Protein AF-A0A4S2ACG5-F1 (afdb_monomer)

Secondary structure (DSSP, 8-state):
---------------------------------------------BPPTTT-SEEEEETTEEEEESSHHHHHHHH-SSSEEEEEESS-EEESS-EEE-TT-EEEEEEEEEEEEESS-SEEEEEEEEEEEEEEEEE-STT-EEEEEEEEEEEESS-EEEE-TT-EEEEESSSEEEESS-EEEE-TT--SEEESSSEEEESS-EEEESSS-SEEE-TT-EEEESS-EEEESSS-SEEE-STT--SGGGBPTTEEEEETTTEE----SSSEE-EEEEEEE-----B-TTSBBTTT-PBP-EEEEETTEEEEES-HHHHHHHHHHTSS-EEEEE-S-EEESS-EEE-TT-EEEEEEEEEEEEESSSS-SEEEEEEEEEEEEEEEEESSS-SEEEEEEEEEESS-EEEESSS-SEEE-SS------

Sequence (421 aa):
MKKCAMKLCVMKRWLGIILAVIMIFTGSACDFPGVINVSAAGNLFMGDETTAEANVKKDGQTTYYDTIESAWAAAKGGGTATVTLLRDSDITDALTIGEGDDITFDGGSYRLLSVVSAFLVNGGRLNIIGGTINISGRGNYGVQCDDGRVEIQNGTINATYYGEGLWCKGGTIEISGGNISAYNTGVGVRIDGGKAIISGGTISTTEAYALEIGENGLAELSGGRFQATSSGAINVGSADGTVGGLLSEGFQYIKNNDTVVTDTDVNRLFGDISVEKICQHSLGEDGRCNECQGQITARLTVGSDVRYYLRVGDAWEAAKAAGEHAFIELLADVSRSSRLEVGEGNDITFDGGEYTLTVEDDTEVFYSGGGSLTITGGRFDGRMRSSLSVEGGTVTLTGGTFTAADTTIISPNYSRQYKLT

Solvent-accessible surface area (backbone atoms only — not comparable to full-atom values): 20981 Å² total; per-residue (Å²): 142,81,90,82,87,82,83,87,80,87,80,90,79,87,82,93,70,90,77,79,86,75,87,79,84,88,77,82,92,79,83,87,86,75,83,84,76,82,75,90,69,84,80,77,71,69,32,53,85,91,70,21,28,13,30,28,40,43,93,90,43,77,48,36,13,61,37,57,66,60,24,50,64,66,41,47,82,45,60,66,17,36,42,34,46,68,41,72,43,76,44,81,67,52,51,72,32,41,72,60,22,33,39,33,39,32,23,57,94,26,39,42,37,16,56,32,32,43,30,37,26,58,40,12,37,42,35,31,62,27,16,37,42,36,24,66,19,74,65,25,21,40,32,34,24,58,21,32,38,39,38,30,57,26,32,36,29,40,9,29,57,47,1,22,14,28,41,25,53,45,16,38,42,36,29,57,24,30,40,28,26,8,31,53,74,3,30,9,34,36,22,47,38,12,37,39,39,28,52,23,30,40,25,35,15,52,50,14,27,6,34,34,31,31,71,56,27,43,53,40,33,62,20,27,35,24,28,11,76,62,66,17,10,38,38,37,62,30,95,88,39,29,53,47,76,28,46,36,91,62,41,45,45,26,38,68,86,58,42,73,58,83,81,35,82,42,34,62,44,74,41,41,38,34,36,42,72,68,72,89,48,44,86,35,98,87,48,20,18,73,83,80,62,46,58,35,22,21,37,34,35,44,87,89,49,76,50,46,24,68,34,54,57,57,41,47,55,51,37,57,70,62,76,46,65,20,40,36,36,46,65,41,70,43,80,38,62,60,53,49,75,36,43,67,81,27,38,39,35,39,30,24,54,92,26,40,46,33,12,66,72,24,56,23,36,32,39,28,62,34,15,39,42,34,32,54,27,17,34,31,38,2,57,60,29,14,20,34,34,45,66,31,58,48,73,46,64,79,41,55,47,77,39,37,71,38,97,44,50,66,48,71,65,74,100,66,91,77,77,88,109

Structure (mmCIF, N/CA/C/O backbone):
data_AF-A0A4S2ACG5-F1
#
_entry.id   AF-A0A4S2ACG5-F1
#
loop_
_atom_site.group_PDB
_atom_site.id
_atom_site.type_symbol
_atom_site.label_atom_id
_atom_site.label_alt_id
_atom_site.label_comp_id
_atom_site.label_asym_id
_atom_site.label_entity_id
_atom_site.label_seq_id
_atom_site.pdbx_PDB_ins_code
_atom_site.Cartn_x
_atom_site.Cartn_y
_atom_site.Cartn_z
_atom_site.occupancy
_atom_site.B_iso_or_equiv
_atom_site.auth_seq_id
_atom_site.auth_comp_id
_atom_site.auth_asym_id
_atom_site.auth_atom_id
_atom_site.pdbx_PDB_model_num
ATOM 1 N N . MET A 1 1 ? -64.961 -27.932 53.806 1.00 43.47 1 MET A N 1
ATOM 2 C CA . MET A 1 1 ? -65.516 -28.389 52.511 1.00 43.47 1 MET A CA 1
ATOM 3 C C . MET A 1 1 ? -66.168 -27.219 51.791 1.00 43.47 1 MET A C 1
ATOM 5 O O . MET A 1 1 ? -67.175 -26.733 52.280 1.00 43.47 1 MET A O 1
ATOM 9 N N . LYS A 1 2 ? -65.598 -26.775 50.666 1.00 29.50 2 LYS A N 1
ATOM 10 C CA . LYS A 1 2 ? -66.294 -26.209 49.493 1.00 29.50 2 LYS A CA 1
ATOM 11 C C . LYS A 1 2 ? -65.233 -25.978 48.411 1.00 29.50 2 LYS A C 1
ATOM 13 O O . LYS A 1 2 ? -64.339 -25.161 48.583 1.00 29.50 2 LYS A O 1
ATOM 18 N N . LYS A 1 3 ? -65.291 -26.788 47.351 1.00 36.06 3 LYS A N 1
ATOM 19 C CA . LYS A 1 3 ? -64.511 -26.608 46.121 1.00 36.06 3 LYS A CA 1
ATOM 20 C C . LYS A 1 3 ? -65.011 -25.341 45.424 1.00 36.06 3 LYS A C 1
ATOM 22 O O . LYS A 1 3 ? -66.221 -25.196 45.275 1.00 36.06 3 LYS A O 1
ATOM 27 N N . CYS A 1 4 ? -64.105 -24.497 44.942 1.00 25.33 4 CYS A N 1
ATOM 28 C CA . CYS A 1 4 ? -64.412 -23.548 43.877 1.00 25.33 4 CYS A CA 1
ATOM 29 C C . CYS A 1 4 ? -63.404 -23.786 42.750 1.00 25.33 4 CYS A C 1
ATOM 31 O O . CYS A 1 4 ? -62.200 -23.652 42.945 1.00 25.33 4 CYS A O 1
ATOM 33 N N . ALA A 1 5 ? -63.910 -24.261 41.615 1.00 34.44 5 ALA A N 1
ATOM 34 C CA . ALA A 1 5 ? -63.151 -24.493 40.398 1.00 34.44 5 ALA A CA 1
ATOM 35 C C . ALA A 1 5 ? -63.131 -23.205 39.571 1.00 34.44 5 ALA A C 1
ATOM 37 O O . ALA A 1 5 ? -64.169 -22.555 39.450 1.00 34.44 5 ALA A O 1
ATOM 38 N N . MET A 1 6 ? -61.997 -22.876 38.949 1.00 25.70 6 MET A N 1
ATOM 39 C CA . MET A 1 6 ? -61.934 -21.816 37.942 1.00 25.70 6 MET A CA 1
ATOM 40 C C . MET A 1 6 ? -61.528 -22.416 36.594 1.00 25.70 6 MET A C 1
ATOM 42 O O . MET A 1 6 ? -60.492 -23.064 36.463 1.00 25.70 6 MET A O 1
ATOM 46 N N . LYS A 1 7 ? -62.425 -22.255 35.615 1.00 27.86 7 LYS A N 1
ATOM 47 C CA . LYS A 1 7 ? -62.276 -22.656 34.213 1.00 27.86 7 LYS A CA 1
ATOM 48 C C . LYS A 1 7 ? -61.220 -21.780 33.538 1.00 27.86 7 LYS A C 1
ATOM 50 O O . LYS A 1 7 ? -61.333 -20.558 33.558 1.00 27.86 7 LYS A O 1
ATOM 55 N N . LEU A 1 8 ? -60.263 -22.422 32.878 1.00 25.67 8 LEU A N 1
ATOM 56 C CA . LEU A 1 8 ? -59.353 -21.800 31.922 1.00 25.67 8 LEU A CA 1
ATOM 57 C C . LEU A 1 8 ? -60.138 -21.491 30.634 1.00 25.67 8 LEU A C 1
ATOM 59 O O . LEU A 1 8 ? -60.675 -22.407 30.011 1.00 25.67 8 LEU A O 1
ATOM 63 N N . CYS A 1 9 ? -60.228 -20.220 30.242 1.00 25.53 9 CYS A N 1
ATOM 64 C CA . CYS A 1 9 ? -60.757 -19.817 28.939 1.00 25.53 9 CYS A CA 1
ATOM 65 C C . CYS A 1 9 ? -59.587 -19.301 28.096 1.00 25.53 9 CYS A C 1
ATOM 67 O O . CYS A 1 9 ? -59.048 -18.231 28.366 1.00 25.53 9 CYS A O 1
ATOM 69 N N . VAL A 1 10 ? -59.156 -20.089 27.111 1.00 30.75 10 VAL A N 1
ATOM 70 C CA . VAL A 1 10 ? -58.129 -19.690 26.143 1.00 30.75 10 VAL A CA 1
ATOM 71 C C . VAL A 1 10 ? -58.838 -19.022 24.968 1.00 30.75 10 VAL A C 1
ATOM 73 O O . VAL A 1 10 ? -59.459 -19.706 24.156 1.00 30.75 10 VAL A O 1
ATOM 76 N N . MET A 1 11 ? -58.742 -17.695 24.856 1.00 23.17 11 MET A N 1
ATOM 77 C CA . MET A 1 11 ? -59.050 -16.988 23.610 1.00 23.17 11 MET A CA 1
ATOM 78 C C . MET A 1 11 ? -57.757 -16.775 22.820 1.00 23.17 11 MET A C 1
ATOM 80 O O . MET A 1 11 ? -56.859 -16.045 23.228 1.00 23.17 11 MET A O 1
ATOM 84 N N . LYS A 1 12 ? -57.672 -17.438 21.663 1.00 31.86 12 LYS A N 1
ATOM 85 C CA . LYS A 1 12 ? -56.681 -17.169 20.616 1.00 31.86 12 LYS A CA 1
ATOM 86 C C . LYS A 1 12 ? -57.008 -15.831 19.940 1.00 31.86 12 LYS A C 1
ATOM 88 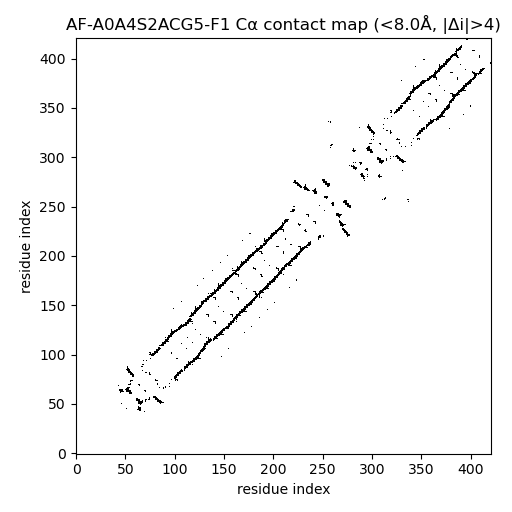O O . LYS A 1 12 ? -58.004 -15.779 19.224 1.00 31.86 12 LYS A O 1
ATOM 93 N N . ARG A 1 13 ? -56.135 -14.824 20.063 1.00 26.58 13 ARG A N 1
ATOM 94 C CA . ARG A 1 13 ? -55.395 -14.188 18.943 1.00 26.58 13 ARG A CA 1
ATOM 95 C C . ARG A 1 13 ? -54.792 -12.821 19.323 1.00 26.58 13 ARG A C 1
ATOM 97 O O . ARG A 1 13 ? -55.515 -11.922 19.719 1.00 26.58 13 ARG A O 1
ATOM 104 N N . TRP A 1 14 ? -53.510 -12.712 18.963 1.00 30.66 14 TRP A N 1
ATOM 105 C CA . TRP A 1 14 ? -52.770 -11.551 18.442 1.00 30.66 14 TRP A CA 1
ATOM 106 C C . TRP A 1 14 ? -52.246 -10.463 19.398 1.00 30.66 14 TRP A C 1
ATOM 108 O O . TRP A 1 14 ? -52.945 -9.960 20.264 1.00 30.66 14 TRP A O 1
ATOM 118 N N . LEU A 1 15 ? -50.994 -10.099 19.089 1.00 29.73 15 LEU A N 1
ATOM 119 C CA . LEU A 1 15 ? -50.049 -9.147 19.681 1.00 29.73 15 LEU A CA 1
ATOM 120 C C . LEU A 1 15 ? -49.318 -9.585 20.958 1.00 29.73 15 LEU A C 1
ATOM 122 O O . LEU A 1 15 ? -49.889 -9.762 22.029 1.00 29.73 15 LEU A O 1
ATOM 126 N N . GLY A 1 16 ? -48.004 -9.752 20.786 1.00 43.38 16 GLY A N 1
ATOM 127 C CA . GLY A 1 16 ? -47.046 -10.025 21.838 1.00 43.38 16 GLY A CA 1
ATOM 128 C C . GLY A 1 16 ? -46.860 -8.814 22.740 1.00 43.38 16 GLY A C 1
ATOM 129 O O . GLY A 1 16 ? -46.503 -7.734 22.286 1.00 43.38 16 GLY A O 1
ATOM 130 N N . ILE A 1 17 ? -47.073 -9.043 24.029 1.00 30.91 17 ILE A N 1
ATOM 131 C CA . ILE A 1 17 ? -46.499 -8.274 25.124 1.00 30.91 17 ILE A CA 1
ATOM 132 C C . ILE A 1 17 ? -46.057 -9.335 26.129 1.00 30.91 17 ILE A C 1
ATOM 134 O O . ILE A 1 17 ? -46.888 -10.076 26.660 1.00 30.91 17 ILE A O 1
ATOM 138 N N . ILE A 1 18 ? -44.747 -9.468 26.342 1.00 31.73 18 ILE A N 1
ATOM 139 C CA . ILE A 1 18 ? -44.217 -10.273 27.444 1.00 31.73 18 ILE A CA 1
ATOM 140 C C . ILE A 1 18 ? -44.557 -9.515 28.728 1.00 31.73 18 ILE A C 1
ATOM 142 O O . ILE A 1 18 ? -44.001 -8.463 29.027 1.00 31.73 18 ILE A O 1
ATOM 146 N N . LEU A 1 19 ? -45.543 -10.040 29.450 1.00 26.64 19 LEU A N 1
ATOM 147 C CA . LEU A 1 19 ? -45.970 -9.568 30.756 1.00 26.64 19 LEU A CA 1
ATOM 148 C C . LEU A 1 19 ? -44.929 -10.027 31.792 1.00 26.64 19 LEU A C 1
ATOM 150 O O . LEU A 1 19 ? -44.845 -11.216 32.101 1.00 26.64 19 LEU A O 1
ATOM 154 N N . ALA A 1 20 ? -44.131 -9.101 32.324 1.00 30.98 20 ALA A N 1
ATOM 155 C CA . ALA A 1 20 ? -43.317 -9.364 33.505 1.00 30.98 20 ALA A CA 1
ATOM 156 C C . ALA A 1 20 ? -44.245 -9.559 34.715 1.00 30.98 20 ALA A C 1
ATOM 158 O O . ALA A 1 20 ? -45.044 -8.689 35.065 1.00 30.98 20 ALA A O 1
ATOM 159 N N . VAL A 1 21 ? -44.165 -10.733 35.336 1.00 27.53 21 VAL A N 1
ATOM 160 C CA . VAL A 1 21 ? -44.908 -11.078 36.549 1.00 27.53 21 VAL A CA 1
ATOM 161 C C . VAL A 1 21 ? -44.315 -10.292 37.721 1.00 27.53 21 VAL A C 1
ATOM 163 O O . VAL A 1 21 ? -43.252 -10.637 38.226 1.00 27.53 21 VAL A O 1
ATOM 166 N N . ILE A 1 22 ? -45.011 -9.248 38.174 1.00 34.91 22 ILE A N 1
ATOM 167 C CA . ILE A 1 22 ? -44.748 -8.601 39.465 1.00 34.91 22 ILE A CA 1
ATOM 168 C C . ILE A 1 22 ? -45.639 -9.286 40.505 1.00 34.91 22 ILE A C 1
ATOM 170 O O . ILE A 1 22 ? -46.861 -9.128 40.493 1.00 34.91 22 ILE A O 1
ATOM 174 N N . MET A 1 23 ? -45.038 -10.063 41.410 1.00 25.94 23 MET A N 1
ATOM 175 C CA . MET A 1 23 ? -45.726 -10.514 42.620 1.00 25.94 23 MET A CA 1
ATOM 176 C C . MET A 1 23 ? -45.857 -9.334 43.586 1.00 25.94 23 MET A C 1
ATOM 178 O O . MET A 1 23 ? -44.874 -8.887 44.170 1.00 25.94 23 MET A O 1
ATOM 182 N N . ILE A 1 24 ? -47.083 -8.847 43.772 1.00 30.27 24 ILE A N 1
ATOM 183 C CA . ILE A 1 24 ? -47.430 -7.912 44.844 1.00 30.27 24 ILE A CA 1
ATOM 184 C C . ILE A 1 24 ? -47.809 -8.745 46.072 1.00 30.27 24 ILE A C 1
ATOM 186 O O . ILE A 1 24 ? -48.834 -9.426 46.074 1.00 30.27 24 ILE A O 1
ATOM 190 N N . PHE A 1 25 ? -46.992 -8.687 47.124 1.00 27.19 25 PHE A N 1
ATOM 191 C CA . PHE A 1 25 ? -47.399 -9.133 48.456 1.00 27.19 25 PHE A CA 1
ATOM 192 C C . PHE A 1 25 ? -48.331 -8.081 49.068 1.00 27.19 25 PHE A C 1
ATOM 194 O O . PHE A 1 25 ? -47.918 -6.957 49.339 1.00 27.19 25 PHE A O 1
ATOM 201 N N . THR A 1 26 ? -49.588 -8.446 49.321 1.00 31.81 26 THR A N 1
ATOM 202 C CA . THR A 1 26 ? -50.469 -7.699 50.230 1.00 31.81 26 THR A CA 1
ATOM 203 C C . THR A 1 26 ? -50.472 -8.394 51.587 1.00 31.81 26 THR A C 1
ATOM 205 O O . THR A 1 26 ? -51.077 -9.455 51.739 1.00 31.81 26 THR A O 1
ATOM 208 N N . GLY A 1 27 ? -49.801 -7.799 52.571 1.00 28.27 27 GLY A N 1
ATOM 209 C CA . GLY A 1 27 ? -49.792 -8.280 53.950 1.00 28.27 27 GLY A CA 1
ATOM 210 C C . GLY A 1 27 ? -49.267 -7.222 54.918 1.00 28.27 27 GLY A C 1
ATOM 211 O O . GLY A 1 27 ? -48.067 -7.019 54.997 1.00 28.27 27 GLY A O 1
ATOM 212 N N . SER A 1 28 ? -50.213 -6.566 55.593 1.00 31.02 28 SER A N 1
ATOM 213 C CA . SER A 1 28 ? -50.198 -5.879 56.898 1.00 31.02 28 SER A CA 1
ATOM 214 C C . SER A 1 28 ? -48.945 -5.136 57.399 1.00 31.02 28 SER A C 1
ATOM 216 O O . SER A 1 28 ? -47.874 -5.694 57.590 1.00 31.02 28 SER A O 1
ATOM 218 N N . ALA A 1 29 ? -49.183 -3.865 57.732 1.00 39.56 29 ALA A N 1
ATOM 219 C CA . ALA A 1 29 ? -48.271 -2.862 58.272 1.00 39.56 29 ALA A CA 1
ATOM 220 C C . ALA A 1 29 ? -47.455 -3.278 59.512 1.00 39.56 29 ALA A C 1
ATOM 222 O O . ALA A 1 29 ? -48.039 -3.694 60.512 1.00 39.56 29 ALA A O 1
ATOM 223 N N . CYS A 1 30 ? -46.144 -3.002 59.476 1.00 28.94 30 CYS A N 1
ATOM 224 C CA . CYS A 1 30 ? -45.278 -2.733 60.631 1.00 28.94 30 CYS A CA 1
ATOM 225 C C . CYS A 1 30 ? -44.177 -1.723 60.215 1.00 28.94 30 CYS A C 1
ATOM 227 O O . CYS A 1 30 ? -43.464 -1.981 59.253 1.00 28.94 30 CYS A O 1
ATOM 229 N N . ASP A 1 31 ? -44.110 -0.588 60.919 1.00 27.30 31 ASP A N 1
ATOM 230 C CA . ASP A 1 31 ? -43.032 0.411 61.090 1.00 27.30 31 ASP A CA 1
ATOM 231 C C . ASP A 1 31 ? -41.972 0.703 59.997 1.00 27.30 31 ASP A C 1
ATOM 233 O O . ASP A 1 31 ? -41.133 -0.117 59.635 1.00 27.30 31 ASP A O 1
ATOM 237 N N . PHE A 1 32 ? -41.910 1.988 59.614 1.00 31.38 32 PHE A N 1
ATOM 238 C CA . PHE A 1 32 ? -40.705 2.672 59.117 1.00 31.38 32 PHE A CA 1
ATOM 239 C C . PHE A 1 32 ? -39.678 2.796 60.263 1.00 31.38 32 PHE A C 1
ATOM 241 O O . PHE A 1 32 ? -40.081 3.139 61.375 1.00 31.38 32 PHE A O 1
ATOM 248 N N . PRO A 1 33 ? -38.364 2.599 60.028 1.00 34.19 33 PRO A N 1
ATOM 249 C CA . PRO A 1 33 ? -37.575 3.578 59.277 1.00 34.19 33 PRO A CA 1
ATOM 250 C C . PRO A 1 33 ? -36.502 2.939 58.380 1.00 34.19 33 PRO A C 1
ATOM 252 O O . PRO A 1 33 ? -35.685 2.135 58.819 1.00 34.19 33 PRO A O 1
ATOM 255 N N . GLY A 1 34 ? -36.442 3.340 57.114 1.00 26.25 34 GLY A N 1
ATOM 256 C CA . GLY A 1 34 ? -35.397 2.843 56.228 1.00 26.25 34 GLY A CA 1
ATOM 257 C C . GLY A 1 34 ? -35.465 3.481 54.859 1.00 26.25 34 GLY A C 1
ATOM 258 O O . GLY A 1 34 ? -36.349 3.184 54.065 1.00 26.25 34 GLY A O 1
ATOM 259 N N . VAL A 1 35 ? -34.511 4.367 54.603 1.00 31.80 35 VAL A N 1
ATOM 260 C CA . VAL A 1 35 ? -34.087 4.785 53.268 1.00 31.80 35 VAL A CA 1
ATOM 261 C C . VAL A 1 35 ? -33.967 3.536 52.387 1.00 31.80 35 VAL A C 1
ATOM 263 O O . VAL A 1 35 ? -33.192 2.635 52.710 1.00 31.80 35 VAL A O 1
ATOM 266 N N . ILE A 1 36 ? -34.722 3.466 51.286 1.00 32.25 36 ILE A N 1
ATOM 267 C CA . ILE A 1 36 ? -34.461 2.464 50.249 1.00 32.25 36 ILE A CA 1
ATOM 268 C C . ILE A 1 36 ? -33.161 2.886 49.578 1.00 32.25 36 ILE A C 1
ATOM 270 O O . ILE A 1 36 ? -33.109 3.829 48.792 1.00 32.25 36 ILE A O 1
ATOM 274 N N . ASN A 1 37 ? -32.098 2.197 49.968 1.00 30.83 37 ASN A N 1
ATOM 275 C CA . ASN A 1 37 ? -30.801 2.267 49.339 1.00 30.83 37 ASN A CA 1
ATOM 276 C C . ASN A 1 37 ? -30.940 1.608 47.961 1.00 30.83 37 ASN A C 1
ATOM 278 O O . ASN A 1 37 ? -31.027 0.384 47.861 1.00 30.83 37 ASN A O 1
ATOM 282 N N . VAL A 1 38 ? -31.023 2.413 46.901 1.00 35.66 38 VAL A N 1
ATOM 283 C CA . VAL A 1 38 ? -30.857 1.917 45.532 1.00 35.66 38 VAL A CA 1
ATOM 284 C C . VAL A 1 38 ? -29.363 1.641 45.375 1.00 35.66 38 VAL A C 1
ATOM 286 O O . VAL A 1 38 ? -28.598 2.516 44.978 1.00 35.66 38 VAL A O 1
ATOM 289 N N . SER A 1 39 ? -28.917 0.455 45.795 1.00 35.72 39 SER A N 1
ATOM 290 C CA . SER A 1 39 ? -27.532 0.044 45.587 1.00 35.72 39 SER A CA 1
ATOM 291 C C . SER A 1 39 ? -27.286 -0.076 44.088 1.00 35.72 39 SER A C 1
ATOM 293 O O . SER A 1 39 ? -27.968 -0.840 43.404 1.00 35.72 39 SER A O 1
ATOM 295 N N . ALA A 1 40 ? -26.315 0.696 43.615 1.00 38.94 40 ALA A N 1
ATOM 296 C CA . ALA A 1 40 ? -25.803 0.711 42.261 1.00 38.94 40 ALA A CA 1
ATOM 297 C C . ALA A 1 40 ? -25.541 -0.707 41.722 1.00 38.94 40 ALA A C 1
ATOM 299 O O . ALA A 1 40 ? -24.549 -1.347 42.055 1.00 38.94 40 ALA A O 1
ATOM 300 N N . ALA A 1 41 ? -26.424 -1.163 40.846 1.00 32.88 41 ALA A N 1
ATOM 301 C CA . ALA A 1 41 ? -26.095 -2.071 39.763 1.00 32.88 41 ALA A CA 1
ATOM 302 C C . ALA A 1 41 ? -26.711 -1.423 38.523 1.00 32.88 41 ALA A C 1
ATOM 304 O O . ALA A 1 41 ? -27.931 -1.300 38.423 1.00 32.88 41 ALA A O 1
ATOM 305 N N . GLY A 1 42 ? -25.858 -0.861 37.666 1.00 34.00 42 GLY A N 1
ATOM 306 C CA . GLY A 1 42 ? -26.280 -0.120 36.487 1.00 34.00 42 GLY A CA 1
ATOM 307 C C . GLY A 1 42 ? -27.113 -1.006 35.571 1.00 34.00 42 GLY A C 1
ATOM 308 O O . GLY A 1 42 ? -26.605 -1.970 35.005 1.00 34.00 42 GLY A O 1
ATOM 309 N N . ASN A 1 43 ? -28.388 -0.662 35.407 1.00 37.09 43 ASN A N 1
ATOM 310 C CA . ASN A 1 43 ? -29.158 -1.118 34.262 1.00 37.09 43 ASN A CA 1
ATOM 311 C C . ASN A 1 43 ? -28.555 -0.440 33.024 1.00 37.09 43 ASN A C 1
ATOM 313 O O . ASN A 1 43 ? -28.883 0.712 32.739 1.00 37.09 43 ASN A O 1
ATOM 317 N N . LEU A 1 44 ? -27.657 -1.132 32.315 1.00 44.75 44 LEU A N 1
ATOM 318 C CA . LEU A 1 44 ? -27.353 -0.791 30.927 1.00 44.75 44 LEU A CA 1
ATOM 319 C C . LEU A 1 44 ? -28.656 -0.961 30.142 1.00 44.75 44 LEU A C 1
ATOM 321 O O . LEU A 1 44 ? -29.184 -2.069 30.034 1.00 44.75 44 LEU A O 1
ATOM 325 N N . PHE A 1 45 ? -29.200 0.143 29.643 1.00 47.84 45 PHE A N 1
ATOM 326 C CA . PHE A 1 45 ? -30.297 0.113 28.688 1.00 47.84 45 PHE A CA 1
ATOM 327 C C . PHE A 1 45 ? -29.814 -0.636 27.435 1.00 47.84 45 PHE A C 1
ATOM 329 O O . PHE A 1 45 ? -28.859 -0.221 26.783 1.00 47.84 45 PHE A O 1
ATOM 336 N N . MET A 1 46 ? -30.430 -1.784 27.145 1.00 57.34 46 MET A N 1
ATOM 337 C CA . MET A 1 46 ? -30.273 -2.476 25.864 1.00 57.34 46 MET A CA 1
ATOM 338 C C . MET A 1 46 ? -31.064 -1.676 24.823 1.00 57.34 46 MET A C 1
ATOM 340 O O . MET A 1 46 ? -32.264 -1.461 25.017 1.00 57.34 46 MET A O 1
ATOM 344 N N . GLY A 1 47 ? -30.395 -1.212 23.768 1.00 58.91 47 GLY A N 1
ATOM 345 C CA . GLY A 1 47 ? -31.013 -0.407 22.712 1.00 58.91 47 GLY A CA 1
ATOM 346 C C . GLY A 1 47 ? -31.969 -1.227 21.841 1.00 58.91 47 GLY A C 1
ATOM 347 O O . GLY A 1 47 ? -31.851 -2.451 21.753 1.00 58.91 47 GLY A O 1
ATOM 348 N N . ASP A 1 48 ? -32.918 -0.560 21.183 1.00 71.81 48 ASP A N 1
ATOM 349 C CA . ASP A 1 48 ? -33.683 -1.159 20.081 1.00 71.81 48 ASP A CA 1
ATOM 350 C C . ASP A 1 48 ? -32.797 -1.252 18.827 1.00 71.81 48 ASP A C 1
ATOM 352 O O . ASP A 1 48 ? -32.000 -0.353 18.555 1.00 71.81 48 ASP A O 1
ATOM 356 N N . GLU A 1 49 ? -32.953 -2.314 18.033 1.00 78.50 49 GLU A N 1
ATOM 357 C CA . GLU A 1 49 ? -32.155 -2.571 16.822 1.00 78.50 49 GLU A CA 1
ATOM 358 C C . GLU A 1 49 ? -32.184 -1.385 15.844 1.00 78.50 49 GLU A C 1
ATOM 360 O O . GLU A 1 49 ? -31.197 -1.100 15.169 1.00 78.50 49 GLU A O 1
ATOM 365 N N . THR A 1 50 ? -33.295 -0.646 15.798 1.00 79.12 50 THR A N 1
ATOM 366 C CA . THR A 1 50 ? -33.464 0.486 14.877 1.00 79.12 50 THR A CA 1
ATOM 367 C C . THR A 1 50 ? -32.815 1.790 15.358 1.00 79.12 50 THR A C 1
ATOM 369 O O . THR A 1 50 ? -32.528 2.683 14.554 1.00 79.12 50 THR A O 1
ATOM 372 N N . THR A 1 51 ? -32.548 1.923 16.659 1.00 86.94 51 THR A N 1
ATOM 373 C CA . THR A 1 51 ? -31.991 3.146 17.263 1.00 86.94 51 THR A CA 1
ATOM 374 C C . THR A 1 51 ? -30.575 2.975 17.788 1.00 86.94 51 THR A C 1
ATOM 376 O O . THR A 1 51 ? -29.919 3.984 18.034 1.00 86.94 51 THR A O 1
ATOM 379 N N . ALA A 1 52 ? -30.104 1.736 17.910 1.00 94.50 52 ALA A N 1
ATOM 380 C CA . ALA A 1 52 ? -28.779 1.413 18.403 1.00 94.50 52 ALA A CA 1
ATOM 381 C C . ALA A 1 52 ? -27.667 2.038 17.555 1.00 94.50 52 ALA A C 1
ATOM 383 O O . ALA A 1 52 ? -27.754 2.147 16.324 1.00 94.50 52 ALA A O 1
ATOM 384 N N . GLU A 1 53 ? -26.607 2.434 18.245 1.00 96.12 53 GLU A N 1
ATOM 385 C CA . GLU A 1 53 ? -25.390 2.951 17.637 1.00 96.12 53 GLU A CA 1
ATOM 386 C C . GLU A 1 53 ? -24.431 1.818 17.271 1.00 96.12 53 GLU A C 1
ATOM 388 O O . GLU A 1 53 ? -23.803 1.845 16.214 1.00 96.12 53 GLU A O 1
ATOM 393 N N . ALA A 1 54 ? -24.383 0.783 18.108 1.00 97.88 54 ALA A N 1
ATOM 394 C CA . ALA A 1 54 ? -23.544 -0.384 17.905 1.00 97.88 54 ALA A CA 1
ATOM 395 C C . ALA A 1 54 ? -24.221 -1.654 18.430 1.00 97.88 54 ALA A C 1
ATOM 397 O O . ALA A 1 54 ? -25.125 -1.616 19.268 1.00 97.88 54 ALA A O 1
ATOM 398 N N . ASN A 1 55 ? -23.755 -2.805 17.957 1.00 97.50 55 ASN A N 1
ATOM 399 C CA . ASN A 1 55 ? -24.100 -4.096 18.542 1.00 97.50 55 ASN A CA 1
ATOM 400 C C . ASN A 1 55 ? -22.843 -4.903 18.869 1.00 97.50 55 ASN A C 1
ATOM 402 O O . ASN A 1 55 ? -21.783 -4.690 18.284 1.00 97.50 55 ASN A O 1
ATOM 406 N N . VAL A 1 56 ? -22.987 -5.835 19.808 1.00 98.31 56 VAL A N 1
ATOM 407 C CA . VAL A 1 56 ? -21.955 -6.802 20.177 1.00 98.31 56 VAL A CA 1
ATOM 408 C C . VAL A 1 56 ? -22.456 -8.195 19.859 1.00 98.31 56 VAL A C 1
ATOM 410 O O . VAL A 1 56 ? -23.504 -8.602 20.363 1.00 98.31 56 VAL A O 1
ATOM 413 N N . LYS A 1 57 ? -21.676 -8.947 19.085 1.00 97.44 57 LYS A N 1
ATOM 414 C CA . LYS A 1 57 ? -21.836 -10.388 18.918 1.00 97.44 57 LYS A CA 1
ATOM 415 C C . LYS A 1 57 ? -20.803 -11.121 19.769 1.00 97.44 57 LYS A C 1
ATOM 417 O O . LYS A 1 57 ? -19.608 -11.015 19.505 1.00 97.44 57 LYS A O 1
ATOM 422 N N . LYS A 1 58 ? -21.259 -11.884 20.761 1.00 94.69 58 LYS A N 1
ATOM 423 C CA . LYS A 1 58 ? -20.416 -12.679 21.669 1.00 94.69 58 LYS A CA 1
ATOM 424 C C . LYS A 1 58 ? -21.117 -14.000 21.975 1.00 94.69 58 LYS A C 1
ATOM 426 O O . LYS A 1 58 ? -22.333 -14.019 22.148 1.00 94.69 58 LYS A O 1
ATOM 431 N N . ASP A 1 59 ? -20.383 -15.111 21.934 1.00 89.38 59 ASP A N 1
ATOM 432 C CA . ASP A 1 59 ? -20.920 -16.469 22.155 1.00 89.38 59 ASP A CA 1
ATOM 433 C C . ASP A 1 59 ? -22.152 -16.820 21.290 1.00 89.38 59 ASP A C 1
ATOM 435 O O . ASP A 1 59 ? -23.057 -17.549 21.693 1.00 89.38 59 ASP A O 1
ATOM 439 N N . GLY A 1 60 ? -22.201 -16.278 20.066 1.00 89.38 60 GLY A N 1
ATOM 440 C CA . GLY A 1 60 ? -23.303 -16.483 19.119 1.00 89.38 60 GLY A CA 1
ATOM 441 C C . GLY A 1 60 ? -24.552 -15.631 19.373 1.00 89.38 60 GLY A C 1
ATOM 442 O O . GLY A 1 60 ? -25.483 -15.697 18.572 1.00 89.38 60 GLY A O 1
ATOM 443 N N . GLN A 1 61 ? -24.569 -14.809 20.423 1.00 92.75 61 GLN A N 1
ATOM 444 C CA . GLN A 1 61 ? -25.658 -13.888 20.739 1.00 92.75 61 GLN A CA 1
ATOM 445 C C . GLN A 1 61 ? -25.312 -12.458 20.315 1.00 92.75 61 GLN A C 1
ATOM 447 O O . GLN A 1 61 ? -24.189 -12.006 20.529 1.00 92.75 61 GLN A O 1
ATOM 452 N N . THR A 1 62 ? -26.290 -11.745 19.752 1.00 96.12 62 THR A N 1
ATOM 453 C CA . THR A 1 62 ? -26.183 -10.317 19.419 1.00 96.12 62 THR A CA 1
ATOM 454 C C . THR A 1 62 ? -26.968 -9.480 20.424 1.00 96.12 62 THR A C 1
ATOM 456 O O . THR A 1 62 ? -28.139 -9.762 20.681 1.00 96.12 62 THR A O 1
ATOM 459 N N . THR A 1 63 ? -26.329 -8.442 20.961 1.00 96.44 63 THR A N 1
ATOM 460 C CA . THR A 1 63 ? -26.941 -7.450 21.855 1.00 96.44 63 THR A CA 1
ATOM 461 C C . THR A 1 63 ? -26.708 -6.045 21.312 1.00 96.44 63 THR A C 1
ATOM 463 O O . THR A 1 63 ? -25.611 -5.742 20.850 1.00 96.44 63 THR A O 1
ATOM 466 N N . TYR A 1 64 ? -27.727 -5.190 21.370 1.00 96.62 64 TYR A N 1
ATOM 467 C CA . TYR A 1 64 ? -27.710 -3.834 20.821 1.00 96.62 64 TYR A CA 1
ATOM 468 C C . TYR A 1 64 ? -27.529 -2.791 21.925 1.00 96.62 64 TYR A C 1
ATOM 470 O O . TYR A 1 64 ? -28.070 -2.936 23.026 1.00 96.62 64 TYR A O 1
ATOM 478 N N . TYR A 1 65 ? -26.781 -1.734 21.617 1.00 96.38 65 TYR A N 1
ATOM 479 C CA . TYR A 1 65 ? -26.412 -0.686 22.560 1.00 96.38 65 TYR A CA 1
ATOM 480 C C . TYR A 1 65 ? -26.631 0.691 21.946 1.00 96.38 65 TYR A C 1
ATOM 482 O O . TYR A 1 65 ? -26.360 0.924 20.766 1.00 96.38 65 TYR A O 1
ATOM 490 N N . ASP A 1 66 ? -27.093 1.618 22.780 1.00 95.19 66 ASP A N 1
ATOM 491 C CA . ASP A 1 66 ? -27.350 2.996 22.366 1.00 95.19 66 ASP A CA 1
ATOM 492 C C . ASP A 1 66 ? -26.065 3.781 22.076 1.00 95.19 66 ASP A C 1
ATOM 494 O O . ASP A 1 66 ? -26.144 4.775 21.368 1.00 95.19 66 ASP A O 1
ATOM 498 N N . THR A 1 67 ? -24.906 3.340 22.589 1.00 96.25 67 THR A N 1
ATOM 499 C CA . THR A 1 67 ? -23.598 3.963 22.323 1.00 96.25 67 THR A CA 1
ATOM 500 C C . THR A 1 67 ? -22.511 2.927 22.050 1.00 96.25 67 THR A C 1
ATOM 502 O O . THR A 1 67 ? -22.574 1.792 22.552 1.00 96.25 67 THR A O 1
ATOM 505 N N . ILE A 1 68 ? -21.481 3.317 21.292 1.00 97.62 68 ILE A N 1
ATOM 506 C CA . ILE A 1 68 ? -20.312 2.467 21.039 1.00 97.62 68 ILE A CA 1
ATOM 507 C C . ILE A 1 68 ? -19.537 2.139 22.321 1.00 97.62 68 ILE A C 1
ATOM 509 O O . ILE A 1 68 ? -19.072 1.015 22.472 1.00 97.62 68 ILE A O 1
ATOM 513 N N . GLU A 1 69 ? -19.441 3.046 23.292 1.00 97.50 69 GLU A N 1
ATOM 514 C CA . GLU A 1 69 ? -18.723 2.795 24.549 1.00 97.50 69 GLU A CA 1
ATOM 515 C C . GLU A 1 69 ? -19.423 1.727 25.390 1.00 97.50 69 GLU A C 1
ATOM 517 O O . GLU A 1 69 ? -18.767 0.877 25.995 1.00 97.50 69 GLU A O 1
ATOM 522 N N . SER A 1 70 ? -20.759 1.729 25.391 1.00 96.12 70 SER A N 1
ATOM 523 C CA . SER A 1 70 ? -21.559 0.713 26.080 1.00 96.12 70 SER A CA 1
ATOM 524 C C . SER A 1 70 ? -21.389 -0.660 25.426 1.00 96.12 70 SER A C 1
ATOM 526 O O . SER A 1 70 ? -21.207 -1.659 26.127 1.00 96.12 70 SER A O 1
ATOM 528 N N . ALA A 1 71 ? -21.382 -0.707 24.089 1.00 97.62 71 ALA A N 1
ATOM 529 C CA . ALA A 1 71 ? -21.058 -1.919 23.341 1.00 97.62 71 ALA A CA 1
ATOM 530 C C . ALA A 1 71 ? -19.625 -2.392 23.637 1.00 97.62 71 ALA A C 1
ATOM 532 O O . ALA A 1 71 ? -19.396 -3.565 23.929 1.00 97.62 71 ALA A O 1
ATOM 533 N N . TRP A 1 72 ? -18.655 -1.478 23.635 1.00 98.12 72 TRP A N 1
ATOM 534 C CA . TRP A 1 72 ? -17.257 -1.800 23.891 1.00 98.12 72 TRP A CA 1
ATOM 535 C C . TRP A 1 72 ? -17.053 -2.380 25.290 1.00 98.12 72 TRP A C 1
ATOM 537 O O . TRP A 1 72 ? -16.414 -3.419 25.446 1.00 98.12 72 TRP A O 1
ATOM 547 N N . ALA A 1 73 ? -17.659 -1.769 26.311 1.00 96.88 73 ALA A N 1
ATOM 548 C CA . ALA A 1 73 ? -17.609 -2.263 27.684 1.00 96.88 73 ALA A CA 1
ATOM 549 C C . ALA A 1 73 ? -18.186 -3.683 27.817 1.00 96.88 73 ALA A C 1
ATOM 551 O O . ALA A 1 73 ? -17.653 -4.487 28.579 1.00 96.88 73 ALA A O 1
ATOM 552 N N . ALA A 1 74 ? -19.240 -4.007 27.061 1.00 95.88 74 ALA A N 1
ATOM 553 C CA . ALA A 1 74 ? -19.846 -5.336 27.060 1.00 95.88 74 ALA A CA 1
ATOM 554 C C . ALA A 1 74 ? -19.041 -6.388 26.275 1.00 95.88 74 ALA A C 1
ATOM 556 O O . ALA A 1 74 ? -19.137 -7.582 26.566 1.00 95.88 74 ALA A O 1
ATOM 557 N N . ALA A 1 75 ? -18.245 -5.967 25.290 1.00 97.12 75 ALA A N 1
ATOM 558 C CA . ALA A 1 75 ? -17.378 -6.860 24.526 1.00 97.12 75 ALA A CA 1
ATOM 559 C C . ALA A 1 75 ? -16.198 -7.390 25.361 1.00 97.12 75 ALA A C 1
ATOM 561 O O . ALA A 1 75 ? -15.800 -8.547 25.192 1.00 97.12 75 ALA A O 1
ATOM 562 N N . LYS A 1 76 ? -15.688 -6.576 26.295 1.00 95.00 76 LYS A N 1
ATOM 563 C CA . LYS A 1 76 ? -14.565 -6.905 27.190 1.00 95.00 76 LYS A CA 1
ATOM 564 C C . LYS A 1 76 ? -14.828 -8.119 28.095 1.00 95.00 76 LYS A C 1
ATOM 566 O O . LYS A 1 76 ? -15.959 -8.585 28.259 1.00 95.00 76 LYS A O 1
ATOM 571 N N . GLY A 1 77 ? -13.763 -8.613 28.730 1.00 82.81 77 GLY A N 1
ATOM 572 C CA . GLY A 1 77 ? -13.860 -9.592 29.820 1.00 82.81 77 GLY A CA 1
ATOM 573 C C . GLY A 1 77 ? -13.771 -11.058 29.390 1.00 82.81 77 GLY A C 1
ATOM 574 O O . GLY A 1 77 ? -14.438 -11.906 29.980 1.00 82.81 77 GLY A O 1
ATOM 575 N N . GLY A 1 78 ? -12.950 -11.359 28.379 1.00 77.88 78 GLY A N 1
ATOM 576 C CA . GLY A 1 78 ? -12.670 -12.726 27.930 1.00 77.88 78 GLY A CA 1
ATOM 577 C C . GLY A 1 78 ? -13.602 -13.233 26.830 1.00 77.88 78 GLY A C 1
ATOM 578 O O . GLY A 1 78 ? -14.751 -12.804 26.726 1.00 77.88 78 GLY A O 1
ATOM 579 N N . GLY A 1 79 ? -13.097 -14.169 26.020 1.00 84.25 79 GLY A N 1
ATOM 580 C CA . GLY A 1 79 ? -13.777 -14.680 24.824 1.00 84.25 79 GLY A CA 1
ATOM 581 C C . GLY A 1 79 ? -13.712 -13.707 23.642 1.00 84.25 79 GLY A C 1
ATOM 582 O O . GLY A 1 79 ? -13.434 -12.523 23.816 1.00 84.25 79 GLY A O 1
ATOM 583 N N . THR A 1 80 ? -13.970 -14.210 22.435 1.00 94.75 80 THR A N 1
ATOM 584 C CA . THR A 1 80 ? -13.951 -13.392 21.215 1.00 94.75 80 THR A CA 1
ATOM 585 C C . THR A 1 80 ? -15.287 -12.671 21.038 1.00 94.75 80 THR A C 1
ATOM 587 O O . THR A 1 80 ? -16.346 -13.306 21.018 1.00 94.75 80 THR A O 1
ATOM 590 N N . ALA A 1 81 ? -15.243 -11.350 20.878 1.00 97.94 81 ALA A N 1
ATOM 591 C CA . ALA A 1 81 ? -16.414 -10.516 20.621 1.00 97.94 81 ALA A CA 1
ATOM 592 C C . ALA A 1 81 ? -16.249 -9.711 19.325 1.00 97.94 81 ALA A C 1
ATOM 594 O O . ALA A 1 81 ? -15.149 -9.287 18.979 1.00 97.94 81 ALA A O 1
ATOM 595 N N . THR A 1 82 ? -17.349 -9.457 18.619 1.00 98.56 82 THR A N 1
ATOM 596 C CA . THR A 1 82 ? -17.385 -8.519 17.489 1.00 98.56 82 THR A CA 1
ATOM 597 C C . THR A 1 82 ? -18.251 -7.326 17.852 1.00 98.56 82 THR A C 1
ATOM 599 O O . THR A 1 82 ? -19.420 -7.508 18.183 1.00 98.56 82 THR A O 1
ATOM 602 N N . VAL A 1 83 ? -17.688 -6.124 17.781 1.00 98.69 83 VAL A N 1
ATOM 603 C CA . VAL A 1 83 ? -18.402 -4.856 17.929 1.00 98.69 83 VAL A CA 1
ATOM 604 C C . VAL A 1 83 ? -18.633 -4.273 16.538 1.00 98.69 83 VAL A C 1
ATOM 606 O O . VAL A 1 83 ? -17.671 -3.919 15.856 1.00 98.69 83 VAL A O 1
ATOM 609 N N . THR A 1 84 ? -19.895 -4.174 16.123 1.00 98.56 84 THR A N 1
ATOM 610 C CA . THR A 1 84 ? -20.280 -3.618 14.818 1.00 98.56 84 THR A CA 1
ATOM 611 C C . THR A 1 84 ? -20.947 -2.256 14.980 1.00 98.56 84 THR A C 1
ATOM 613 O O . THR A 1 84 ? -21.904 -2.137 15.751 1.00 98.56 84 THR A O 1
ATOM 616 N N . LEU A 1 85 ? -20.495 -1.249 14.225 1.00 98.44 85 LEU A N 1
ATOM 617 C CA . LEU A 1 85 ? -21.197 0.036 14.135 1.00 98.44 85 LEU A CA 1
ATOM 618 C C . LEU A 1 85 ? -22.455 -0.080 13.273 1.00 98.44 85 LEU A C 1
ATOM 620 O O . LEU A 1 85 ? -22.461 -0.728 12.229 1.00 98.44 85 LEU A O 1
ATOM 624 N N . LEU A 1 86 ? -23.515 0.595 13.705 1.00 97.75 86 LEU A N 1
ATOM 625 C CA . LEU A 1 86 ? -24.806 0.670 13.013 1.00 97.75 86 LEU A CA 1
ATOM 626 C C . LEU A 1 86 ? -25.132 2.090 12.525 1.00 97.75 86 LEU A C 1
ATOM 628 O O . LEU A 1 86 ? -26.132 2.300 11.837 1.00 97.75 86 LEU A O 1
ATOM 632 N N . ARG A 1 87 ? -24.306 3.070 12.895 1.00 97.19 87 ARG A N 1
ATOM 633 C CA . ARG A 1 87 ? -24.326 4.460 12.429 1.00 97.19 87 ARG A CA 1
ATOM 634 C C . ARG A 1 87 ? -22.964 5.097 12.689 1.00 97.19 87 ARG A C 1
ATOM 636 O O . ARG A 1 87 ? -22.099 4.486 13.309 1.00 97.19 87 ARG A O 1
ATOM 643 N N . ASP A 1 88 ? -22.796 6.321 12.209 1.00 98.44 88 ASP A N 1
ATOM 644 C CA . ASP A 1 88 ? -21.648 7.142 12.573 1.00 98.44 88 ASP A CA 1
ATOM 645 C C . ASP A 1 88 ? -21.623 7.414 14.082 1.00 98.44 88 ASP A C 1
ATOM 647 O O . ASP A 1 88 ? -22.643 7.787 14.665 1.00 98.44 88 ASP A O 1
ATOM 651 N N . SER A 1 89 ? -20.437 7.285 14.662 1.00 98.00 89 SER A N 1
ATOM 652 C CA . SER A 1 89 ? -20.172 7.368 16.095 1.00 98.00 89 SER A CA 1
ATOM 653 C C . SER A 1 89 ? -19.028 8.318 16.382 1.00 98.00 89 SER A C 1
ATOM 655 O O . SER A 1 89 ? -18.054 8.378 15.625 1.00 98.00 89 SER A O 1
ATOM 657 N N . ASP A 1 90 ? -19.104 8.992 17.522 1.00 97.88 90 ASP A N 1
ATOM 658 C CA . ASP A 1 90 ? -18.056 9.877 18.007 1.00 97.88 90 ASP A CA 1
ATOM 659 C C . ASP A 1 90 ? -17.666 9.444 19.426 1.00 97.88 90 ASP A C 1
ATOM 661 O O . ASP A 1 90 ? -18.540 9.230 20.259 1.00 97.88 90 ASP A O 1
ATOM 665 N N . ILE A 1 91 ? -16.367 9.339 19.708 1.00 97.44 91 ILE A N 1
ATOM 666 C CA . ILE A 1 91 ? -15.840 8.975 21.030 1.00 97.44 91 ILE A CA 1
ATOM 667 C C . ILE A 1 91 ? -14.949 10.080 21.593 1.00 97.44 91 ILE A C 1
ATOM 669 O O . ILE A 1 91 ? -14.197 10.750 20.873 1.00 97.44 91 ILE A O 1
ATOM 673 N N . THR A 1 92 ? -15.015 10.255 22.910 1.00 95.75 92 THR A N 1
ATOM 674 C CA . THR A 1 92 ? -14.160 11.190 23.661 1.00 95.75 92 THR A CA 1
ATOM 675 C C . THR A 1 92 ? -13.088 10.499 24.487 1.00 95.75 92 THR A C 1
ATOM 677 O O . THR A 1 92 ? -12.124 11.149 24.884 1.00 95.75 92 THR A O 1
ATOM 680 N N . ASP A 1 93 ? -13.235 9.196 24.709 1.00 97.06 93 ASP A N 1
ATOM 681 C CA . ASP A 1 93 ? -12.302 8.356 25.447 1.00 97.06 93 ASP A CA 1
ATOM 682 C C . ASP A 1 93 ? -11.851 7.187 24.571 1.00 97.06 93 ASP A C 1
ATOM 684 O O . ASP A 1 93 ? -12.613 6.670 23.753 1.00 97.06 93 ASP A O 1
ATOM 688 N N . ALA A 1 94 ? -10.597 6.769 24.745 1.00 97.94 94 ALA A N 1
ATOM 689 C CA . ALA A 1 94 ? -10.030 5.677 23.968 1.00 97.94 94 ALA A CA 1
ATOM 690 C C . ALA A 1 94 ? -10.744 4.353 24.273 1.00 97.94 94 ALA A C 1
ATOM 692 O O . ALA A 1 94 ? -10.949 3.982 25.435 1.00 97.94 94 ALA A O 1
ATOM 693 N N . LEU A 1 95 ? -11.040 3.586 23.228 1.00 98.62 95 LEU A N 1
ATOM 694 C CA . LEU A 1 95 ? -11.554 2.230 23.349 1.00 98.62 95 LEU A CA 1
ATOM 695 C C . LEU A 1 95 ? -10.393 1.300 23.720 1.00 98.62 95 LEU A C 1
ATOM 697 O O . LEU A 1 95 ? -9.537 0.966 22.900 1.00 98.62 95 LEU A O 1
ATOM 701 N N . THR A 1 96 ? -10.316 0.935 25.001 1.00 98.12 96 THR A N 1
ATOM 702 C CA . THR A 1 96 ? -9.181 0.172 25.544 1.00 98.12 96 THR A CA 1
ATOM 703 C C . THR A 1 96 ? -9.329 -1.331 25.328 1.00 98.12 96 THR A C 1
ATOM 705 O O . THR A 1 96 ? -10.420 -1.894 25.472 1.00 98.12 96 THR A O 1
ATOM 708 N N . ILE A 1 97 ? -8.205 -1.995 25.070 1.00 98.25 97 ILE A N 1
ATOM 709 C CA . ILE A 1 97 ? -8.079 -3.445 24.912 1.00 98.25 97 ILE A CA 1
ATOM 710 C C . ILE A 1 97 ? -6.972 -3.914 25.859 1.00 98.25 97 ILE A C 1
ATOM 712 O O . ILE A 1 97 ? -5.799 -3.607 25.657 1.00 98.25 97 ILE A O 1
ATOM 716 N N . GLY A 1 98 ? -7.359 -4.592 26.937 1.00 97.12 98 GLY A N 1
ATOM 717 C CA . GLY A 1 98 ? -6.447 -5.085 27.969 1.00 97.12 98 GLY A CA 1
ATOM 718 C C . GLY A 1 98 ? -6.194 -6.584 27.848 1.00 97.12 98 GLY A C 1
ATOM 719 O O . GLY A 1 98 ? -6.733 -7.250 26.968 1.00 97.12 98 GLY A O 1
ATOM 720 N N . GLU A 1 99 ? -5.379 -7.120 28.752 1.00 95.56 99 GLU A N 1
ATOM 721 C CA . GLU A 1 99 ? -5.121 -8.559 28.835 1.00 95.56 99 GLU A CA 1
ATOM 722 C C . GLU A 1 99 ? -6.432 -9.367 28.896 1.00 95.56 99 GLU A C 1
ATOM 724 O O . GLU A 1 99 ? -7.347 -9.055 29.660 1.00 95.56 99 GLU A O 1
ATOM 729 N N . GLY A 1 100 ? -6.523 -10.409 28.067 1.00 94.19 100 GLY A N 1
ATOM 730 C CA . GLY A 1 100 ? -7.699 -11.276 27.970 1.00 94.19 100 GLY A CA 1
ATOM 731 C C . GLY A 1 100 ? -8.845 -10.739 27.105 1.00 94.19 100 GLY A C 1
ATOM 732 O O . GLY A 1 100 ? -9.770 -11.500 26.823 1.00 94.19 100 GLY A O 1
ATOM 733 N N . ASP A 1 101 ? -8.798 -9.484 26.648 1.00 97.69 101 ASP A N 1
ATOM 734 C CA . ASP A 1 101 ? -9.747 -8.970 25.656 1.00 97.69 101 ASP A CA 1
ATOM 735 C C . ASP A 1 101 ? -9.366 -9.473 24.245 1.00 97.69 101 ASP A C 1
ATOM 737 O O . ASP A 1 101 ? -8.207 -9.380 23.838 1.00 97.69 101 ASP A O 1
ATOM 741 N N . ASP A 1 102 ? -10.341 -9.981 23.486 1.00 97.94 102 ASP A N 1
ATOM 742 C CA . ASP A 1 102 ? -10.208 -10.350 22.067 1.00 97.94 102 ASP A CA 1
ATOM 743 C C . ASP A 1 102 ? -11.401 -9.774 21.295 1.00 97.94 102 ASP A C 1
ATOM 745 O O . ASP A 1 102 ? -12.509 -10.320 21.313 1.00 97.94 102 ASP A O 1
ATOM 749 N N . ILE A 1 103 ? -11.198 -8.602 20.693 1.00 98.69 103 ILE A N 1
ATOM 750 C CA . ILE A 1 103 ? -12.273 -7.788 20.124 1.00 98.69 103 ILE A CA 1
ATOM 751 C C . ILE A 1 103 ? -12.017 -7.547 18.639 1.00 98.69 103 ILE A C 1
ATOM 753 O O . ILE A 1 103 ? -10.989 -7.005 18.235 1.00 98.69 103 ILE A O 1
ATOM 757 N N . THR A 1 104 ? -13.003 -7.895 17.818 1.00 98.69 104 THR A N 1
ATOM 758 C CA . THR A 1 104 ? -13.084 -7.470 16.420 1.00 98.69 104 THR A CA 1
ATOM 759 C C . THR A 1 104 ? -13.941 -6.214 16.314 1.00 98.69 104 THR A C 1
ATOM 761 O O . THR A 1 104 ? -15.091 -6.222 16.746 1.00 98.69 104 THR A O 1
ATOM 764 N N . PHE A 1 105 ? -13.408 -5.154 15.717 1.00 98.81 105 PHE A N 1
ATOM 765 C CA . PHE A 1 105 ? -14.148 -3.958 15.340 1.00 98.81 105 PHE A CA 1
ATOM 766 C C . PHE A 1 105 ? -14.547 -4.027 13.864 1.00 98.81 105 PHE A C 1
ATOM 768 O O . PHE A 1 105 ? -13.701 -4.172 12.975 1.00 98.81 105 PHE A O 1
ATOM 775 N N . ASP A 1 106 ? -15.844 -3.889 13.617 1.00 98.62 106 ASP A N 1
ATOM 776 C CA . ASP A 1 106 ? -16.436 -3.807 12.289 1.00 98.62 106 ASP A CA 1
ATOM 777 C C . ASP A 1 106 ? -17.225 -2.504 12.155 1.00 98.62 106 ASP A C 1
ATOM 779 O O . ASP A 1 106 ? -18.398 -2.412 12.516 1.00 98.62 106 ASP A O 1
ATOM 783 N N . GLY A 1 107 ? -16.585 -1.460 11.634 1.00 97.69 107 GLY A N 1
ATOM 784 C CA . GLY A 1 107 ? -17.307 -0.223 11.358 1.00 97.69 107 GLY A CA 1
ATOM 785 C C . GLY A 1 107 ? -18.195 -0.293 10.111 1.00 97.69 107 GLY A C 1
ATOM 786 O O . GLY A 1 107 ? -18.909 0.669 9.841 1.00 97.69 107 GLY A O 1
ATOM 787 N N . GLY A 1 108 ? -18.160 -1.378 9.324 1.00 96.12 108 GLY A N 1
ATOM 788 C CA . GLY A 1 108 ? -18.885 -1.481 8.059 1.00 96.12 108 GLY A CA 1
ATOM 789 C C . GLY A 1 108 ? -18.612 -0.286 7.137 1.00 96.12 108 GLY A C 1
ATOM 790 O O . GLY A 1 108 ? -17.465 0.010 6.798 1.00 96.12 108 GLY A O 1
ATOM 791 N N . SER A 1 109 ? -19.676 0.418 6.744 1.00 96.44 109 SER A N 1
ATOM 792 C CA . SER A 1 109 ? -19.611 1.668 5.971 1.00 96.44 109 SER A CA 1
ATOM 793 C C . SER A 1 109 ? -19.618 2.941 6.828 1.00 96.44 109 SER A C 1
ATOM 795 O O . SER A 1 109 ? -19.658 4.037 6.274 1.00 96.44 109 SER A O 1
ATOM 797 N N . TYR A 1 110 ? -19.653 2.813 8.153 1.00 98.44 110 TYR A N 1
ATOM 798 C CA . TYR A 1 110 ? -19.809 3.927 9.083 1.00 98.44 110 TYR A CA 1
ATOM 799 C C . TYR A 1 110 ? -18.472 4.478 9.565 1.00 98.44 110 TYR A C 1
ATOM 801 O O . TYR A 1 110 ? -17.412 3.845 9.461 1.00 98.44 110 TYR A O 1
ATOM 809 N N . ARG A 1 111 ? -18.540 5.695 10.100 1.00 98.38 111 ARG A N 1
ATOM 810 C CA . ARG A 1 111 ? -17.397 6.411 10.652 1.00 98.38 111 ARG A CA 1
ATOM 811 C C . ARG A 1 111 ? -17.371 6.344 12.177 1.00 98.38 111 ARG A C 1
ATOM 813 O O . ARG A 1 111 ? -18.370 6.637 12.820 1.00 98.38 111 ARG A O 1
ATOM 820 N N . LEU A 1 112 ? -16.189 6.100 12.735 1.00 98.62 112 LEU A N 1
ATOM 821 C CA . LEU A 1 112 ? -15.834 6.400 14.121 1.00 98.62 112 LEU A CA 1
ATOM 822 C C . LEU A 1 112 ? -14.949 7.653 14.138 1.00 98.62 112 LEU A C 1
ATOM 824 O O . LEU A 1 112 ? -13.846 7.627 13.595 1.00 98.62 112 LEU A O 1
ATOM 828 N N . LEU A 1 113 ? -15.405 8.756 14.725 1.00 98.00 113 LEU A N 1
ATOM 829 C CA . LEU A 1 113 ? -14.571 9.937 14.961 1.00 98.00 113 LEU A CA 1
ATOM 830 C C . LEU A 1 113 ? -14.081 9.949 16.399 1.00 98.00 113 LEU A C 1
ATOM 832 O O . LEU A 1 113 ? -14.856 9.807 17.334 1.00 98.00 113 LEU A O 1
ATOM 836 N N . SER A 1 114 ? -12.791 10.185 16.570 1.00 97.00 114 SER A N 1
ATOM 837 C CA . SER A 1 114 ? -12.175 10.312 17.879 1.00 97.00 114 SER A CA 1
ATOM 838 C C . SER A 1 114 ? -11.421 11.630 17.986 1.00 97.00 114 SER A C 1
ATOM 840 O O . SER A 1 114 ? -10.693 12.039 17.074 1.00 97.00 114 SER A O 1
ATOM 842 N N . VAL A 1 115 ? -11.587 12.308 19.119 1.00 95.38 115 VAL A N 1
ATOM 843 C CA . VAL A 1 115 ? -10.762 13.466 19.517 1.00 95.38 115 VAL A CA 1
ATOM 844 C C . VAL A 1 115 ? -9.553 13.056 20.369 1.00 95.38 115 VAL A C 1
ATOM 846 O O . VAL A 1 115 ? -8.738 13.897 20.742 1.00 95.38 115 VAL A O 1
ATOM 849 N N . VAL A 1 116 ? -9.430 11.762 20.656 1.00 95.75 116 VAL A N 1
ATOM 850 C CA . VAL A 1 116 ? -8.305 11.106 21.335 1.00 95.75 116 VAL A CA 1
ATOM 851 C C . VAL A 1 116 ? -7.782 9.963 20.461 1.00 95.75 116 VAL A C 1
ATOM 853 O O . VAL A 1 116 ? -8.228 9.797 19.322 1.00 95.75 116 VAL A O 1
ATOM 856 N N . SER A 1 117 ? -6.850 9.152 20.953 1.00 97.19 117 SER A N 1
ATOM 857 C CA . SER A 1 117 ? -6.506 7.903 20.268 1.00 97.19 117 SER A CA 1
ATOM 858 C C . SER A 1 117 ? -7.713 6.965 20.245 1.00 97.19 117 SER A C 1
ATOM 860 O O . SER A 1 117 ? -8.290 6.718 21.301 1.00 97.19 117 SER A O 1
ATOM 862 N N . ALA A 1 118 ? -8.124 6.462 19.075 1.00 98.25 118 ALA A N 1
ATOM 863 C CA . ALA A 1 118 ? -9.376 5.702 18.988 1.00 98.25 118 ALA A CA 1
ATOM 864 C C . ALA A 1 118 ? -9.280 4.357 19.716 1.00 98.25 118 ALA A C 1
ATOM 866 O O . ALA A 1 118 ? -10.154 4.030 20.517 1.00 98.25 118 ALA A O 1
ATOM 867 N N . PHE A 1 119 ? -8.192 3.618 19.491 1.00 98.69 119 PHE A N 1
ATOM 868 C CA . PHE A 1 119 ? -7.933 2.347 20.163 1.00 98.69 119 PHE A CA 1
ATOM 869 C C . PHE A 1 119 ? -6.613 2.376 20.929 1.00 98.69 119 PHE A C 1
ATOM 871 O O . PHE A 1 119 ? -5.588 2.813 20.398 1.00 98.69 119 PHE A O 1
ATOM 878 N N . LEU A 1 120 ? -6.636 1.864 22.161 1.00 98.44 120 LEU A N 1
ATOM 879 C CA . LEU A 1 120 ? -5.448 1.682 22.998 1.00 98.44 120 LEU A CA 1
ATOM 880 C C . LEU A 1 120 ? -5.309 0.209 23.390 1.00 98.44 120 LEU A C 1
ATOM 882 O O . LEU A 1 120 ? -6.115 -0.305 24.170 1.00 98.44 120 LEU A O 1
ATOM 886 N N . VAL A 1 121 ? -4.285 -0.455 22.860 1.00 98.62 121 VAL A N 1
ATOM 887 C CA . VAL A 1 121 ? -4.013 -1.881 23.080 1.00 98.62 121 VAL A CA 1
ATOM 888 C C . VAL A 1 121 ? -2.855 -2.040 24.055 1.00 98.62 121 VAL A C 1
ATOM 890 O O . VAL A 1 121 ? -1.734 -1.619 23.774 1.00 98.62 121 VAL A O 1
ATOM 893 N N . ASN A 1 122 ? -3.156 -2.651 25.200 1.00 97.31 122 ASN A N 1
ATOM 894 C CA . ASN A 1 122 ? -2.266 -2.825 26.349 1.00 97.31 122 ASN A CA 1
ATOM 895 C C . ASN A 1 122 ? -2.145 -4.311 26.754 1.00 97.31 122 ASN A C 1
ATOM 897 O O . ASN A 1 122 ? -2.025 -4.607 27.940 1.00 97.31 122 ASN A O 1
ATOM 901 N N . GLY A 1 123 ? -2.265 -5.246 25.802 1.00 96.19 123 GLY A N 1
ATOM 902 C CA . GLY A 1 123 ? -2.049 -6.684 26.048 1.00 96.19 123 GLY A CA 1
ATOM 903 C C . GLY A 1 123 ? -3.044 -7.640 25.379 1.00 96.19 123 GLY A C 1
ATOM 904 O O . GLY A 1 123 ? -2.717 -8.803 25.160 1.00 96.19 123 GLY A O 1
ATOM 905 N N . GLY A 1 124 ? -4.251 -7.184 25.033 1.00 97.44 124 GLY A N 1
ATOM 906 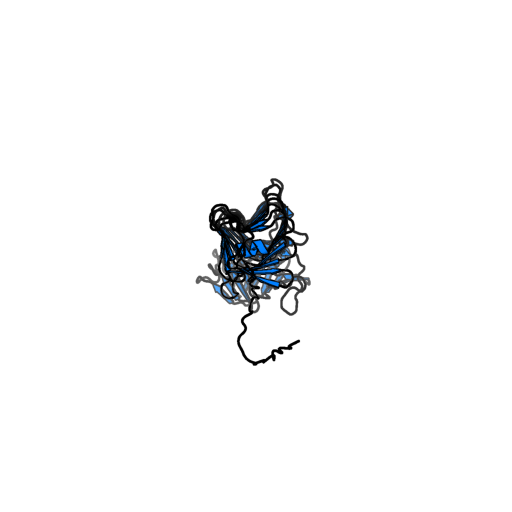C CA . GLY A 1 124 ? -5.251 -8.017 24.347 1.00 97.44 124 GLY A CA 1
ATOM 907 C C . GLY A 1 124 ? -5.079 -8.063 22.827 1.00 97.44 124 GLY A C 1
ATOM 908 O O . GLY A 1 124 ? -4.050 -7.651 22.285 1.00 97.44 124 GLY A O 1
ATOM 909 N N . ARG A 1 125 ? -6.113 -8.544 22.128 1.00 98.50 125 ARG A N 1
ATOM 910 C CA . ARG A 1 125 ? -6.178 -8.570 20.662 1.00 98.50 125 ARG A CA 1
ATOM 911 C C . ARG A 1 125 ? -7.259 -7.633 20.135 1.00 98.50 125 ARG A C 1
ATOM 913 O O . ARG A 1 125 ? -8.418 -7.719 20.535 1.00 98.50 125 ARG A O 1
ATOM 920 N N . LEU A 1 126 ? -6.870 -6.777 19.197 1.00 98.75 126 LEU A N 1
ATOM 921 C CA . LEU A 1 126 ? -7.768 -5.972 18.377 1.00 98.75 126 LEU A CA 1
ATOM 922 C C . LEU A 1 126 ? -7.690 -6.456 16.929 1.00 98.75 126 LEU A C 1
ATOM 924 O O . LEU A 1 126 ? -6.599 -6.551 16.376 1.00 98.75 126 LEU A O 1
ATOM 928 N N . ASN A 1 127 ? -8.832 -6.707 16.300 1.00 98.69 127 ASN A N 1
ATOM 929 C CA . ASN A 1 127 ? -8.920 -6.985 14.868 1.00 98.69 127 ASN A CA 1
ATOM 930 C C . ASN A 1 127 ? -9.836 -5.961 14.188 1.00 98.69 127 ASN A C 1
ATOM 932 O O . ASN A 1 127 ? -10.993 -5.830 14.570 1.00 98.69 127 ASN A O 1
ATOM 936 N N . ILE A 1 128 ? -9.344 -5.240 13.185 1.00 98.81 128 ILE A N 1
ATOM 937 C CA . ILE A 1 128 ? -10.102 -4.240 12.426 1.00 98.81 128 ILE A CA 1
ATOM 938 C C . ILE A 1 128 ? -10.412 -4.816 11.045 1.00 98.81 128 ILE A C 1
ATOM 940 O O . ILE A 1 128 ? -9.506 -5.094 10.254 1.00 98.81 128 ILE A O 1
ATOM 944 N N . ILE A 1 129 ? -11.704 -4.984 10.753 1.00 98.56 129 ILE A N 1
ATOM 945 C CA . ILE A 1 129 ? -12.174 -5.593 9.497 1.00 98.56 129 ILE A CA 1
ATOM 946 C C . ILE A 1 129 ? -12.960 -4.633 8.598 1.00 98.56 129 ILE A C 1
ATOM 948 O O . ILE A 1 129 ? -13.364 -5.018 7.503 1.00 98.56 129 ILE A O 1
ATOM 952 N N . GLY A 1 130 ? -13.182 -3.391 9.030 1.00 97.94 130 GLY A N 1
ATOM 953 C CA . GLY A 1 130 ? -13.964 -2.417 8.273 1.00 97.94 130 GLY A CA 1
ATOM 954 C C . GLY A 1 130 ? -14.191 -1.105 9.019 1.00 97.94 130 GLY A C 1
ATOM 955 O O . GLY A 1 130 ? -13.756 -0.935 10.159 1.00 97.94 130 GLY A O 1
ATOM 956 N N . GLY A 1 131 ? -14.907 -0.183 8.372 1.00 98.19 131 GLY A N 1
ATOM 957 C CA . GLY A 1 131 ? -15.192 1.154 8.892 1.00 98.19 131 GLY A CA 1
ATOM 958 C C . GLY A 1 131 ? -14.198 2.231 8.477 1.00 98.19 131 GLY A C 1
ATOM 959 O O . GLY A 1 131 ? -13.142 1.963 7.900 1.00 98.19 131 GLY A O 1
ATOM 960 N N . THR A 1 132 ? -14.554 3.474 8.802 1.00 98.69 132 THR A N 1
ATOM 961 C CA . THR A 1 132 ? -13.679 4.646 8.675 1.00 98.69 132 THR A CA 1
ATOM 962 C C . THR A 1 132 ? -13.383 5.227 10.055 1.00 98.69 132 THR A C 1
ATOM 964 O O . THR A 1 132 ? -14.279 5.733 10.719 1.00 98.69 132 THR A O 1
ATOM 967 N N . ILE A 1 133 ? -12.131 5.189 10.496 1.00 98.62 133 ILE A N 1
ATOM 968 C CA . ILE A 1 133 ? -11.681 5.721 11.784 1.00 98.62 133 ILE A CA 1
ATOM 969 C C . ILE A 1 133 ? -10.995 7.062 11.528 1.00 98.62 133 ILE A C 1
ATOM 971 O O . ILE A 1 133 ? -9.940 7.114 10.902 1.00 98.62 133 ILE A O 1
ATOM 975 N N . ASN A 1 134 ? -11.585 8.152 12.010 1.00 97.56 134 ASN A N 1
ATOM 976 C CA . ASN A 1 134 ? -11.062 9.504 11.846 1.00 97.56 134 ASN A CA 1
ATOM 977 C C . ASN A 1 134 ? -10.555 10.038 13.182 1.00 97.56 134 ASN A C 1
ATOM 979 O O . ASN A 1 134 ? -11.309 10.119 14.148 1.00 97.56 134 ASN A O 1
ATOM 983 N N . ILE A 1 135 ? -9.301 10.474 13.224 1.00 96.38 135 ILE A N 1
ATOM 984 C CA . ILE A 1 135 ? -8.699 11.090 14.406 1.00 96.38 135 ILE A CA 1
ATOM 985 C C . ILE A 1 135 ? -8.578 12.584 14.159 1.00 96.38 135 ILE A C 1
ATOM 987 O O . ILE A 1 135 ? -7.887 13.003 13.230 1.00 96.38 135 ILE A O 1
ATOM 991 N N . SER A 1 136 ? -9.261 13.384 14.977 1.00 92.62 136 SER A N 1
ATOM 992 C CA . SER A 1 136 ? -9.288 14.851 14.869 1.00 92.62 136 SER A CA 1
ATOM 993 C C . SER A 1 136 ? -8.527 15.568 15.985 1.00 92.62 136 SER A C 1
ATOM 995 O O . SER A 1 136 ? -8.246 16.761 15.877 1.00 92.62 136 SER A O 1
ATOM 997 N N . GLY A 1 137 ? -8.164 14.858 17.055 1.00 88.81 137 GLY A N 1
ATOM 998 C CA . GLY A 1 137 ? -7.379 15.425 18.145 1.00 88.81 137 GLY A CA 1
ATOM 999 C C . GLY A 1 137 ? -5.889 15.517 17.822 1.00 88.81 137 GLY A C 1
ATOM 1000 O O . GLY A 1 137 ? -5.317 14.606 17.226 1.00 88.81 137 GLY A O 1
ATOM 1001 N N . ARG A 1 138 ? -5.233 16.576 18.305 1.00 91.19 138 ARG A N 1
ATOM 1002 C CA . ARG A 1 138 ? -3.808 16.829 18.055 1.00 91.19 138 ARG A CA 1
ATOM 1003 C C . ARG A 1 138 ? -2.900 15.764 18.681 1.00 91.19 138 ARG A C 1
ATOM 1005 O O . ARG A 1 138 ? -2.899 15.623 19.899 1.00 91.19 138 ARG A O 1
ATOM 1012 N N . GLY A 1 139 ? -2.061 15.125 17.862 1.00 89.75 139 GLY A N 1
ATOM 1013 C CA . GLY A 1 139 ? -1.035 14.178 18.325 1.00 89.75 139 GLY A CA 1
ATOM 1014 C C . GLY A 1 139 ? -1.581 12.844 18.844 1.00 89.75 139 GLY A C 1
ATOM 1015 O O . GLY A 1 139 ? -0.951 12.233 19.700 1.00 89.75 139 GLY A O 1
ATOM 1016 N N . ASN A 1 140 ? -2.759 12.428 18.372 1.00 94.81 140 ASN A N 1
ATOM 1017 C CA . ASN A 1 140 ? -3.394 11.161 18.743 1.00 94.81 140 ASN A CA 1
ATOM 1018 C C . ASN A 1 140 ? -3.239 10.094 17.655 1.00 94.81 140 ASN A C 1
ATOM 1020 O O . ASN A 1 140 ? -2.814 10.388 16.538 1.00 94.81 140 ASN A O 1
ATOM 1024 N N . TYR A 1 141 ? -3.640 8.864 17.977 1.00 96.62 141 TYR A N 1
ATOM 1025 C CA . TYR A 1 141 ? -3.407 7.692 17.136 1.00 96.62 141 TYR A CA 1
ATOM 1026 C C . TYR A 1 141 ? -4.708 7.048 16.659 1.00 96.62 141 TYR A C 1
ATOM 1028 O O . TYR A 1 141 ? -5.679 6.960 17.411 1.00 96.62 141 TYR A O 1
ATOM 1036 N N . GLY A 1 142 ? -4.730 6.531 15.430 1.00 97.69 142 GLY A N 1
ATOM 1037 C CA . GLY A 1 142 ? -5.785 5.596 15.027 1.00 97.69 142 GLY A CA 1
ATOM 1038 C C . GLY A 1 142 ? -5.782 4.379 15.948 1.00 97.69 142 GLY A C 1
ATOM 1039 O O . GLY A 1 142 ? -6.784 4.060 16.589 1.00 97.69 142 GLY A O 1
ATOM 1040 N N . VAL A 1 143 ? -4.605 3.771 16.089 1.00 98.56 143 VAL A N 1
ATOM 1041 C CA . VAL A 1 143 ? -4.338 2.725 17.077 1.00 98.56 143 VAL A CA 1
ATOM 1042 C C . VAL A 1 143 ? -3.005 2.996 17.761 1.00 98.56 143 VAL A C 1
ATOM 1044 O O . VAL A 1 143 ? -1.981 3.155 17.097 1.00 98.56 143 VAL A O 1
ATOM 1047 N N . GLN A 1 144 ? -3.010 2.991 19.090 1.00 98.25 144 GLN A N 1
ATOM 1048 C CA . GLN A 1 144 ? -1.799 2.900 19.896 1.00 98.25 144 GLN A CA 1
ATOM 1049 C C . GLN A 1 144 ? -1.672 1.479 20.445 1.00 98.25 144 GLN A C 1
ATOM 1051 O O . GLN A 1 144 ? -2.566 0.994 21.135 1.00 98.25 144 GLN A O 1
ATOM 1056 N N . CYS A 1 145 ? -0.561 0.815 20.145 1.00 98.44 145 CYS A N 1
ATOM 1057 C CA . CYS A 1 145 ? -0.240 -0.525 20.618 1.00 98.44 145 CYS A CA 1
ATOM 1058 C C . CYS A 1 145 ? 0.962 -0.456 21.566 1.00 98.44 145 CYS A C 1
ATOM 1060 O O . CYS A 1 145 ? 2.119 -0.490 21.137 1.00 98.44 145 CYS A O 1
ATOM 1062 N N . ASP A 1 146 ? 0.676 -0.328 22.861 1.00 98.19 146 ASP A N 1
ATOM 1063 C CA . ASP A 1 146 ? 1.695 -0.395 23.908 1.00 98.19 146 ASP A CA 1
ATOM 1064 C C . ASP A 1 146 ? 2.103 -1.857 24.170 1.00 98.19 146 ASP A C 1
ATOM 1066 O O . ASP A 1 146 ? 3.283 -2.124 24.382 1.00 98.19 146 ASP A O 1
ATOM 1070 N N . ASP A 1 147 ? 1.154 -2.797 24.081 1.00 97.88 147 ASP A N 1
ATOM 1071 C CA . ASP A 1 147 ? 1.367 -4.249 24.177 1.00 97.88 147 ASP A CA 1
ATOM 1072 C C . ASP A 1 147 ? 0.206 -5.015 23.498 1.00 97.88 147 ASP A C 1
ATOM 1074 O O . ASP A 1 147 ? -0.816 -4.424 23.138 1.00 97.88 147 ASP A O 1
ATOM 1078 N N . GLY A 1 148 ? 0.323 -6.332 23.333 1.00 98.06 148 GLY A N 1
ATOM 1079 C CA . GLY A 1 148 ? -0.698 -7.189 22.727 1.00 98.06 148 GLY A CA 1
ATOM 1080 C C . GLY A 1 148 ? -0.588 -7.275 21.205 1.00 98.06 148 GLY A C 1
ATOM 1081 O O . GLY A 1 148 ? 0.506 -7.187 20.639 1.00 98.06 148 GLY A O 1
ATOM 1082 N N . ARG A 1 149 ? -1.721 -7.490 20.527 1.00 98.56 149 ARG A N 1
ATOM 1083 C CA . ARG A 1 149 ? -1.756 -7.720 19.075 1.00 98.56 149 ARG A CA 1
ATOM 1084 C C . ARG A 1 149 ? -2.856 -6.930 18.376 1.00 98.56 149 ARG A C 1
ATOM 1086 O O . ARG A 1 149 ? -4.015 -6.973 18.778 1.00 98.56 149 ARG A O 1
ATOM 1093 N N . VAL A 1 150 ? -2.496 -6.258 17.292 1.00 98.88 150 VAL A N 1
ATOM 1094 C CA . VAL A 1 150 ? -3.411 -5.545 16.397 1.00 98.88 150 VAL A CA 1
ATOM 1095 C C . VAL A 1 150 ? -3.375 -6.217 15.036 1.00 98.88 150 VAL A C 1
ATOM 1097 O O . VAL A 1 150 ? -2.300 -6.424 14.488 1.00 98.88 150 VAL A O 1
ATOM 1100 N N . GLU A 1 151 ? -4.533 -6.520 14.470 1.00 98.81 151 GLU A N 1
ATOM 1101 C CA . GLU A 1 151 ? -4.678 -6.957 13.084 1.00 98.81 151 GLU A CA 1
ATOM 1102 C C . GLU A 1 151 ? -5.530 -5.955 12.314 1.00 98.81 151 GLU A C 1
ATOM 1104 O O . GLU A 1 151 ? -6.596 -5.550 12.775 1.00 98.81 151 GLU A O 1
ATOM 1109 N N . ILE A 1 152 ? -5.082 -5.587 11.119 1.00 98.75 152 ILE A N 1
ATOM 1110 C CA . ILE A 1 152 ? -5.829 -4.751 10.186 1.00 98.75 152 ILE A CA 1
ATOM 1111 C C . ILE A 1 152 ? -5.995 -5.540 8.894 1.00 98.75 152 ILE A C 1
ATOM 1113 O O . ILE A 1 152 ? -5.037 -5.793 8.158 1.00 98.75 152 ILE A O 1
ATOM 1117 N N . GLN A 1 153 ? -7.230 -5.960 8.644 1.00 98.38 153 GLN A N 1
ATOM 1118 C CA . GLN A 1 153 ? -7.605 -6.715 7.449 1.00 98.38 153 GLN A CA 1
ATOM 1119 C C . GLN A 1 153 ? -8.218 -5.803 6.394 1.00 98.38 153 GLN A C 1
ATOM 1121 O O . GLN A 1 153 ? -8.029 -6.005 5.197 1.00 98.38 153 GLN A O 1
ATOM 1126 N N . ASN A 1 154 ? -8.963 -4.791 6.837 1.00 98.12 154 ASN A N 1
ATOM 1127 C CA . ASN A 1 154 ? -9.580 -3.795 5.976 1.00 98.12 154 ASN A CA 1
ATOM 1128 C C . ASN A 1 154 ? -9.983 -2.557 6.797 1.00 98.12 154 ASN A C 1
ATOM 1130 O O . ASN A 1 154 ? -9.741 -2.491 8.000 1.00 98.12 154 ASN A O 1
ATOM 1134 N N . GLY A 1 155 ? -10.624 -1.588 6.149 1.00 97.62 155 GLY A N 1
ATOM 1135 C CA . GLY A 1 155 ? -11.043 -0.325 6.748 1.00 97.62 155 GLY A CA 1
ATOM 1136 C C . GLY A 1 155 ? -10.121 0.826 6.365 1.00 97.62 155 GLY A C 1
ATOM 1137 O O . GLY A 1 155 ? -9.136 0.657 5.644 1.00 97.62 155 GLY A O 1
ATOM 1138 N N . THR A 1 156 ? -10.484 2.022 6.815 1.00 98.56 156 THR A N 1
ATOM 1139 C CA . THR A 1 156 ? -9.714 3.246 6.583 1.00 98.56 156 THR A CA 1
ATOM 1140 C C . THR A 1 156 ? -9.402 3.919 7.910 1.00 98.56 156 THR A C 1
ATOM 1142 O O . THR A 1 156 ? -10.309 4.121 8.711 1.00 98.56 156 THR A O 1
ATOM 1145 N N . ILE A 1 157 ? -8.146 4.292 8.140 1.00 98.50 157 ILE A N 1
ATOM 1146 C CA . ILE A 1 157 ? -7.702 5.052 9.314 1.00 98.50 157 ILE A CA 1
ATOM 1147 C C . ILE A 1 157 ? -7.126 6.377 8.823 1.00 98.50 157 ILE A C 1
ATOM 1149 O O . ILE A 1 157 ? -6.163 6.382 8.063 1.00 98.50 157 ILE A O 1
ATOM 1153 N N . ASN A 1 158 ? -7.703 7.495 9.259 1.00 97.00 158 ASN A N 1
ATOM 1154 C CA . ASN A 1 158 ? -7.276 8.839 8.885 1.00 97.00 158 ASN A CA 1
ATOM 1155 C C . ASN A 1 158 ? -6.854 9.614 10.132 1.00 97.00 158 ASN A C 1
ATOM 1157 O O . ASN A 1 158 ? -7.699 10.047 10.920 1.00 97.00 158 ASN A O 1
ATOM 1161 N N . ALA A 1 159 ? -5.553 9.825 10.296 1.00 93.88 159 ALA A N 1
ATOM 1162 C CA . ALA A 1 159 ? -5.012 10.639 11.370 1.00 93.88 159 ALA A CA 1
ATOM 1163 C C . ALA A 1 159 ? -4.768 12.075 10.900 1.00 93.88 159 ALA A C 1
ATOM 1165 O O . ALA A 1 159 ? -3.948 12.340 10.020 1.00 93.88 159 ALA A O 1
ATOM 1166 N N . THR A 1 160 ? -5.496 13.025 11.484 1.00 86.00 160 THR A N 1
ATOM 1167 C CA . THR A 1 160 ? -5.350 14.452 11.174 1.00 86.00 160 THR A CA 1
ATOM 1168 C C . THR A 1 160 ? -4.681 15.192 12.338 1.00 86.00 160 THR A C 1
ATOM 1170 O O . THR A 1 160 ? -4.570 14.670 13.444 1.00 86.00 160 THR A O 1
ATOM 1173 N N . TYR A 1 161 ? -4.182 16.408 12.095 1.00 85.12 161 TYR A N 1
ATOM 1174 C CA . TYR A 1 161 ? -3.572 17.272 13.121 1.00 85.12 161 TYR A CA 1
ATOM 1175 C C . TYR A 1 161 ? -2.360 16.673 13.859 1.00 85.12 161 TYR A C 1
ATOM 1177 O O . TYR A 1 161 ? -2.326 16.643 15.090 1.00 85.12 161 TYR A O 1
ATOM 1185 N N . TYR A 1 162 ? -1.316 16.281 13.120 1.00 85.06 162 TYR A N 1
ATOM 1186 C CA . TYR A 1 162 ? -0.071 15.734 13.692 1.00 85.06 162 TYR A CA 1
ATOM 1187 C C . TYR A 1 162 ? -0.252 14.386 14.411 1.00 85.06 162 TYR A C 1
ATOM 1189 O O . TYR A 1 162 ? 0.644 13.962 15.135 1.00 85.06 162 TYR A O 1
ATOM 1197 N N . GLY A 1 163 ? -1.417 13.752 14.262 1.00 86.00 163 GLY A N 1
ATOM 1198 C CA . GLY A 1 163 ? -1.648 12.385 14.704 1.00 86.00 163 GLY A CA 1
ATOM 1199 C C . GLY A 1 163 ? -1.021 11.370 13.755 1.00 86.00 163 GLY A C 1
ATOM 1200 O O . GLY A 1 163 ? -0.771 11.677 12.590 1.00 86.00 163 GLY A O 1
ATOM 1201 N N . GLU A 1 164 ? -0.801 10.158 14.248 1.00 93.88 164 GLU A N 1
ATOM 1202 C CA . GLU A 1 164 ? -0.268 9.049 13.451 1.00 93.88 164 GLU A CA 1
ATOM 1203 C C . GLU A 1 164 ? -1.370 8.026 13.194 1.00 93.88 164 GLU A C 1
ATOM 1205 O O . GLU A 1 164 ? -2.295 7.873 13.999 1.00 93.88 164 GLU A O 1
ATOM 1210 N N . GLY A 1 165 ? -1.296 7.323 12.065 1.00 96.81 165 GLY A N 1
ATOM 1211 C CA . GLY A 1 165 ? -2.255 6.260 11.780 1.00 96.81 165 GLY A CA 1
ATOM 1212 C C . GLY A 1 165 ? -2.157 5.171 12.846 1.00 96.81 165 GLY A C 1
ATOM 1213 O O . GLY A 1 165 ? -3.132 4.897 13.547 1.00 96.81 165 GLY A O 1
ATOM 1214 N N . LEU A 1 166 ? -0.957 4.617 13.019 1.00 98.19 166 LEU A N 1
ATOM 1215 C CA . LEU A 1 166 ? -0.646 3.597 14.017 1.00 98.19 166 LEU A CA 1
ATOM 1216 C C . LEU A 1 166 ? 0.674 3.907 14.725 1.00 98.19 166 LEU A C 1
ATOM 1218 O O . LEU A 1 166 ? 1.659 4.234 14.063 1.00 98.19 166 LEU A O 1
ATOM 1222 N N . TRP A 1 167 ? 0.718 3.692 16.040 1.00 97.56 167 TRP A N 1
ATOM 1223 C CA . TRP A 1 167 ? 1.955 3.742 16.819 1.00 97.56 167 TRP A CA 1
ATOM 1224 C C . TRP A 1 167 ? 2.134 2.474 17.653 1.00 97.56 167 TRP A C 1
ATOM 1226 O O . TRP A 1 167 ? 1.270 2.126 18.458 1.00 97.56 167 TRP A O 1
ATOM 1236 N N . CYS A 1 168 ? 3.256 1.776 17.471 1.00 98.06 168 CYS A N 1
ATOM 1237 C CA . CYS A 1 168 ? 3.585 0.545 18.184 1.00 98.06 168 CYS A CA 1
ATOM 1238 C C . CYS A 1 168 ? 4.825 0.715 19.066 1.00 98.06 168 CYS A C 1
ATOM 1240 O O . CYS A 1 168 ? 5.931 0.927 18.566 1.00 98.06 168 CYS A O 1
ATOM 1242 N N . LYS A 1 169 ? 4.654 0.566 20.380 1.00 96.44 169 LYS A N 1
ATOM 1243 C CA . LYS A 1 169 ? 5.729 0.720 21.371 1.00 96.44 169 LYS A CA 1
ATOM 1244 C C . LYS A 1 169 ? 6.254 -0.595 21.944 1.00 96.44 169 LYS A C 1
ATOM 1246 O O . LYS A 1 169 ? 7.371 -0.593 22.449 1.00 96.44 169 LYS A O 1
ATOM 1251 N N . GLY A 1 170 ? 5.498 -1.689 21.861 1.00 93.75 170 GLY A N 1
ATOM 1252 C CA . GLY A 1 170 ? 5.921 -2.977 22.433 1.00 93.75 170 GLY A CA 1
ATOM 1253 C C . GLY A 1 170 ? 5.165 -4.223 21.959 1.00 93.75 170 GLY A C 1
ATOM 1254 O O . GLY A 1 170 ? 5.701 -5.320 22.074 1.00 93.75 170 GLY A O 1
ATOM 1255 N N . GLY A 1 171 ? 3.961 -4.081 21.390 1.00 97.75 171 GLY A N 1
ATOM 1256 C CA . GLY A 1 171 ? 3.176 -5.208 20.869 1.00 97.75 171 GLY A CA 1
ATOM 1257 C C . GLY A 1 171 ? 3.488 -5.592 19.416 1.00 97.75 171 GLY A C 1
ATOM 1258 O O . GLY A 1 171 ? 4.545 -5.277 18.869 1.00 97.75 171 GLY A O 1
ATOM 1259 N N . THR A 1 172 ? 2.545 -6.288 18.777 1.00 98.69 172 THR A N 1
ATOM 1260 C CA . THR A 1 172 ? 2.619 -6.664 17.354 1.00 98.69 172 THR A CA 1
ATOM 1261 C C . THR A 1 172 ? 1.472 -6.051 16.557 1.00 98.69 172 THR A C 1
ATOM 1263 O O . THR A 1 172 ? 0.310 -6.203 16.929 1.00 98.69 172 THR A O 1
ATOM 1266 N N . ILE A 1 173 ? 1.786 -5.403 15.436 1.00 98.81 173 ILE A N 1
ATOM 1267 C CA . ILE A 1 173 ? 0.812 -4.927 14.449 1.00 98.81 173 ILE A CA 1
ATOM 1268 C C . ILE A 1 173 ? 0.936 -5.769 13.180 1.00 98.81 173 ILE A C 1
ATOM 1270 O O . ILE A 1 173 ? 2.014 -5.873 12.602 1.00 98.81 173 ILE A O 1
ATOM 1274 N N . GLU A 1 174 ? -0.173 -6.325 12.709 1.00 98.81 174 GLU A N 1
ATOM 1275 C CA . GLU A 1 174 ? -0.250 -7.067 11.455 1.00 98.81 174 GLU A CA 1
ATOM 1276 C C . GLU A 1 174 ? -1.192 -6.368 10.481 1.00 98.81 174 GLU A C 1
ATOM 1278 O O . GLU A 1 174 ? -2.355 -6.118 10.796 1.00 98.81 174 GLU A O 1
ATOM 1283 N N . ILE A 1 175 ? -0.697 -6.052 9.287 1.00 98.88 175 ILE A N 1
ATOM 1284 C CA . ILE A 1 175 ? -1.452 -5.343 8.254 1.00 98.88 175 ILE A CA 1
ATOM 1285 C C . ILE A 1 175 ? -1.512 -6.234 7.018 1.00 98.88 175 ILE A C 1
ATOM 1287 O O . ILE A 1 175 ? -0.498 -6.509 6.376 1.00 98.88 175 ILE A O 1
ATOM 1291 N N . SER A 1 176 ? -2.714 -6.698 6.695 1.00 98.56 176 SER A N 1
ATOM 1292 C CA . SER A 1 176 ? -2.997 -7.493 5.489 1.00 98.56 176 SER A CA 1
ATOM 1293 C C . SER A 1 176 ? -3.842 -6.728 4.470 1.00 98.56 176 SER A C 1
ATOM 1295 O O . SER A 1 176 ? -3.879 -7.091 3.296 1.00 98.56 176 SER A O 1
ATOM 1297 N N . GLY A 1 177 ? -4.468 -5.624 4.885 1.00 97.94 177 GLY A N 1
ATOM 1298 C CA . GLY A 1 177 ? -5.258 -4.761 4.018 1.00 97.94 177 GLY A CA 1
ATOM 1299 C C . GLY A 1 177 ? -5.627 -3.439 4.688 1.00 97.94 177 GLY A C 1
ATOM 1300 O O . GLY A 1 177 ? -5.107 -3.094 5.746 1.00 97.94 177 GLY A O 1
ATOM 1301 N N . GLY A 1 178 ? -6.537 -2.699 4.055 1.00 98.19 178 GLY A N 1
ATOM 1302 C CA . GLY A 1 178 ? -6.986 -1.383 4.511 1.00 98.19 178 GLY A CA 1
ATOM 1303 C C . GLY A 1 178 ? -6.134 -0.216 4.004 1.00 98.19 178 GLY A C 1
ATOM 1304 O O . GLY A 1 178 ? -5.123 -0.398 3.321 1.00 98.19 178 GLY A O 1
ATOM 1305 N N . ASN A 1 179 ? -6.587 0.996 4.321 1.00 98.38 179 ASN A N 1
ATOM 1306 C CA . ASN A 1 179 ? -5.940 2.252 3.950 1.00 98.38 179 ASN A CA 1
ATOM 1307 C C . ASN A 1 179 ? -5.627 3.060 5.208 1.00 98.38 179 ASN A C 1
ATOM 1309 O O . ASN A 1 179 ? -6.525 3.371 5.988 1.00 98.38 179 ASN A O 1
ATOM 1313 N N . ILE A 1 180 ? -4.367 3.421 5.404 1.00 98.50 180 ILE A N 1
ATOM 1314 C CA . ILE A 1 180 ? -3.920 4.211 6.549 1.00 98.50 180 ILE A CA 1
ATOM 1315 C C . ILE A 1 180 ? -3.349 5.510 6.008 1.00 98.50 180 ILE A C 1
ATOM 1317 O O . ILE A 1 180 ? -2.434 5.500 5.188 1.00 98.50 180 ILE A O 1
ATOM 1321 N N . SER A 1 181 ? -3.886 6.634 6.464 1.00 95.62 181 SER A N 1
ATOM 1322 C CA . SER A 1 181 ? -3.387 7.947 6.096 1.00 95.62 181 SER A CA 1
ATOM 1323 C C . SER A 1 181 ? -3.090 8.803 7.315 1.00 95.62 181 SER A C 1
ATOM 1325 O O . SER A 1 181 ? -3.804 8.760 8.320 1.00 95.62 181 SER A O 1
ATOM 1327 N N . ALA A 1 182 ? -2.023 9.590 7.216 1.00 92.56 182 ALA A N 1
ATOM 1328 C CA . ALA A 1 182 ? -1.684 10.606 8.198 1.00 92.56 182 ALA A CA 1
ATOM 1329 C C . ALA A 1 182 ? -1.299 11.915 7.500 1.00 92.56 182 ALA A C 1
ATOM 1331 O O . ALA A 1 182 ? -0.629 11.922 6.462 1.00 92.56 182 ALA A O 1
ATOM 1332 N N . TYR A 1 183 ? -1.763 13.028 8.066 1.00 85.44 183 TYR A N 1
ATOM 1333 C CA . TYR A 1 183 ? -1.594 14.368 7.504 1.00 85.44 183 TYR A CA 1
ATOM 1334 C C . TYR A 1 183 ? -0.649 15.227 8.347 1.00 85.44 183 TYR A C 1
ATOM 1336 O O . TYR A 1 183 ? -0.486 15.025 9.555 1.00 85.44 183 TYR A O 1
ATOM 1344 N N . ASN A 1 184 ? -0.087 16.259 7.715 1.00 85.56 184 ASN A N 1
ATOM 1345 C CA . ASN A 1 184 ? 0.980 17.094 8.273 1.00 85.56 184 ASN A CA 1
ATOM 1346 C C . ASN A 1 184 ? 2.192 16.217 8.642 1.00 85.56 184 ASN A C 1
ATOM 1348 O O . ASN A 1 184 ? 2.494 15.249 7.946 1.00 85.56 184 ASN A O 1
ATOM 1352 N N . THR A 1 185 ? 2.861 16.502 9.762 1.00 85.25 185 THR A N 1
ATOM 1353 C CA . THR A 1 185 ? 4.024 15.732 10.232 1.00 85.25 185 THR A CA 1
ATOM 1354 C C . THR A 1 185 ? 3.661 14.395 10.899 1.00 85.25 185 THR A C 1
ATOM 1356 O O . THR A 1 185 ? 4.484 13.840 11.623 1.00 85.25 185 THR A O 1
ATOM 1359 N N . GLY A 1 186 ? 2.426 13.914 10.732 1.00 88.69 186 GLY A N 1
ATOM 1360 C CA . GLY A 1 186 ? 1.977 12.623 11.243 1.00 88.69 186 GLY A CA 1
ATOM 1361 C C . GLY A 1 186 ? 2.492 11.470 10.387 1.00 88.69 186 GLY A C 1
ATOM 1362 O O . GLY A 1 186 ? 2.339 11.493 9.167 1.00 88.69 186 GLY A O 1
ATOM 1363 N N . VAL A 1 187 ? 3.095 10.465 11.017 1.00 94.31 187 VAL A N 1
ATOM 1364 C CA . VAL A 1 187 ? 3.549 9.231 10.359 1.00 94.31 187 VAL A CA 1
ATOM 1365 C C . VAL A 1 187 ? 2.366 8.292 10.124 1.00 94.31 187 VAL A C 1
ATOM 1367 O O . VAL A 1 187 ? 1.441 8.228 10.932 1.00 94.31 187 VAL A O 1
ATOM 1370 N N . GLY A 1 188 ? 2.375 7.559 9.011 1.00 97.06 188 GLY A N 1
ATOM 1371 C CA . GLY A 1 188 ? 1.329 6.576 8.720 1.00 97.06 188 GLY A CA 1
ATOM 1372 C C . GLY A 1 188 ? 1.349 5.438 9.742 1.00 97.06 188 GLY A C 1
ATOM 1373 O O . GLY A 1 188 ? 0.373 5.218 10.457 1.00 97.06 188 GLY A O 1
ATOM 1374 N N . VAL A 1 189 ? 2.487 4.754 9.845 1.00 98.25 189 VAL A N 1
ATOM 1375 C CA . VAL A 1 189 ? 2.750 3.682 10.811 1.00 98.25 189 VAL A CA 1
ATOM 1376 C C . VAL A 1 189 ? 4.139 3.868 11.419 1.00 98.25 189 VAL A C 1
ATOM 1378 O O . VAL A 1 189 ? 5.131 3.854 10.690 1.00 98.25 189 VAL A O 1
ATOM 1381 N N . ARG A 1 190 ? 4.219 4.015 12.745 1.00 97.50 190 ARG A N 1
ATOM 1382 C CA . ARG A 1 190 ? 5.481 4.091 13.495 1.00 97.50 190 ARG A CA 1
ATOM 1383 C C . ARG A 1 190 ? 5.653 2.893 14.420 1.00 97.50 190 ARG A C 1
ATOM 1385 O O . ARG A 1 190 ? 4.763 2.591 15.215 1.00 97.50 190 ARG A O 1
ATOM 1392 N N . ILE A 1 191 ? 6.824 2.263 14.376 1.00 98.06 191 ILE A N 1
ATOM 1393 C CA . ILE A 1 191 ? 7.195 1.134 15.237 1.00 98.06 191 ILE A CA 1
ATOM 1394 C C . ILE A 1 191 ? 8.437 1.511 16.051 1.00 98.06 191 ILE A C 1
ATOM 1396 O O . ILE A 1 191 ? 9.536 1.475 15.517 1.00 98.06 191 ILE A O 1
ATOM 1400 N N . ASP A 1 192 ? 8.289 1.861 17.329 1.00 94.69 192 ASP A N 1
ATOM 1401 C CA . ASP A 1 192 ? 9.409 2.324 18.174 1.00 94.69 192 ASP A CA 1
ATOM 1402 C C . ASP A 1 192 ? 10.018 1.232 19.060 1.00 94.69 192 ASP A C 1
ATOM 1404 O O . ASP A 1 192 ? 11.179 1.343 19.456 1.00 94.69 192 ASP A O 1
ATOM 1408 N N . GLY A 1 193 ? 9.252 0.186 19.374 1.00 94.12 193 GLY A N 1
ATOM 1409 C CA . GLY A 1 193 ? 9.721 -0.933 20.204 1.00 94.12 193 GLY A CA 1
ATOM 1410 C C . GLY A 1 193 ? 8.972 -2.253 20.021 1.00 94.12 193 GLY A C 1
ATOM 1411 O O . GLY A 1 193 ? 9.343 -3.251 20.630 1.00 94.12 193 GLY A O 1
ATOM 1412 N N . GLY A 1 194 ? 7.914 -2.268 19.204 1.00 96.88 194 GLY A N 1
ATOM 1413 C CA . GLY A 1 194 ? 7.180 -3.484 18.860 1.00 96.88 194 GLY A CA 1
ATOM 1414 C C . GLY A 1 194 ? 7.602 -4.084 17.518 1.00 96.88 194 GLY A C 1
ATOM 1415 O O . GLY A 1 194 ? 8.665 -3.773 16.975 1.00 96.88 194 GLY A O 1
ATOM 1416 N N . LYS A 1 195 ? 6.731 -4.929 16.961 1.00 98.12 195 LYS A N 1
ATOM 1417 C CA . LYS A 1 195 ? 6.917 -5.572 15.654 1.00 98.12 195 LYS A CA 1
ATOM 1418 C C . LYS A 1 195 ? 5.768 -5.241 14.700 1.00 98.12 195 LYS A C 1
ATOM 1420 O O . LYS A 1 195 ? 4.605 -5.351 15.075 1.00 98.12 195 LYS A O 1
ATOM 1425 N N . ALA A 1 196 ? 6.085 -4.913 13.452 1.00 98.56 196 ALA A N 1
ATOM 1426 C CA . ALA A 1 196 ? 5.128 -4.894 12.350 1.00 98.56 196 ALA A CA 1
ATOM 1427 C C . ALA A 1 196 ? 5.296 -6.115 11.435 1.00 98.56 196 ALA A C 1
ATOM 1429 O O . ALA A 1 196 ? 6.412 -6.500 11.098 1.00 98.56 196 ALA A O 1
ATOM 1430 N N . ILE A 1 197 ? 4.188 -6.697 10.986 1.00 98.75 197 ILE A N 1
ATOM 1431 C CA . ILE A 1 197 ? 4.151 -7.675 9.892 1.00 98.75 197 ILE A CA 1
ATOM 1432 C C . ILE A 1 197 ? 3.207 -7.117 8.835 1.00 98.75 197 ILE A C 1
ATOM 1434 O O . ILE A 1 197 ? 2.005 -6.998 9.072 1.00 98.75 197 ILE A O 1
ATOM 1438 N N . ILE A 1 198 ? 3.736 -6.740 7.675 1.00 98.88 198 ILE A N 1
ATOM 1439 C CA . ILE A 1 198 ? 2.954 -6.088 6.622 1.00 98.88 198 ILE A CA 1
ATOM 1440 C C . ILE A 1 198 ? 2.974 -6.974 5.383 1.00 98.88 198 ILE A C 1
ATOM 1442 O O . ILE A 1 198 ? 4.015 -7.200 4.771 1.00 98.88 198 ILE A O 1
ATOM 1446 N N . SER A 1 199 ? 1.802 -7.488 5.031 1.00 98.50 199 SER A N 1
ATOM 1447 C CA . SER A 1 199 ? 1.563 -8.337 3.857 1.00 98.50 199 SER A CA 1
ATOM 1448 C C . SER A 1 199 ? 0.641 -7.673 2.832 1.00 98.50 199 SER A C 1
ATOM 1450 O O . SER A 1 199 ? 0.467 -8.184 1.729 1.00 98.50 199 SER A O 1
ATOM 1452 N N . GLY A 1 200 ? 0.066 -6.514 3.163 1.00 98.00 200 GLY A N 1
ATOM 1453 C CA . GLY A 1 200 ? -0.827 -5.776 2.280 1.00 98.00 200 GLY A CA 1
ATOM 1454 C C . GLY A 1 200 ? -1.226 -4.416 2.844 1.00 98.00 200 GLY A C 1
ATOM 1455 O O . GLY A 1 200 ? -0.646 -3.930 3.812 1.00 98.00 200 GLY A O 1
ATOM 1456 N N . GLY A 1 201 ? -2.234 -3.808 2.219 1.00 98.38 201 GLY A N 1
ATOM 1457 C CA . GLY A 1 201 ? -2.730 -2.476 2.568 1.00 98.38 201 GLY A CA 1
ATOM 1458 C C . GLY A 1 201 ? -1.964 -1.333 1.898 1.00 98.38 201 GLY A C 1
ATOM 1459 O O . GLY A 1 201 ? -0.932 -1.530 1.256 1.00 98.38 201 GLY A O 1
ATOM 1460 N N . THR A 1 202 ? -2.512 -0.126 2.027 1.00 98.44 202 THR A N 1
ATOM 1461 C CA . THR A 1 202 ? -1.893 1.113 1.539 1.00 98.44 202 THR A CA 1
ATOM 1462 C C . THR A 1 202 ? -1.676 2.065 2.705 1.00 98.44 202 THR A C 1
ATOM 1464 O O . THR A 1 202 ? -2.600 2.317 3.477 1.00 98.44 202 THR A O 1
ATOM 1467 N N . ILE A 1 203 ? -0.465 2.601 2.828 1.00 98.50 203 ILE A N 1
ATOM 1468 C CA . ILE A 1 203 ? -0.102 3.595 3.834 1.00 98.50 203 ILE A CA 1
ATOM 1469 C C . ILE A 1 203 ? 0.385 4.848 3.107 1.00 98.50 203 ILE A C 1
ATOM 1471 O O . ILE A 1 203 ? 1.381 4.795 2.383 1.00 98.50 203 ILE A O 1
ATOM 1475 N N . SER A 1 204 ? -0.308 5.968 3.302 1.00 95.62 204 SER A N 1
ATOM 1476 C CA . SER A 1 204 ? -0.068 7.198 2.542 1.00 95.62 204 SER A CA 1
ATOM 1477 C C . SER A 1 204 ? 0.047 8.422 3.450 1.00 95.62 204 SER A C 1
ATOM 1479 O O . SER A 1 204 ? -0.821 8.681 4.282 1.00 95.62 204 SER A O 1
ATOM 1481 N N . THR A 1 205 ? 1.092 9.222 3.264 1.00 94.50 205 THR A N 1
ATOM 1482 C CA . THR A 1 205 ? 1.337 10.458 4.020 1.00 94.50 205 THR A CA 1
ATOM 1483 C C . THR A 1 205 ? 1.740 11.611 3.111 1.00 94.50 205 THR A C 1
ATOM 1485 O O . THR A 1 205 ? 2.227 11.422 1.995 1.00 94.50 205 THR A O 1
ATOM 1488 N N . THR A 1 206 ? 1.555 12.843 3.592 1.00 86.25 206 THR A N 1
ATOM 1489 C CA . THR A 1 206 ? 1.917 14.048 2.828 1.00 86.25 206 THR A CA 1
ATOM 1490 C C . THR A 1 206 ? 3.267 14.635 3.249 1.00 86.25 206 THR A C 1
ATOM 1492 O O . THR A 1 206 ? 4.110 14.901 2.390 1.00 86.25 206 THR A O 1
ATOM 1495 N N . GLU A 1 207 ? 3.514 14.825 4.551 1.00 89.06 207 GLU A N 1
ATOM 1496 C CA . GLU A 1 207 ? 4.711 15.544 5.037 1.00 89.06 207 GLU A CA 1
ATOM 1497 C C . GLU A 1 207 ? 5.655 14.713 5.919 1.00 89.06 207 GLU A C 1
ATOM 1499 O O . GLU A 1 207 ? 6.720 15.211 6.267 1.00 89.06 207 GLU A O 1
ATOM 1504 N N . ALA A 1 208 ? 5.304 13.469 6.258 1.00 93.25 208 ALA A N 1
ATOM 1505 C CA . ALA A 1 208 ? 6.129 12.556 7.058 1.00 93.25 208 ALA A CA 1
ATOM 1506 C C . ALA A 1 208 ? 6.294 11.189 6.373 1.00 93.25 208 ALA A C 1
ATOM 1508 O O . ALA A 1 208 ? 5.926 11.033 5.207 1.00 93.25 208 ALA A O 1
ATOM 1509 N N . TYR A 1 209 ? 6.851 10.202 7.080 1.00 95.75 209 TYR A N 1
ATOM 1510 C CA . TYR A 1 209 ? 7.031 8.849 6.550 1.00 95.75 209 TYR A CA 1
ATOM 1511 C C . TYR A 1 209 ? 5.720 8.064 6.485 1.00 95.75 209 TYR A C 1
ATOM 1513 O O . TYR A 1 209 ? 4.887 8.185 7.386 1.00 95.75 209 TYR A O 1
ATOM 1521 N N . ALA A 1 210 ? 5.551 7.224 5.461 1.00 97.62 210 ALA A N 1
ATOM 1522 C CA . ALA A 1 210 ? 4.448 6.265 5.450 1.00 97.62 210 ALA A CA 1
ATOM 1523 C C . ALA A 1 210 ? 4.710 5.158 6.481 1.00 97.62 210 ALA A C 1
ATOM 1525 O O . ALA A 1 210 ? 3.879 4.933 7.357 1.00 97.62 210 ALA A O 1
ATOM 1526 N N . LEU A 1 211 ? 5.897 4.550 6.446 1.00 98.25 211 LEU A N 1
ATOM 1527 C CA . LEU A 1 211 ? 6.378 3.614 7.461 1.00 98.25 211 LEU A CA 1
ATOM 1528 C C . LEU A 1 211 ? 7.677 4.126 8.095 1.00 98.25 211 LEU A C 1
ATOM 1530 O O . LEU A 1 211 ? 8.662 4.374 7.397 1.00 98.25 211 LEU A O 1
ATOM 1534 N N . GLU A 1 212 ? 7.693 4.234 9.421 1.00 97.62 212 GLU A N 1
ATOM 1535 C CA . GLU A 1 212 ? 8.887 4.535 10.211 1.00 97.62 212 GLU A CA 1
ATOM 1536 C C . GLU A 1 212 ? 9.176 3.404 11.200 1.00 97.62 212 GLU A C 1
ATOM 1538 O O . GLU A 1 212 ? 8.351 3.076 12.054 1.00 97.62 212 GLU A O 1
ATOM 1543 N N . ILE A 1 213 ? 10.374 2.833 11.103 1.00 98.00 213 ILE A N 1
ATOM 1544 C CA . ILE A 1 213 ? 10.909 1.885 12.079 1.00 98.00 213 ILE A CA 1
ATOM 1545 C C . ILE A 1 213 ? 11.874 2.652 12.976 1.00 9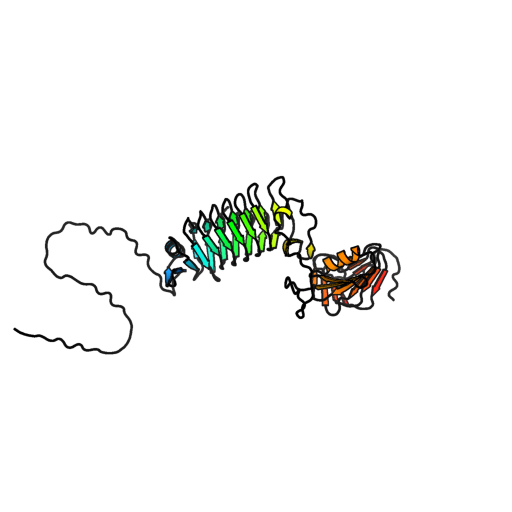8.00 213 ILE A C 1
ATOM 1547 O O . ILE A 1 213 ? 12.946 3.055 12.532 1.00 98.00 213 ILE A O 1
ATOM 1551 N N . GLY A 1 214 ? 11.474 2.905 14.217 1.00 95.25 214 GLY A N 1
ATOM 1552 C CA . GLY A 1 214 ? 12.308 3.515 15.245 1.00 95.25 214 GLY A CA 1
ATOM 1553 C C . GLY A 1 214 ? 13.454 2.600 15.683 1.00 95.25 214 GLY A C 1
ATOM 1554 O O . GLY A 1 214 ? 13.582 1.465 15.233 1.00 95.25 214 GLY A O 1
ATOM 1555 N N . GLU A 1 215 ? 14.302 3.096 16.586 1.00 89.31 215 GLU A N 1
ATOM 1556 C CA . GLU A 1 215 ? 15.570 2.448 16.962 1.00 89.31 215 GLU A CA 1
ATOM 1557 C C . GLU A 1 215 ? 15.412 1.004 17.468 1.00 89.31 215 GLU A C 1
ATOM 1559 O O . GLU A 1 215 ? 16.259 0.165 17.170 1.00 89.31 215 GLU A O 1
ATOM 1564 N N . ASN A 1 216 ? 14.321 0.702 18.184 1.00 91.94 216 ASN A N 1
ATOM 1565 C CA . ASN A 1 216 ? 14.038 -0.639 18.712 1.00 91.94 216 ASN A CA 1
ATOM 1566 C C . ASN A 1 216 ? 12.865 -1.329 17.997 1.00 91.94 216 ASN A C 1
ATOM 1568 O O . ASN A 1 216 ? 12.392 -2.368 18.455 1.00 91.94 216 ASN A O 1
ATOM 1572 N N . GLY A 1 217 ? 12.365 -0.744 16.907 1.00 96.69 217 GLY A N 1
ATOM 1573 C CA . GLY A 1 217 ? 11.277 -1.319 16.131 1.00 96.69 217 GLY A CA 1
ATOM 1574 C C . GLY A 1 217 ? 11.746 -2.453 15.228 1.00 96.69 217 GLY A C 1
ATOM 1575 O O . GLY A 1 217 ? 12.868 -2.449 14.723 1.00 96.69 217 GLY A O 1
ATOM 1576 N N . LEU A 1 218 ? 10.855 -3.409 14.979 1.00 96.94 218 LEU A N 1
ATOM 1577 C CA . LEU A 1 218 ? 11.065 -4.492 14.020 1.00 96.94 218 LEU A CA 1
ATOM 1578 C C . LEU A 1 218 ? 9.966 -4.468 12.960 1.00 96.94 218 LEU A C 1
ATOM 1580 O O . LEU A 1 218 ? 8.808 -4.187 13.271 1.00 96.94 218 LEU A O 1
ATOM 1584 N N . ALA A 1 219 ? 10.297 -4.816 11.720 1.00 98.00 219 ALA A N 1
ATOM 1585 C CA . ALA A 1 219 ? 9.291 -5.042 10.692 1.00 98.00 219 ALA A CA 1
ATOM 1586 C C . ALA A 1 219 ? 9.673 -6.175 9.741 1.00 98.00 219 ALA A C 1
ATOM 1588 O O . ALA A 1 219 ? 10.843 -6.359 9.423 1.00 98.00 219 ALA A O 1
ATOM 1589 N N . GLU A 1 220 ? 8.654 -6.899 9.283 1.00 98.56 220 GLU A N 1
ATOM 1590 C CA . GLU A 1 220 ? 8.733 -7.907 8.226 1.00 98.56 220 GLU A CA 1
ATOM 1591 C C . GLU A 1 220 ? 7.740 -7.536 7.121 1.00 98.56 220 GLU A C 1
ATOM 1593 O O . GLU A 1 220 ? 6.528 -7.469 7.349 1.00 98.56 220 GLU A O 1
ATOM 1598 N N . LEU A 1 221 ? 8.256 -7.279 5.921 1.00 98.81 221 LEU A N 1
ATOM 1599 C CA . LEU A 1 221 ? 7.478 -6.846 4.767 1.00 98.81 221 LEU A CA 1
ATOM 1600 C C . LEU A 1 221 ? 7.403 -7.965 3.728 1.00 98.81 221 LEU A C 1
ATOM 1602 O O . LEU A 1 221 ? 8.420 -8.453 3.239 1.00 98.81 221 LEU A O 1
ATOM 1606 N N . SER A 1 222 ? 6.182 -8.350 3.382 1.00 98.00 222 SER A N 1
ATOM 1607 C CA . SER A 1 222 ? 5.840 -9.311 2.323 1.00 98.00 222 SER A CA 1
ATOM 1608 C C . SER A 1 222 ? 4.739 -8.771 1.400 1.00 98.00 222 SER A C 1
ATOM 1610 O O . SER A 1 222 ? 4.141 -9.500 0.614 1.00 98.00 222 SER A O 1
ATOM 1612 N N . GLY A 1 223 ? 4.450 -7.476 1.502 1.00 97.38 223 GLY A N 1
ATOM 1613 C CA . GLY A 1 223 ? 3.467 -6.784 0.688 1.00 97.38 223 GLY A CA 1
ATOM 1614 C C . GLY A 1 223 ? 3.216 -5.371 1.197 1.00 97.38 223 GLY A C 1
ATOM 1615 O O . GLY A 1 223 ? 3.883 -4.893 2.117 1.00 97.38 223 GLY A O 1
ATOM 1616 N N . GLY A 1 224 ? 2.229 -4.715 0.597 1.00 98.25 224 GLY A N 1
ATOM 1617 C CA . GLY A 1 224 ? 1.818 -3.357 0.942 1.00 98.25 224 GLY A CA 1
ATOM 1618 C C . GLY A 1 224 ? 2.362 -2.294 -0.009 1.00 98.25 224 GLY A C 1
ATOM 1619 O O . GLY A 1 224 ? 3.298 -2.531 -0.778 1.00 98.25 224 GLY A O 1
ATOM 1620 N N . ARG A 1 225 ? 1.730 -1.119 0.036 1.00 98.19 225 ARG A N 1
ATOM 1621 C CA . ARG A 1 225 ? 2.095 0.078 -0.731 1.00 98.19 225 ARG A CA 1
ATOM 1622 C C . ARG A 1 225 ? 2.303 1.256 0.217 1.00 98.19 225 ARG A C 1
ATOM 1624 O O . ARG A 1 225 ? 1.447 1.534 1.051 1.00 98.19 225 ARG A O 1
ATOM 1631 N N . PHE A 1 226 ? 3.419 1.953 0.068 1.00 98.44 226 PHE A N 1
ATOM 1632 C CA . PHE A 1 226 ? 3.898 3.017 0.942 1.00 98.44 226 PHE A CA 1
ATOM 1633 C C . PHE A 1 226 ? 4.123 4.273 0.110 1.00 98.44 226 PHE A C 1
ATOM 1635 O O . PHE A 1 226 ? 4.967 4.294 -0.785 1.00 98.44 226 PHE A O 1
ATOM 1642 N N . GLN A 1 227 ? 3.370 5.327 0.398 1.00 95.50 227 GLN A N 1
ATOM 1643 C CA . GLN A 1 227 ? 3.389 6.558 -0.382 1.00 95.50 227 GLN A CA 1
ATOM 1644 C C . GLN A 1 227 ? 3.679 7.738 0.529 1.00 95.50 227 GLN A C 1
ATOM 1646 O O . GLN A 1 227 ? 2.919 8.014 1.452 1.00 95.50 227 GLN A O 1
ATOM 1651 N N . ALA A 1 228 ? 4.757 8.464 0.255 1.00 92.31 228 ALA A N 1
ATOM 1652 C CA . ALA A 1 228 ? 5.055 9.696 0.970 1.00 92.31 228 ALA A CA 1
ATOM 1653 C C . ALA A 1 228 ? 5.653 10.736 0.031 1.00 92.31 228 ALA A C 1
ATOM 1655 O O . ALA A 1 228 ? 6.609 10.453 -0.695 1.00 92.31 228 ALA A O 1
ATOM 1656 N N . THR A 1 229 ? 5.121 11.957 0.083 1.00 82.56 229 THR A N 1
ATOM 1657 C CA . THR A 1 229 ? 5.565 13.040 -0.806 1.00 82.56 229 THR A CA 1
ATOM 1658 C C . THR A 1 229 ? 6.878 13.677 -0.348 1.00 82.56 229 THR A C 1
ATOM 1660 O O . THR A 1 229 ? 7.705 14.022 -1.187 1.00 82.56 229 THR A O 1
ATOM 1663 N N . SER A 1 230 ? 7.082 13.843 0.968 1.00 85.25 230 SER A N 1
ATOM 1664 C CA . SER A 1 230 ? 8.132 14.740 1.490 1.00 85.25 230 SER A CA 1
ATOM 1665 C C . SER A 1 230 ? 9.306 14.030 2.177 1.00 85.25 230 SER A C 1
ATOM 1667 O O . SER A 1 230 ? 10.451 14.209 1.768 1.00 85.25 230 SER A O 1
ATOM 1669 N N . SER A 1 231 ? 9.067 13.247 3.238 1.00 87.38 231 SER A N 1
ATOM 1670 C CA . SER A 1 231 ? 10.165 12.725 4.077 1.00 87.38 231 SER A CA 1
ATOM 1671 C C . SER A 1 231 ? 10.762 11.404 3.591 1.00 87.38 231 SER A C 1
ATOM 1673 O O . SER A 1 231 ? 11.956 11.185 3.791 1.00 87.38 231 SER A O 1
ATOM 1675 N N . GLY A 1 232 ? 9.956 10.545 2.962 1.00 91.25 232 GLY A N 1
ATOM 1676 C CA . GLY A 1 232 ? 10.329 9.205 2.491 1.00 91.25 232 GLY A CA 1
ATOM 1677 C C . GLY A 1 232 ? 9.197 8.201 2.720 1.00 91.25 232 GLY A C 1
ATOM 1678 O O . GLY A 1 232 ? 8.444 8.336 3.674 1.00 91.25 232 GLY A O 1
ATOM 1679 N N . ALA A 1 233 ? 9.039 7.209 1.849 1.00 97.00 233 ALA A N 1
ATOM 1680 C CA . ALA A 1 233 ? 8.001 6.188 1.986 1.00 97.00 233 ALA A CA 1
ATOM 1681 C C . ALA A 1 233 ? 8.290 5.253 3.165 1.00 97.00 233 ALA A C 1
ATOM 1683 O O . ALA A 1 233 ? 7.425 5.002 3.998 1.00 97.00 233 ALA A O 1
ATOM 1684 N N . ILE A 1 234 ? 9.531 4.779 3.251 1.00 98.19 234 ILE A N 1
ATOM 1685 C CA . ILE A 1 234 ? 9.991 3.848 4.281 1.00 98.19 234 ILE A CA 1
ATOM 1686 C C . ILE A 1 234 ? 11.271 4.419 4.877 1.00 98.19 234 ILE A C 1
ATOM 1688 O O . ILE A 1 234 ? 12.182 4.785 4.130 1.00 98.19 234 ILE A O 1
ATOM 1692 N N . ASN A 1 235 ? 11.338 4.501 6.204 1.00 97.25 235 ASN A N 1
ATOM 1693 C CA . ASN A 1 235 ? 12.506 4.964 6.945 1.00 97.25 235 ASN A CA 1
ATOM 1694 C C . ASN A 1 235 ? 12.859 3.989 8.069 1.00 97.25 235 ASN A C 1
ATOM 1696 O O . ASN A 1 235 ? 12.002 3.638 8.879 1.00 97.25 235 ASN A O 1
ATOM 1700 N N . VAL A 1 236 ? 14.135 3.618 8.144 1.00 97.44 236 VAL A N 1
ATOM 1701 C CA . VAL A 1 236 ? 14.723 2.865 9.251 1.00 97.44 236 VAL A CA 1
ATOM 1702 C C . VAL A 1 236 ? 15.588 3.824 10.062 1.00 97.44 236 VAL A C 1
ATOM 1704 O O . VAL A 1 236 ? 16.558 4.394 9.567 1.00 97.44 236 VAL A O 1
ATOM 1707 N N . GLY A 1 237 ? 15.169 4.074 11.299 1.00 91.75 237 GLY A N 1
ATOM 1708 C CA . GLY A 1 237 ? 15.754 5.064 12.196 1.00 91.75 237 GLY A CA 1
ATOM 1709 C C . GLY A 1 237 ? 17.014 4.592 12.919 1.00 91.75 237 GLY A C 1
ATOM 1710 O O . GLY A 1 237 ? 17.744 5.430 13.445 1.00 91.75 237 GLY A O 1
ATOM 1711 N N . SER A 1 238 ? 17.296 3.287 12.946 1.00 87.31 238 SER A N 1
ATOM 1712 C CA . SER A 1 238 ? 18.544 2.765 13.509 1.00 87.31 238 SER A CA 1
ATOM 1713 C C . SER A 1 238 ? 19.732 3.086 12.594 1.00 87.31 238 SER A C 1
ATOM 1715 O O . SER A 1 238 ? 19.624 3.042 11.370 1.00 87.31 238 SER A O 1
ATOM 1717 N N . ALA A 1 239 ? 20.880 3.427 13.191 1.00 78.62 239 ALA A N 1
ATOM 1718 C CA . ALA A 1 239 ? 22.053 3.911 12.454 1.00 78.62 239 ALA A CA 1
ATOM 1719 C C . ALA A 1 239 ? 22.605 2.893 11.438 1.00 78.62 239 ALA A C 1
ATOM 1721 O O . ALA A 1 239 ? 23.086 3.293 10.382 1.00 78.62 239 ALA A O 1
ATOM 1722 N N . ASP A 1 240 ? 22.488 1.601 11.755 1.00 83.19 240 ASP A N 1
ATOM 1723 C CA . ASP A 1 240 ? 22.956 0.487 10.922 1.00 83.19 240 ASP A CA 1
ATOM 1724 C C . ASP A 1 240 ? 21.802 -0.262 10.227 1.00 83.19 240 ASP A C 1
ATOM 1726 O O . ASP A 1 240 ? 22.013 -1.295 9.591 1.00 83.19 240 ASP A O 1
ATOM 1730 N N . GLY A 1 241 ? 20.562 0.210 10.382 1.00 92.38 241 GLY A N 1
ATOM 1731 C CA . GLY A 1 241 ? 19.391 -0.440 9.811 1.00 92.38 241 GLY A CA 1
ATOM 1732 C C . GLY A 1 241 ? 19.219 -0.116 8.333 1.00 92.38 241 GLY A C 1
ATOM 1733 O O . GLY A 1 241 ? 19.316 1.038 7.918 1.00 92.38 241 GLY A O 1
ATOM 1734 N N . THR A 1 242 ? 18.904 -1.137 7.541 1.00 97.31 242 THR A N 1
ATOM 1735 C CA . THR A 1 242 ? 18.661 -0.994 6.104 1.00 97.31 242 THR A CA 1
ATOM 1736 C C . THR A 1 242 ? 17.225 -1.354 5.763 1.00 97.31 242 THR A C 1
ATOM 1738 O O . THR A 1 242 ? 16.586 -2.168 6.434 1.00 97.31 242 THR A O 1
ATOM 1741 N N . VAL A 1 243 ? 16.702 -0.768 4.688 1.00 98.06 243 VAL A N 1
ATOM 1742 C CA . VAL A 1 243 ? 15.372 -1.127 4.181 1.00 98.06 243 VAL A CA 1
ATOM 1743 C C . VAL A 1 243 ? 15.350 -2.565 3.664 1.00 98.06 243 VAL A C 1
ATOM 1745 O O . VAL A 1 243 ? 14.321 -3.228 3.768 1.00 98.06 243 VAL A O 1
ATOM 1748 N N . GLY A 1 244 ? 16.475 -3.085 3.162 1.00 97.50 244 GLY A N 1
ATOM 1749 C CA . GLY A 1 244 ? 16.619 -4.488 2.771 1.00 97.50 244 GLY A CA 1
ATOM 1750 C C . GLY A 1 244 ? 16.408 -5.450 3.938 1.00 97.50 244 GLY A C 1
ATOM 1751 O O . GLY A 1 244 ? 15.767 -6.481 3.763 1.00 97.50 244 GLY A O 1
ATOM 1752 N N . GLY A 1 245 ? 16.845 -5.074 5.144 1.00 97.31 245 GLY A N 1
ATOM 1753 C CA . GLY A 1 245 ? 16.634 -5.859 6.363 1.00 97.31 245 GLY A CA 1
ATOM 1754 C C . GLY A 1 245 ? 15.170 -6.000 6.798 1.00 97.31 245 GLY A C 1
ATOM 1755 O O . GLY A 1 245 ? 14.883 -6.833 7.652 1.00 97.31 245 GLY A O 1
ATOM 1756 N N . LEU A 1 246 ? 14.248 -5.219 6.221 1.00 98.31 246 LEU A N 1
ATOM 1757 C CA . LEU A 1 246 ? 12.811 -5.335 6.495 1.00 98.31 246 LEU A CA 1
ATOM 1758 C C . LEU A 1 246 ? 12.111 -6.358 5.589 1.00 98.31 246 LEU A C 1
ATOM 1760 O O . LEU A 1 246 ? 10.992 -6.771 5.889 1.00 98.31 246 LEU A O 1
ATOM 1764 N N . LEU A 1 247 ? 12.706 -6.726 4.449 1.00 98.31 247 LEU A N 1
ATOM 1765 C CA . LEU A 1 247 ? 12.064 -7.616 3.482 1.00 98.31 247 LEU A CA 1
ATOM 1766 C C . LEU A 1 247 ? 12.042 -9.054 4.000 1.00 98.31 247 LEU A C 1
ATOM 1768 O O . LEU A 1 247 ? 13.048 -9.594 4.457 1.00 98.31 247 LEU A O 1
ATOM 1772 N N . SER A 1 248 ? 10.889 -9.700 3.856 1.00 97.75 248 SER A N 1
ATOM 1773 C CA . SER A 1 248 ? 10.804 -11.153 3.977 1.00 97.75 248 SER A CA 1
ATOM 1774 C C . SER A 1 248 ? 11.576 -11.821 2.836 1.00 97.75 248 SER A C 1
ATOM 1776 O O . SER A 1 248 ? 11.712 -11.264 1.744 1.00 97.75 248 SER A O 1
ATOM 1778 N N . GLU A 1 249 ? 12.059 -13.042 3.068 1.00 94.25 249 GLU A N 1
ATOM 1779 C CA . GLU A 1 249 ? 12.778 -13.807 2.047 1.00 94.25 249 GLU A CA 1
ATOM 1780 C C . GLU A 1 249 ? 11.938 -13.963 0.768 1.00 94.25 249 GLU A C 1
ATOM 1782 O O . GLU A 1 249 ? 10.761 -14.326 0.814 1.00 94.25 249 GLU A O 1
ATOM 1787 N N . GLY A 1 250 ? 12.555 -13.693 -0.386 1.00 91.19 250 GLY A N 1
ATOM 1788 C CA . GLY A 1 250 ? 11.894 -13.798 -1.686 1.00 91.19 250 GLY A CA 1
ATOM 1789 C C . GLY A 1 250 ? 10.989 -12.616 -2.035 1.00 91.19 250 GLY A C 1
ATOM 1790 O O 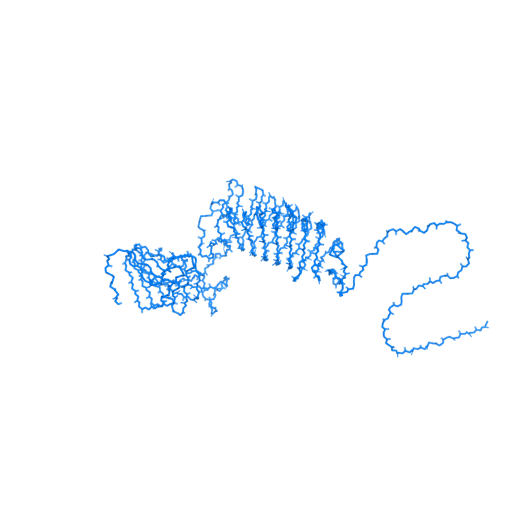. GLY A 1 250 ? 10.147 -12.765 -2.917 1.00 91.19 250 GLY A O 1
ATOM 1791 N N . PHE A 1 251 ? 11.145 -11.459 -1.386 1.00 94.75 251 PHE A N 1
ATOM 1792 C CA . PHE A 1 251 ? 10.442 -10.219 -1.729 1.00 94.75 251 PHE A CA 1
ATOM 1793 C C . PHE A 1 251 ? 11.408 -9.114 -2.165 1.00 94.75 251 PHE A C 1
ATOM 1795 O O . PHE A 1 251 ? 12.594 -9.143 -1.848 1.00 94.75 251 PHE A O 1
ATOM 1802 N N . GLN A 1 252 ? 10.886 -8.143 -2.912 1.00 95.81 252 GLN A N 1
ATOM 1803 C CA . GLN A 1 252 ? 11.617 -6.985 -3.423 1.00 95.81 252 GLN A CA 1
ATOM 1804 C C . GLN A 1 252 ? 10.760 -5.718 -3.353 1.00 95.81 252 GLN A C 1
ATOM 1806 O O . GLN A 1 252 ? 9.529 -5.787 -3.360 1.00 95.81 252 GLN A O 1
ATOM 1811 N N . TYR A 1 253 ? 11.415 -4.558 -3.328 1.00 97.56 253 TYR A N 1
ATO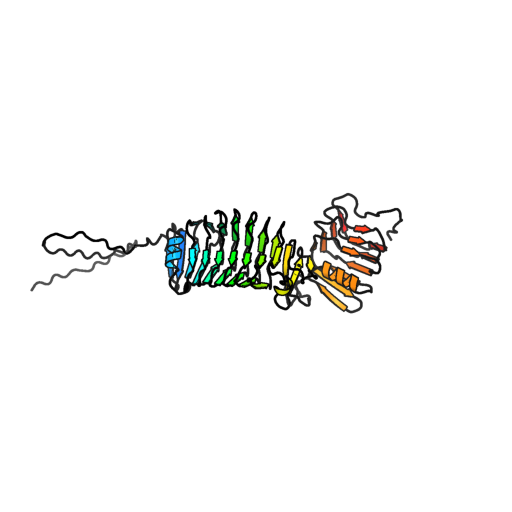M 1812 C CA . TYR A 1 253 ? 10.745 -3.266 -3.453 1.00 97.56 253 TYR A CA 1
ATOM 1813 C C . TYR A 1 253 ? 10.597 -2.867 -4.918 1.00 97.56 253 TYR A C 1
ATOM 1815 O O . TYR A 1 253 ? 11.545 -2.972 -5.699 1.00 97.56 253 TYR A O 1
ATOM 1823 N N . ILE A 1 254 ? 9.439 -2.315 -5.256 1.00 93.00 254 ILE A N 1
ATOM 1824 C CA . ILE A 1 254 ? 9.155 -1.704 -6.549 1.00 93.00 254 ILE A CA 1
ATOM 1825 C C . ILE A 1 254 ? 8.822 -0.235 -6.326 1.00 93.00 254 ILE A C 1
ATOM 1827 O O . ILE A 1 254 ? 7.965 0.106 -5.517 1.00 93.00 254 ILE A O 1
ATOM 1831 N N . LYS A 1 255 ? 9.474 0.646 -7.073 1.00 92.81 255 LYS A N 1
ATOM 1832 C CA . LYS A 1 255 ? 9.214 2.079 -7.075 1.00 92.81 255 LYS A CA 1
ATOM 1833 C C . LYS A 1 255 ? 8.289 2.464 -8.224 1.00 92.81 255 LYS A C 1
ATOM 1835 O O . LYS A 1 255 ? 8.482 2.021 -9.354 1.00 92.81 255 LYS A O 1
ATOM 1840 N N . ASN A 1 256 ? 7.305 3.314 -7.936 1.00 87.38 256 ASN A N 1
ATOM 1841 C CA . ASN A 1 256 ? 6.311 3.844 -8.871 1.00 87.38 256 ASN A CA 1
ATOM 1842 C C . ASN A 1 256 ? 5.600 2.744 -9.681 1.00 87.38 256 ASN A C 1
ATOM 1844 O O . ASN A 1 256 ? 5.266 2.940 -10.845 1.00 87.38 256 ASN A O 1
ATOM 1848 N N . ASN A 1 257 ? 5.396 1.575 -9.060 1.00 81.94 257 ASN A N 1
ATOM 1849 C CA . ASN A 1 257 ? 4.851 0.356 -9.673 1.00 81.94 257 ASN A CA 1
ATOM 1850 C C . ASN A 1 257 ? 5.658 -0.201 -10.858 1.00 81.94 257 ASN A C 1
ATOM 1852 O O . ASN A 1 257 ? 5.169 -1.082 -11.567 1.00 81.94 257 ASN A O 1
ATOM 1856 N N . ASP A 1 258 ? 6.891 0.260 -11.061 1.00 76.88 258 ASP A N 1
ATOM 1857 C CA . ASP A 1 258 ? 7.599 0.058 -12.319 1.00 76.88 258 ASP A CA 1
ATOM 1858 C C . ASP A 1 258 ? 9.065 -0.372 -12.172 1.00 76.88 258 ASP A C 1
ATOM 1860 O O . ASP A 1 258 ? 9.537 -1.253 -12.881 1.00 76.88 258 ASP A O 1
ATOM 1864 N N . THR A 1 259 ? 9.813 0.229 -11.253 1.00 83.00 259 THR A N 1
ATOM 1865 C CA . THR A 1 259 ? 11.262 0.011 -11.176 1.00 83.00 259 THR A CA 1
ATOM 1866 C C . THR A 1 259 ? 11.618 -0.795 -9.943 1.00 83.00 259 THR A C 1
ATOM 1868 O O . THR A 1 259 ? 11.341 -0.357 -8.828 1.00 83.00 259 THR A O 1
ATOM 1871 N N . VAL A 1 260 ? 12.282 -1.940 -10.112 1.00 89.31 260 VAL A N 1
ATOM 1872 C CA . VAL A 1 260 ? 12.865 -2.672 -8.979 1.00 89.31 260 VAL A CA 1
ATOM 1873 C C . VAL A 1 260 ? 13.911 -1.795 -8.286 1.00 89.31 260 VAL A C 1
ATOM 1875 O O . VAL A 1 260 ? 14.814 -1.254 -8.925 1.00 89.31 260 VAL A O 1
ATOM 1878 N N . VAL A 1 261 ? 13.803 -1.651 -6.967 1.00 93.62 261 VAL A N 1
ATOM 1879 C CA . VAL A 1 261 ? 14.820 -0.961 -6.167 1.00 93.62 261 VAL A CA 1
ATOM 1880 C C . VAL A 1 261 ? 15.974 -1.925 -5.917 1.00 93.62 261 VAL A C 1
ATOM 1882 O O . VAL A 1 261 ? 15.814 -2.925 -5.221 1.00 93.62 261 VAL A O 1
ATOM 1885 N N . THR A 1 262 ? 17.142 -1.620 -6.479 1.00 92.12 262 THR A N 1
ATOM 1886 C CA . THR A 1 262 ? 18.334 -2.476 -6.370 1.00 92.12 262 THR A CA 1
ATOM 1887 C C . THR A 1 262 ? 19.232 -2.122 -5.191 1.00 92.12 262 THR A C 1
ATOM 1889 O O . THR A 1 262 ? 19.917 -2.994 -4.668 1.00 92.12 262 THR A O 1
ATOM 1892 N N . ASP A 1 263 ? 19.259 -0.852 -4.784 1.00 95.19 263 ASP A N 1
ATOM 1893 C CA . ASP A 1 263 ? 20.011 -0.405 -3.612 1.00 95.19 263 ASP A CA 1
ATOM 1894 C C . ASP A 1 263 ? 19.109 -0.462 -2.375 1.00 95.19 263 ASP A C 1
ATOM 1896 O O . ASP A 1 263 ? 18.299 0.434 -2.127 1.00 95.19 263 ASP A O 1
ATOM 1900 N N . THR A 1 264 ? 19.214 -1.564 -1.636 1.00 97.06 264 THR A N 1
ATOM 1901 C CA . THR A 1 264 ? 18.450 -1.807 -0.405 1.00 97.06 264 THR A CA 1
ATOM 1902 C C . THR A 1 264 ? 19.290 -1.672 0.861 1.00 97.06 264 THR A C 1
ATOM 1904 O O . THR A 1 264 ? 18.757 -1.851 1.955 1.00 97.06 264 THR A O 1
ATOM 1907 N N . ASP A 1 265 ? 20.577 -1.341 0.730 1.00 96.44 265 ASP A N 1
ATOM 1908 C CA . ASP A 1 265 ? 21.494 -1.137 1.859 1.00 96.44 265 ASP A CA 1
ATOM 1909 C C . ASP A 1 265 ? 21.384 0.283 2.445 1.00 96.44 265 ASP A C 1
ATOM 1911 O O . ASP A 1 265 ? 22.010 0.617 3.449 1.00 96.44 265 ASP A O 1
ATOM 1915 N N . VAL A 1 266 ? 20.536 1.121 1.848 1.00 96.38 266 VAL A N 1
ATOM 1916 C CA . VAL A 1 266 ? 20.127 2.418 2.390 1.00 96.38 266 VAL A CA 1
ATOM 1917 C C . VAL A 1 266 ? 19.138 2.265 3.545 1.00 96.38 266 VAL A C 1
ATOM 1919 O O . VAL A 1 266 ? 18.404 1.284 3.651 1.00 96.38 266 VAL A O 1
ATOM 1922 N N . ASN A 1 267 ? 19.035 3.291 4.384 1.00 96.31 267 ASN A N 1
ATOM 1923 C CA . ASN A 1 267 ? 18.066 3.338 5.481 1.00 96.31 267 ASN A CA 1
ATOM 1924 C C . ASN A 1 267 ? 16.730 4.003 5.097 1.00 96.31 267 ASN A C 1
ATOM 1926 O O . ASN A 1 267 ? 15.838 4.134 5.937 1.00 96.31 267 ASN A O 1
ATOM 1930 N N . ARG A 1 268 ? 16.576 4.462 3.846 1.00 96.38 268 ARG A N 1
ATOM 1931 C CA . ARG A 1 268 ? 15.389 5.210 3.420 1.00 96.38 268 ARG A CA 1
ATOM 1932 C C . ARG A 1 268 ? 15.056 5.046 1.944 1.00 96.38 268 ARG A C 1
ATOM 1934 O O . ARG A 1 268 ? 15.928 5.185 1.091 1.00 96.38 268 ARG A O 1
ATOM 1941 N N . LEU A 1 269 ? 13.766 4.876 1.650 1.00 97.06 269 LEU A N 1
ATOM 1942 C CA . LEU A 1 269 ? 13.209 4.915 0.295 1.00 97.06 269 LEU A CA 1
ATOM 1943 C C . LEU A 1 269 ? 12.277 6.114 0.106 1.00 97.06 269 LEU A C 1
ATOM 1945 O O . LEU A 1 269 ? 11.588 6.535 1.033 1.00 97.06 269 LEU A O 1
ATOM 1949 N N . PHE A 1 270 ? 12.228 6.641 -1.117 1.00 94.50 270 PHE A N 1
ATOM 1950 C CA . PHE A 1 270 ? 11.403 7.790 -1.507 1.00 94.50 270 PHE A CA 1
ATOM 1951 C C . PHE A 1 270 ? 10.490 7.450 -2.685 1.00 94.50 270 PHE A C 1
ATOM 1953 O O . PHE A 1 270 ? 10.885 6.690 -3.574 1.00 94.50 270 PHE A O 1
ATOM 1960 N N . GLY A 1 271 ? 9.338 8.118 -2.747 1.00 91.81 271 GLY A N 1
ATOM 1961 C CA . GLY A 1 271 ? 8.346 7.965 -3.811 1.00 91.81 271 GLY A CA 1
ATOM 1962 C C . GLY A 1 271 ? 7.215 7.020 -3.418 1.00 91.81 271 GLY A C 1
ATOM 1963 O O . GLY A 1 271 ? 6.887 6.894 -2.242 1.00 91.81 271 GLY A O 1
ATOM 1964 N N . ASP A 1 272 ? 6.612 6.383 -4.414 1.00 94.00 272 ASP A N 1
ATOM 1965 C CA . ASP A 1 272 ? 5.609 5.338 -4.228 1.00 94.00 272 ASP A CA 1
ATOM 1966 C C . ASP A 1 272 ? 6.311 3.981 -4.231 1.00 94.00 272 ASP A C 1
ATOM 1968 O O . ASP A 1 272 ? 6.922 3.620 -5.234 1.00 94.00 272 ASP A O 1
ATOM 1972 N N . ILE A 1 273 ? 6.296 3.267 -3.110 1.00 97.75 273 ILE A N 1
ATOM 1973 C CA . ILE A 1 273 ? 7.000 1.994 -2.949 1.00 97.75 273 ILE A CA 1
ATOM 1974 C C . ILE A 1 273 ? 5.984 0.886 -2.700 1.00 97.75 273 ILE A C 1
ATOM 1976 O O . ILE A 1 273 ? 5.223 0.964 -1.741 1.00 97.75 273 ILE A O 1
ATOM 1980 N N . SER A 1 274 ? 6.003 -0.177 -3.497 1.00 97.19 274 SER A N 1
ATOM 1981 C CA . SER A 1 274 ? 5.315 -1.431 -3.187 1.00 97.19 274 SER A CA 1
ATOM 1982 C C . SER A 1 274 ? 6.312 -2.537 -2.848 1.00 97.19 274 SER A C 1
ATOM 1984 O O . SER A 1 274 ? 7.480 -2.484 -3.234 1.00 97.19 274 SER A O 1
ATOM 1986 N N . VAL A 1 275 ? 5.857 -3.53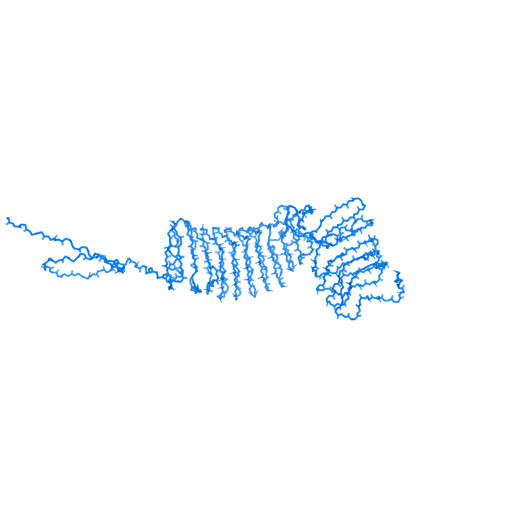5 -2.092 1.00 97.62 275 VAL A N 1
ATOM 1987 C CA . VAL A 1 275 ? 6.613 -4.764 -1.818 1.00 97.62 275 VAL A CA 1
ATOM 1988 C C . VAL A 1 275 ? 5.952 -5.913 -2.559 1.00 97.62 275 VAL A C 1
ATOM 1990 O O . VAL A 1 275 ? 4.741 -6.108 -2.459 1.00 97.62 275 VAL A O 1
ATOM 1993 N N . GLU A 1 276 ? 6.742 -6.680 -3.302 1.00 92.81 276 GLU A N 1
ATOM 1994 C CA . GLU A 1 276 ? 6.241 -7.757 -4.152 1.00 92.81 276 GLU A CA 1
ATOM 1995 C C . GLU A 1 276 ? 7.107 -9.004 -4.067 1.00 92.81 276 GLU A C 1
ATOM 1997 O O . GLU A 1 276 ? 8.312 -8.935 -3.830 1.00 92.81 276 GLU A O 1
ATOM 2002 N N . LYS A 1 277 ? 6.481 -10.163 -4.282 1.00 89.56 277 LYS A N 1
ATOM 2003 C CA . LYS A 1 277 ? 7.174 -11.448 -4.304 1.00 89.56 277 LYS A CA 1
ATOM 2004 C C . LYS A 1 277 ? 8.033 -11.561 -5.567 1.00 89.56 277 LYS A C 1
ATOM 2006 O O . LYS A 1 277 ? 7.533 -11.389 -6.679 1.00 89.56 277 LYS A O 1
ATOM 2011 N N . ILE A 1 278 ? 9.299 -11.927 -5.399 1.00 87.44 278 ILE A N 1
ATOM 2012 C CA . ILE A 1 278 ? 10.192 -12.340 -6.481 1.00 87.44 278 ILE A CA 1
ATOM 2013 C C . ILE A 1 278 ? 9.662 -13.662 -7.039 1.00 87.44 278 ILE A C 1
ATOM 2015 O O . ILE A 1 278 ? 9.483 -14.639 -6.311 1.00 87.44 278 ILE A O 1
ATOM 2019 N N . CYS A 1 279 ? 9.388 -13.693 -8.337 1.00 81.88 279 CYS A N 1
ATOM 2020 C CA . CYS A 1 279 ? 8.761 -14.832 -8.990 1.00 81.88 279 CYS A CA 1
ATOM 2021 C C . CYS A 1 279 ? 9.377 -15.050 -10.373 1.00 81.88 279 CYS A C 1
ATOM 2023 O O . CYS A 1 279 ? 9.648 -14.098 -11.104 1.00 81.88 279 CYS A O 1
ATOM 2025 N N . GLN A 1 280 ? 9.589 -16.315 -10.742 1.00 83.00 280 GLN A N 1
ATOM 2026 C CA . GLN A 1 280 ? 9.891 -16.663 -12.126 1.00 83.00 280 GLN A CA 1
ATOM 2027 C C . GLN A 1 280 ? 8.579 -16.741 -12.897 1.00 83.00 280 GLN A C 1
ATOM 2029 O O . GLN A 1 280 ? 7.813 -17.698 -12.767 1.00 83.00 280 GLN A O 1
ATOM 2034 N N . HIS A 1 281 ? 8.296 -15.715 -13.693 1.00 87.94 281 HIS A N 1
ATOM 2035 C CA . HIS A 1 281 ? 6.996 -15.630 -14.335 1.00 87.94 281 HIS A CA 1
ATOM 2036 C C . HIS A 1 281 ? 6.844 -16.655 -15.462 1.00 87.94 281 HIS A C 1
ATOM 2038 O O . HIS A 1 281 ? 7.639 -16.719 -16.400 1.00 87.94 281 HIS A O 1
ATOM 2044 N N . SER A 1 282 ? 5.765 -17.429 -15.380 1.00 91.69 282 SER A N 1
ATOM 2045 C CA . SER A 1 282 ? 5.258 -18.278 -16.456 1.00 91.69 282 SER A CA 1
ATOM 2046 C C . SER A 1 282 ? 3.852 -17.833 -16.839 1.00 91.69 282 SER A C 1
ATOM 2048 O O . SER A 1 282 ? 3.025 -17.600 -15.959 1.00 91.69 282 SER A O 1
ATOM 2050 N N . LEU A 1 283 ? 3.594 -17.709 -18.141 1.00 93.25 283 LEU A N 1
ATOM 2051 C CA . LEU A 1 283 ? 2.308 -17.270 -18.676 1.00 93.25 283 LEU A CA 1
ATOM 2052 C C . LEU A 1 283 ? 1.230 -18.343 -18.491 1.00 93.25 283 LEU A C 1
ATOM 2054 O O . LEU A 1 283 ? 1.381 -19.473 -18.958 1.00 93.25 283 LEU A O 1
ATOM 2058 N N . GLY A 1 284 ? 0.167 -17.983 -17.780 1.00 92.19 284 GLY A N 1
ATOM 2059 C CA . GLY A 1 284 ? -1.085 -18.722 -17.691 1.00 92.19 284 GLY A CA 1
ATOM 2060 C C . GLY A 1 284 ? -2.034 -18.371 -18.835 1.00 92.19 284 GLY A C 1
ATOM 2061 O O . GLY A 1 284 ? -1.855 -17.376 -19.539 1.00 92.19 284 GLY A O 1
ATOM 2062 N N . GLU A 1 285 ? -3.065 -19.195 -19.020 1.00 92.56 285 GLU A N 1
ATOM 2063 C CA . GLU A 1 285 ? -4.063 -19.021 -20.090 1.00 92.56 285 GLU A CA 1
ATOM 2064 C C . GLU A 1 285 ? -4.880 -17.724 -19.953 1.00 92.56 285 GLU A C 1
ATOM 2066 O O . GLU A 1 285 ? -5.424 -17.227 -20.935 1.00 92.56 285 GLU A O 1
ATOM 2071 N N . ASP A 1 286 ? -4.948 -17.158 -18.748 1.00 92.56 286 ASP A N 1
ATOM 2072 C CA . ASP A 1 286 ? -5.650 -15.915 -18.422 1.00 92.56 286 ASP A CA 1
ATOM 2073 C C . ASP A 1 286 ? -4.772 -14.656 -18.559 1.00 92.56 286 ASP A C 1
ATOM 2075 O O . ASP A 1 286 ? -5.189 -13.563 -18.175 1.00 92.56 286 ASP A O 1
ATOM 2079 N N . GLY A 1 287 ? -3.547 -14.798 -19.080 1.00 92.06 287 GLY A N 1
ATOM 2080 C CA . GLY A 1 287 ? -2.582 -13.705 -19.200 1.00 92.06 287 GLY A CA 1
ATOM 2081 C C . GLY A 1 287 ? -1.849 -13.369 -17.897 1.00 92.06 287 GLY A C 1
ATOM 2082 O O . GLY A 1 287 ? -1.047 -12.433 -17.868 1.00 92.06 287 GLY A O 1
ATOM 2083 N N . ARG A 1 288 ? -2.085 -14.113 -16.813 1.00 93.50 288 ARG A N 1
ATOM 2084 C CA . ARG A 1 288 ? -1.423 -13.904 -15.522 1.00 93.50 288 ARG A CA 1
ATOM 2085 C C . ARG A 1 288 ? -0.307 -14.906 -15.292 1.00 93.50 288 ARG A C 1
ATOM 2087 O O . ARG A 1 288 ? -0.202 -15.936 -15.949 1.00 93.50 288 ARG A O 1
ATOM 2094 N N . CYS A 1 289 ? 0.558 -14.602 -14.336 1.00 92.69 289 CYS A N 1
ATOM 2095 C CA . CYS A 1 289 ? 1.582 -15.527 -13.900 1.00 92.69 289 CYS A CA 1
ATOM 2096 C C . CYS A 1 289 ? 0.969 -16.693 -13.112 1.00 92.69 289 CYS A C 1
ATOM 2098 O O . CYS A 1 289 ? 0.295 -16.462 -12.111 1.00 92.69 289 CYS A O 1
ATOM 2100 N N . ASN A 1 290 ? 1.275 -17.940 -13.486 1.00 91.00 290 ASN A N 1
ATOM 2101 C CA . ASN A 1 290 ? 0.740 -19.122 -12.793 1.00 91.00 290 ASN A CA 1
ATOM 2102 C C . ASN A 1 290 ? 1.099 -19.179 -11.294 1.00 91.00 290 ASN A C 1
ATOM 2104 O O . ASN A 1 290 ? 0.341 -19.741 -10.508 1.00 91.00 290 ASN A O 1
ATOM 2108 N N . GLU A 1 291 ? 2.235 -18.604 -10.886 1.00 88.44 291 GLU A N 1
ATOM 2109 C CA . GLU A 1 291 ? 2.694 -18.640 -9.493 1.00 88.44 291 GLU A CA 1
ATOM 2110 C C . GLU A 1 291 ? 2.188 -17.440 -8.678 1.00 88.44 291 GLU A C 1
ATOM 2112 O O . GLU A 1 291 ? 1.563 -17.630 -7.637 1.00 88.44 291 GLU A O 1
ATOM 2117 N N . CYS A 1 292 ? 2.452 -16.206 -9.124 1.00 86.69 292 CYS A N 1
ATOM 2118 C CA . CYS A 1 292 ? 2.120 -15.008 -8.344 1.00 86.69 292 CYS A CA 1
ATOM 2119 C C . CYS A 1 292 ? 0.780 -14.360 -8.714 1.00 86.69 292 CYS A C 1
ATOM 2121 O O . CYS A 1 292 ? 0.380 -13.403 -8.059 1.00 86.69 292 CYS A O 1
ATOM 2123 N N . GLN A 1 293 ? 0.098 -14.842 -9.760 1.00 88.88 293 GLN A N 1
ATOM 2124 C CA . GLN A 1 293 ? -1.168 -14.294 -10.273 1.00 88.88 293 GLN A CA 1
ATOM 2125 C C . GLN A 1 293 ? -1.090 -12.827 -10.749 1.00 88.88 293 GLN A C 1
ATOM 2127 O O . GLN A 1 293 ? -2.107 -12.217 -11.087 1.00 88.88 293 GLN A O 1
ATOM 2132 N N . GLY A 1 294 ? 0.116 -12.254 -10.827 1.00 88.06 294 GLY A N 1
ATOM 2133 C CA . GLY A 1 294 ? 0.348 -10.937 -11.411 1.00 88.06 294 GLY A CA 1
ATOM 2134 C C . GLY A 1 294 ? 0.064 -10.938 -12.913 1.00 88.06 294 GLY A C 1
ATOM 2135 O O . GLY A 1 294 ? 0.352 -11.919 -13.598 1.00 88.06 294 GLY A O 1
ATOM 2136 N N . GLN A 1 295 ? -0.481 -9.837 -13.432 1.00 92.81 295 GLN A N 1
ATOM 2137 C CA . GLN A 1 295 ? -0.694 -9.653 -14.869 1.00 92.81 295 GLN A CA 1
ATOM 2138 C C . GLN A 1 295 ? 0.653 -9.605 -15.593 1.00 92.81 295 GLN A C 1
ATOM 2140 O O . GLN A 1 295 ? 1.468 -8.729 -15.313 1.00 92.81 295 GLN A O 1
ATOM 2145 N N . ILE A 1 296 ? 0.886 -10.519 -16.534 1.00 94.62 296 ILE A N 1
ATOM 2146 C CA . ILE A 1 296 ? 2.080 -10.462 -17.376 1.00 94.62 296 ILE A CA 1
ATOM 2147 C C . ILE A 1 296 ? 1.857 -9.383 -18.425 1.00 94.62 296 ILE A C 1
ATOM 2149 O O . ILE A 1 296 ? 0.822 -9.358 -19.092 1.00 94.62 296 ILE A O 1
ATOM 2153 N N . THR A 1 297 ? 2.833 -8.492 -18.560 1.00 95.75 297 THR A N 1
ATOM 2154 C CA . THR A 1 297 ? 2.765 -7.383 -19.513 1.00 95.75 297 THR A CA 1
ATOM 2155 C C . THR A 1 297 ? 3.760 -7.540 -20.643 1.00 95.75 297 THR A C 1
ATOM 2157 O O . THR A 1 297 ? 3.555 -6.941 -21.686 1.00 95.75 297 THR A O 1
ATOM 2160 N N . ALA A 1 298 ? 4.847 -8.292 -20.461 1.00 96.81 298 ALA A N 1
ATOM 2161 C CA . ALA A 1 298 ? 5.874 -8.408 -21.486 1.00 96.81 298 ALA A CA 1
ATOM 2162 C C . ALA A 1 298 ? 6.462 -9.813 -21.594 1.00 96.81 298 ALA A C 1
ATOM 2164 O O . ALA A 1 298 ? 6.632 -10.528 -20.602 1.00 96.81 298 ALA A O 1
ATOM 2165 N N . ARG A 1 299 ? 6.823 -10.178 -22.822 1.00 97.56 299 ARG A N 1
ATOM 2166 C CA . ARG A 1 299 ? 7.611 -11.361 -23.160 1.00 97.56 299 ARG A CA 1
ATOM 2167 C C . ARG A 1 299 ? 8.913 -10.911 -23.804 1.00 97.56 299 ARG A C 1
ATOM 2169 O O . ARG A 1 299 ? 8.886 -10.203 -24.801 1.00 97.56 299 ARG A O 1
ATOM 2176 N N . LEU A 1 300 ? 10.038 -11.359 -23.264 1.00 97.75 300 LEU A N 1
ATOM 2177 C CA . LEU A 1 300 ? 11.367 -11.156 -23.833 1.00 97.75 300 LEU A CA 1
ATOM 2178 C C . LEU A 1 300 ? 11.841 -12.452 -24.487 1.00 97.75 300 LEU A C 1
ATOM 2180 O O . LEU A 1 300 ? 11.788 -13.514 -23.864 1.00 97.75 300 LEU A O 1
ATOM 2184 N N . THR A 1 301 ? 12.344 -12.352 -25.710 1.00 98.25 301 THR A N 1
ATOM 2185 C CA . THR A 1 301 ? 13.039 -13.428 -26.416 1.00 98.25 301 THR A CA 1
ATOM 2186 C C . THR A 1 301 ? 14.454 -12.976 -26.769 1.00 98.25 301 THR A C 1
ATOM 2188 O O . THR A 1 301 ? 14.624 -11.940 -27.407 1.00 98.25 301 THR A O 1
ATOM 2191 N N . VAL A 1 302 ? 15.458 -13.751 -26.359 1.00 97.44 302 VAL A N 1
ATOM 2192 C CA . VAL A 1 302 ? 16.881 -13.531 -26.670 1.00 97.44 302 VAL A CA 1
ATOM 2193 C C . VAL A 1 302 ? 17.448 -14.859 -27.170 1.00 97.44 302 VAL A C 1
ATOM 2195 O O . VAL A 1 302 ? 17.485 -15.840 -26.428 1.00 97.44 302 VAL A O 1
ATOM 2198 N N . GLY A 1 303 ? 17.811 -14.934 -28.452 1.00 95.31 303 GLY A N 1
ATOM 2199 C CA . GLY A 1 303 ? 18.159 -16.208 -29.088 1.00 95.31 303 GLY A CA 1
ATOM 2200 C C . GLY A 1 303 ? 17.012 -17.227 -28.991 1.00 95.31 303 GLY A C 1
ATOM 2201 O O . GLY A 1 303 ? 15.933 -17.012 -29.542 1.00 95.31 303 GLY A O 1
ATOM 2202 N N . SER A 1 304 ? 17.241 -18.346 -28.296 1.00 93.31 304 SER A N 1
ATOM 2203 C CA . SER A 1 304 ? 16.208 -19.355 -27.997 1.00 93.31 304 SER A CA 1
ATOM 2204 C C . SER A 1 304 ? 15.510 -19.164 -26.648 1.00 93.31 304 SER A C 1
ATOM 2206 O O . SER A 1 304 ? 14.538 -19.866 -26.364 1.00 93.31 304 SER A O 1
ATOM 2208 N N . ASP A 1 305 ? 16.009 -18.263 -25.804 1.00 94.88 305 ASP A N 1
ATOM 2209 C CA . ASP A 1 305 ? 15.527 -18.090 -24.440 1.00 94.88 305 ASP A CA 1
ATOM 2210 C C . ASP A 1 305 ? 14.294 -17.188 -24.421 1.00 94.88 305 ASP A C 1
ATOM 2212 O O . ASP A 1 305 ? 14.310 -16.086 -24.965 1.00 94.88 305 ASP A O 1
ATOM 2216 N N . VAL A 1 306 ? 13.234 -17.643 -23.749 1.00 95.75 306 VAL A N 1
ATOM 2217 C CA . VAL A 1 306 ? 11.983 -16.894 -23.567 1.00 95.75 306 VAL A CA 1
ATOM 2218 C C . VAL A 1 306 ? 11.745 -16.654 -22.080 1.00 95.75 306 VAL A C 1
ATOM 2220 O O . VAL A 1 306 ? 11.784 -17.591 -21.283 1.00 95.75 306 VAL A O 1
ATOM 2223 N N . ARG A 1 307 ? 11.469 -15.402 -21.707 1.00 95.69 307 ARG A N 1
ATOM 2224 C CA . ARG A 1 307 ? 11.167 -14.978 -20.331 1.00 95.69 307 ARG A CA 1
ATOM 2225 C C . ARG A 1 307 ? 9.932 -14.082 -20.313 1.00 95.69 307 ARG A C 1
ATOM 2227 O O . ARG A 1 307 ? 9.699 -13.331 -21.258 1.00 95.69 307 ARG A O 1
ATOM 2234 N N . TYR A 1 308 ? 9.162 -14.146 -19.233 1.00 95.88 308 TYR A N 1
ATOM 2235 C CA . TYR A 1 308 ? 7.977 -13.312 -19.037 1.00 95.88 308 TYR A CA 1
ATOM 2236 C C . TYR A 1 308 ? 8.183 -12.336 -17.885 1.00 95.88 308 TYR A C 1
ATOM 2238 O O . TYR A 1 308 ? 8.892 -12.639 -16.926 1.00 95.88 308 TYR A O 1
ATOM 2246 N N . TYR A 1 309 ? 7.543 -11.175 -17.978 1.00 93.38 309 TYR A N 1
ATOM 2247 C CA . TYR A 1 309 ? 7.678 -10.091 -17.017 1.00 93.38 309 TYR A CA 1
ATOM 2248 C C . TYR A 1 309 ? 6.315 -9.474 -16.713 1.00 93.38 309 TYR A C 1
ATOM 2250 O O . TYR A 1 309 ? 5.507 -9.242 -17.616 1.00 93.38 309 TYR A O 1
ATOM 2258 N N . LEU A 1 310 ? 6.079 -9.157 -15.439 1.00 91.31 310 LEU A N 1
ATOM 2259 C CA . LEU A 1 310 ? 4.932 -8.339 -15.019 1.00 91.31 310 LEU A CA 1
ATOM 2260 C C . LEU A 1 310 ? 5.091 -6.865 -15.409 1.00 91.31 310 LEU A C 1
ATOM 2262 O O . LEU A 1 310 ? 4.142 -6.097 -15.294 1.00 91.31 310 LEU A O 1
ATOM 2266 N N . ARG A 1 311 ? 6.301 -6.465 -15.821 1.00 90.88 311 ARG A N 1
ATOM 2267 C CA . ARG A 1 311 ? 6.646 -5.094 -16.190 1.00 90.88 311 ARG A CA 1
ATOM 2268 C C . ARG A 1 311 ? 7.461 -5.078 -17.464 1.00 90.88 311 ARG A C 1
ATOM 2270 O O . ARG A 1 311 ? 8.481 -5.754 -17.581 1.00 90.88 311 ARG A O 1
ATOM 2277 N N . VAL A 1 312 ? 7.045 -4.243 -18.408 1.00 94.12 312 VAL A N 1
ATOM 2278 C CA . VAL A 1 312 ? 7.794 -4.034 -19.652 1.00 94.12 312 VAL A CA 1
ATOM 2279 C C . VAL A 1 312 ? 9.171 -3.401 -19.406 1.00 94.12 312 VAL A C 1
ATOM 2281 O O . VAL A 1 312 ? 10.104 -3.695 -20.139 1.00 94.12 312 VAL A O 1
ATOM 2284 N N . GLY A 1 313 ? 9.331 -2.609 -18.343 1.00 91.62 313 GLY A N 1
ATOM 2285 C CA . GLY A 1 313 ? 10.609 -2.018 -17.933 1.00 91.62 313 GLY A CA 1
ATOM 2286 C C . GLY A 1 313 ? 11.649 -3.051 -17.529 1.00 91.62 313 GLY A C 1
ATOM 2287 O O . GLY A 1 313 ? 12.783 -2.990 -17.990 1.00 91.62 313 GLY A O 1
ATOM 2288 N N . ASP A 1 314 ? 11.246 -4.051 -16.745 1.00 90.31 314 ASP A N 1
ATOM 2289 C CA . ASP A 1 314 ? 12.135 -5.150 -16.357 1.00 90.31 314 ASP A CA 1
ATOM 2290 C C . ASP A 1 314 ? 12.566 -5.968 -17.586 1.00 90.31 314 ASP A C 1
ATOM 2292 O O . ASP A 1 314 ? 13.737 -6.326 -17.727 1.00 90.31 314 ASP A O 1
ATOM 2296 N N . ALA A 1 315 ? 11.636 -6.216 -18.519 1.00 94.50 315 ALA A N 1
ATOM 2297 C CA . ALA A 1 315 ? 11.950 -6.851 -19.800 1.00 94.50 315 ALA A CA 1
ATOM 2298 C C . ALA A 1 315 ? 12.922 -6.000 -20.635 1.00 94.50 315 ALA A C 1
ATOM 2300 O O . ALA A 1 315 ? 13.817 -6.539 -21.285 1.00 94.50 315 ALA A O 1
ATOM 2301 N N . TRP A 1 316 ? 12.765 -4.676 -20.595 1.00 95.56 316 TRP A N 1
ATOM 2302 C CA . TRP A 1 316 ? 13.602 -3.722 -21.313 1.00 95.56 316 TRP A CA 1
ATOM 2303 C C . TRP A 1 316 ? 15.035 -3.674 -20.780 1.00 95.56 316 TRP A C 1
ATOM 2305 O O . TRP A 1 316 ? 15.985 -3.783 -21.552 1.00 95.56 316 TRP A O 1
ATOM 2315 N N . GLU A 1 317 ? 15.219 -3.583 -19.463 1.00 93.31 317 GLU A N 1
ATOM 2316 C CA . GLU A 1 317 ? 16.558 -3.614 -18.864 1.00 93.31 317 GLU A CA 1
ATOM 2317 C C . GLU A 1 317 ? 17.233 -4.979 -19.060 1.00 93.31 317 GLU A C 1
ATOM 2319 O O . GLU A 1 317 ? 18.426 -5.043 -19.368 1.00 93.31 317 GLU A O 1
ATOM 2324 N N . ALA A 1 318 ? 16.472 -6.078 -18.998 1.00 93.38 318 ALA A N 1
ATOM 2325 C CA . ALA A 1 318 ? 16.985 -7.404 -19.331 1.00 93.38 318 ALA A CA 1
ATOM 2326 C C . ALA A 1 318 ? 17.403 -7.526 -20.810 1.00 93.38 318 ALA A C 1
ATOM 2328 O O . ALA A 1 318 ? 18.419 -8.159 -21.099 1.00 93.38 318 ALA A O 1
ATOM 2329 N N . ALA A 1 319 ? 16.671 -6.898 -21.736 1.00 96.62 319 ALA A N 1
ATOM 2330 C CA . ALA A 1 319 ? 17.045 -6.827 -23.148 1.00 96.62 319 ALA A CA 1
ATOM 2331 C C . ALA A 1 319 ? 18.344 -6.038 -23.357 1.00 96.62 319 ALA A C 1
ATOM 2333 O O . ALA A 1 319 ? 19.237 -6.497 -24.066 1.00 96.62 319 ALA A O 1
ATOM 2334 N N . LYS A 1 320 ? 18.502 -4.889 -22.689 1.00 95.25 320 LYS A N 1
ATOM 2335 C CA . LYS A 1 320 ? 19.740 -4.094 -22.750 1.00 95.25 320 LYS A CA 1
ATOM 2336 C C . LYS A 1 320 ? 20.951 -4.862 -22.224 1.00 95.25 320 LYS A C 1
ATOM 2338 O O . LYS A 1 320 ? 22.043 -4.736 -22.775 1.00 95.25 320 LYS A O 1
ATOM 2343 N N . ALA A 1 321 ? 20.759 -5.659 -21.175 1.00 93.81 321 ALA A N 1
ATOM 2344 C CA . ALA A 1 321 ? 21.810 -6.467 -20.564 1.00 93.81 321 ALA A CA 1
ATOM 2345 C C . ALA A 1 321 ? 22.167 -7.738 -21.359 1.00 93.81 321 ALA A C 1
ATOM 2347 O O . ALA A 1 321 ? 23.180 -8.367 -21.056 1.00 93.81 321 ALA A O 1
ATOM 2348 N N . ALA A 1 322 ? 21.367 -8.128 -22.359 1.00 93.06 322 ALA A N 1
ATOM 2349 C CA . ALA A 1 322 ? 21.571 -9.363 -23.116 1.00 93.06 322 ALA A CA 1
ATOM 2350 C C . ALA A 1 322 ? 22.861 -9.358 -23.956 1.00 93.06 322 ALA A C 1
ATOM 2352 O O . ALA A 1 322 ? 23.473 -10.405 -24.149 1.00 93.06 322 ALA A O 1
ATOM 2353 N N . GLY A 1 323 ? 23.283 -8.188 -24.450 1.00 90.56 323 GLY A N 1
ATOM 2354 C CA . GLY A 1 323 ? 24.467 -8.050 -25.309 1.00 90.56 323 GLY A CA 1
ATOM 2355 C C . GLY A 1 323 ? 24.305 -8.616 -26.728 1.00 90.56 323 GLY A C 1
ATOM 2356 O O . GLY A 1 323 ? 25.272 -8.635 -27.488 1.00 90.56 323 GLY A O 1
ATOM 2357 N N . GLU A 1 324 ? 23.102 -9.054 -27.094 1.00 94.88 324 GLU A N 1
ATOM 2358 C CA . GLU A 1 324 ? 22.714 -9.510 -28.430 1.00 94.88 324 GLU A CA 1
ATOM 2359 C C . GLU A 1 324 ? 21.289 -9.039 -28.764 1.00 94.88 324 GLU A C 1
ATOM 2361 O O . GLU A 1 324 ? 20.652 -8.369 -27.948 1.00 94.88 324 GLU A O 1
ATOM 2366 N N . HIS A 1 325 ? 20.800 -9.357 -29.969 1.00 97.38 325 HIS A N 1
ATOM 2367 C CA . HIS A 1 325 ? 19.464 -8.949 -30.410 1.00 97.38 325 HIS A CA 1
ATOM 2368 C C . HIS A 1 325 ? 18.382 -9.487 -29.468 1.00 97.38 325 HIS A C 1
ATOM 2370 O O . HIS A 1 325 ? 18.302 -10.688 -29.197 1.00 97.38 325 HIS A O 1
ATOM 2376 N N . ALA A 1 326 ? 17.540 -8.576 -28.990 1.00 98.31 326 ALA A N 1
ATOM 2377 C CA . ALA A 1 326 ? 16.449 -8.866 -28.079 1.00 98.31 326 ALA A CA 1
ATOM 2378 C C . ALA A 1 326 ? 15.105 -8.492 -28.708 1.00 98.31 326 ALA A C 1
ATOM 2380 O O . ALA A 1 326 ? 14.937 -7.405 -29.262 1.00 98.31 326 ALA A O 1
ATOM 2381 N N . PHE A 1 327 ? 14.121 -9.377 -28.584 1.00 98.50 327 PHE A N 1
ATOM 2382 C CA . PHE A 1 327 ? 12.758 -9.160 -29.058 1.00 98.50 327 PHE A CA 1
ATOM 2383 C C . PHE A 1 327 ? 11.789 -9.097 -27.874 1.00 98.50 327 PHE A C 1
ATOM 2385 O O . PHE A 1 327 ? 11.672 -10.062 -27.119 1.00 98.50 327 PHE A O 1
ATOM 2392 N N . ILE A 1 328 ? 11.102 -7.968 -27.710 1.00 98.50 328 ILE A N 1
ATOM 2393 C CA . ILE A 1 328 ? 10.106 -7.738 -26.662 1.00 98.50 328 ILE A CA 1
ATOM 2394 C C . ILE A 1 328 ? 8.717 -7.665 -27.292 1.00 98.50 328 ILE A C 1
ATOM 2396 O O . ILE A 1 328 ? 8.482 -6.848 -28.176 1.00 98.50 328 ILE A O 1
ATOM 2400 N N . GLU A 1 329 ? 7.791 -8.469 -26.780 1.00 98.19 329 GLU A N 1
ATOM 2401 C CA . GLU A 1 329 ? 6.356 -8.408 -27.070 1.00 98.19 329 GLU A CA 1
ATOM 2402 C C . GLU A 1 329 ? 5.602 -7.832 -25.869 1.00 98.19 329 GLU A C 1
ATOM 2404 O O . GLU A 1 329 ? 5.788 -8.294 -24.739 1.00 98.19 329 GLU A O 1
ATOM 2409 N N . LEU A 1 330 ? 4.723 -6.863 -26.115 1.00 97.50 330 LEU A N 1
ATOM 2410 C CA . LEU A 1 330 ? 3.744 -6.373 -25.148 1.00 97.50 330 LEU A CA 1
ATOM 2411 C C . LEU A 1 330 ? 2.532 -7.317 -25.133 1.00 97.50 330 LEU A C 1
ATOM 2413 O O . LEU A 1 330 ? 2.028 -7.714 -26.180 1.00 97.50 330 LEU A O 1
ATOM 2417 N N . LEU A 1 331 ? 2.065 -7.679 -23.940 1.00 96.88 331 LEU A N 1
ATOM 2418 C CA . LEU A 1 331 ? 0.997 -8.664 -23.723 1.00 96.88 331 LEU A CA 1
ATOM 2419 C C . LEU A 1 331 ? -0.232 -8.092 -22.998 1.00 96.88 331 LEU A C 1
ATOM 2421 O O . LEU A 1 331 ? -1.193 -8.821 -22.766 1.00 96.88 331 LEU A O 1
ATOM 2425 N N . ALA A 1 332 ? -0.194 -6.815 -22.618 1.00 95.81 332 ALA A N 1
ATOM 2426 C CA . ALA A 1 332 ? -1.293 -6.091 -21.987 1.00 95.81 332 ALA A CA 1
ATOM 2427 C C . ALA A 1 332 ? -1.087 -4.576 -22.150 1.00 95.81 332 ALA A C 1
ATOM 2429 O O . ALA A 1 332 ? 0.032 -4.130 -22.402 1.00 95.81 332 ALA A O 1
ATOM 2430 N N . ASP A 1 333 ? -2.143 -3.784 -21.954 1.00 95.44 333 ASP A N 1
ATOM 2431 C CA . ASP A 1 333 ? -2.015 -2.327 -21.847 1.00 95.44 333 ASP A CA 1
ATOM 2432 C C . ASP A 1 333 ? -1.189 -1.948 -20.608 1.00 95.44 333 ASP A C 1
ATOM 2434 O O . ASP A 1 333 ? -1.381 -2.504 -19.523 1.00 95.44 333 ASP A O 1
ATOM 2438 N N . VAL A 1 334 ? -0.276 -0.987 -20.758 1.00 93.38 334 VAL A N 1
ATOM 2439 C CA . VAL A 1 334 ? 0.644 -0.557 -19.698 1.00 93.38 334 VAL A CA 1
ATOM 2440 C C . VAL A 1 334 ? 0.707 0.969 -19.623 1.00 93.38 334 VAL A C 1
ATOM 2442 O O . VAL A 1 334 ? 0.936 1.634 -20.631 1.00 93.38 334 VAL A O 1
ATOM 2445 N N . SER A 1 335 ? 0.596 1.514 -18.408 1.00 89.94 335 SER A N 1
ATOM 2446 C CA . SER A 1 335 ? 0.995 2.890 -18.070 1.00 89.94 335 SER A CA 1
ATOM 2447 C C . SER A 1 335 ? 2.304 2.877 -17.280 1.00 89.94 335 SER A C 1
ATOM 2449 O O . SER A 1 335 ? 2.489 2.031 -16.404 1.00 89.94 335 SER A O 1
ATOM 2451 N N . ARG A 1 336 ? 3.208 3.818 -17.566 1.00 88.94 336 ARG A N 1
ATOM 2452 C CA . ARG A 1 336 ? 4.492 3.998 -16.864 1.00 88.94 336 ARG A CA 1
ATOM 2453 C C . ARG A 1 336 ? 4.744 5.472 -16.570 1.00 88.94 336 ARG A C 1
ATOM 2455 O O . ARG A 1 336 ? 4.259 6.345 -17.286 1.00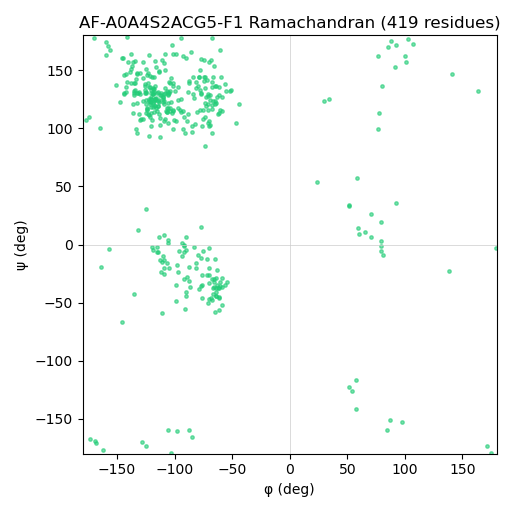 88.94 336 ARG A O 1
ATOM 2462 N N . SER A 1 337 ? 5.582 5.747 -15.574 1.00 83.12 337 SER A N 1
ATOM 2463 C CA . SER A 1 337 ? 6.033 7.110 -15.258 1.00 83.12 337 SER A CA 1
ATOM 2464 C C . SER A 1 337 ? 7.339 7.502 -15.963 1.00 83.12 337 SER A C 1
ATOM 2466 O O . SER A 1 337 ? 7.794 8.626 -15.807 1.00 83.12 337 SER A O 1
ATOM 2468 N N . SER A 1 338 ? 7.997 6.577 -16.667 1.00 85.56 338 SER A N 1
ATOM 2469 C CA . SER A 1 338 ? 9.309 6.812 -17.283 1.00 85.56 338 SER A CA 1
ATOM 2470 C C . SER A 1 338 ? 9.412 6.209 -18.681 1.00 85.56 338 SER A C 1
ATOM 2472 O O . SER A 1 338 ? 8.789 5.179 -18.975 1.00 85.56 338 SER A O 1
ATOM 2474 N N . ARG A 1 339 ? 10.202 6.869 -19.534 1.00 89.50 339 ARG A N 1
ATOM 2475 C CA . ARG A 1 339 ? 10.490 6.446 -20.910 1.00 89.50 339 ARG A CA 1
ATOM 2476 C C . ARG A 1 339 ? 11.330 5.168 -20.976 1.00 89.50 339 ARG A C 1
ATOM 2478 O O . ARG A 1 339 ? 12.067 4.835 -20.049 1.00 89.50 339 ARG A O 1
ATOM 2485 N N . LEU A 1 340 ? 11.279 4.487 -22.117 1.00 93.25 340 LEU A N 1
ATOM 2486 C CA . LEU A 1 340 ? 12.157 3.366 -22.452 1.00 93.25 340 LEU A CA 1
ATOM 2487 C C . LEU A 1 340 ? 13.332 3.855 -23.311 1.00 93.25 340 LEU A C 1
ATOM 2489 O O . LEU A 1 340 ? 13.144 4.357 -24.421 1.00 93.25 340 LEU A O 1
ATOM 2493 N N . GLU A 1 341 ? 14.554 3.723 -22.794 1.00 93.50 341 GLU A N 1
ATOM 2494 C CA . GLU A 1 341 ? 15.767 4.263 -23.420 1.00 93.50 341 GLU A CA 1
ATOM 2495 C C . GLU A 1 341 ? 16.629 3.172 -24.075 1.00 93.50 341 GLU A C 1
ATOM 2497 O O . GLU A 1 341 ? 16.934 2.153 -23.451 1.00 93.50 341 GLU A O 1
ATOM 2502 N N . VAL A 1 342 ? 17.043 3.403 -25.326 1.00 93.31 342 VAL A N 1
ATOM 2503 C CA . VAL A 1 342 ? 17.997 2.570 -26.079 1.00 93.31 342 VAL A CA 1
ATOM 2504 C C . VAL A 1 342 ? 19.341 3.290 -26.183 1.00 93.31 342 VAL A C 1
ATOM 2506 O O . VAL A 1 342 ? 19.462 4.317 -26.860 1.00 93.31 342 VAL A O 1
ATOM 2509 N N . GLY A 1 343 ? 20.363 2.729 -25.541 1.00 92.69 343 GLY A N 1
ATOM 2510 C CA . GLY A 1 343 ? 21.735 3.233 -25.559 1.00 92.69 343 GLY A CA 1
ATOM 2511 C C . GLY A 1 343 ? 22.615 2.574 -26.625 1.00 92.69 343 GLY A C 1
ATOM 2512 O O . GLY A 1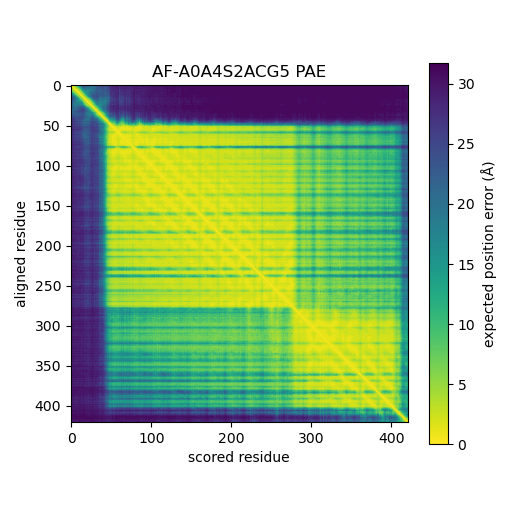 343 ? 22.191 1.678 -27.355 1.00 92.69 343 GLY A O 1
ATOM 2513 N N . GLU A 1 344 ? 23.867 3.025 -26.717 1.00 92.19 344 GLU A N 1
ATOM 2514 C CA . GLU A 1 344 ? 24.878 2.427 -27.598 1.00 92.19 344 GLU A CA 1
ATOM 2515 C C . GLU A 1 344 ? 25.066 0.928 -27.309 1.00 92.19 344 GLU A C 1
ATOM 2517 O O . GLU A 1 344 ? 25.093 0.496 -26.158 1.00 92.19 344 GLU A O 1
ATOM 2522 N N . GLY A 1 345 ? 25.182 0.124 -28.370 1.00 91.00 345 GLY A N 1
ATOM 2523 C CA . GLY A 1 345 ? 25.363 -1.328 -28.271 1.00 91.00 345 GLY A CA 1
ATOM 2524 C C . GLY A 1 345 ? 24.087 -2.127 -27.986 1.00 91.00 345 GLY A C 1
ATOM 2525 O O . GLY A 1 345 ? 24.135 -3.353 -28.027 1.00 91.00 345 GLY A O 1
ATOM 2526 N N . ASN A 1 346 ? 22.948 -1.475 -27.736 1.00 95.62 346 ASN A N 1
ATOM 2527 C CA . ASN A 1 346 ? 21.662 -2.162 -27.627 1.00 95.62 346 ASN A CA 1
ATOM 2528 C C . ASN A 1 346 ? 21.073 -2.440 -29.021 1.00 95.62 346 ASN A C 1
ATOM 2530 O O . ASN A 1 346 ? 21.132 -1.577 -29.897 1.00 95.62 346 ASN A O 1
ATOM 2534 N N . ASP A 1 347 ? 20.479 -3.620 -29.210 1.00 97.06 347 ASP A N 1
ATOM 2535 C CA . ASP A 1 347 ? 19.737 -4.001 -30.417 1.00 97.06 347 ASP A CA 1
ATOM 2536 C C . ASP A 1 347 ? 18.407 -4.644 -30.014 1.00 97.06 347 ASP A C 1
ATOM 2538 O O . ASP A 1 347 ? 18.359 -5.796 -29.582 1.00 97.06 347 ASP A O 1
ATOM 2542 N N . ILE A 1 348 ? 17.334 -3.855 -30.070 1.00 98.19 348 ILE A N 1
ATOM 2543 C CA . ILE A 1 348 ? 16.032 -4.209 -29.506 1.00 98.19 348 ILE A CA 1
ATOM 2544 C C . ILE A 1 348 ? 14.960 -4.091 -30.582 1.00 98.19 348 ILE A C 1
ATOM 2546 O O . ILE A 1 348 ? 14.822 -3.072 -31.257 1.00 98.19 348 ILE A O 1
ATOM 2550 N N . THR A 1 349 ? 14.149 -5.132 -30.718 1.00 98.19 349 THR A N 1
ATOM 2551 C CA . THR A 1 349 ? 12.877 -5.082 -31.436 1.00 98.19 349 THR A CA 1
ATOM 2552 C C . THR A 1 349 ? 11.732 -5.096 -30.436 1.00 98.19 349 THR A C 1
ATOM 2554 O O . THR A 1 349 ? 11.701 -5.942 -29.549 1.00 98.19 349 THR A O 1
ATOM 2557 N N . PHE A 1 350 ? 10.800 -4.161 -30.581 1.00 98.06 350 PHE A N 1
ATOM 2558 C CA . PHE A 1 350 ? 9.628 -4.020 -29.735 1.00 98.06 350 PHE A CA 1
ATOM 2559 C C . PHE A 1 350 ? 8.353 -4.175 -30.565 1.00 98.06 350 PHE A C 1
ATOM 2561 O O . PHE A 1 350 ? 8.106 -3.409 -31.500 1.00 98.06 350 PHE A O 1
ATOM 2568 N N . ASP A 1 351 ? 7.524 -5.138 -30.188 1.00 97.88 351 ASP A N 1
ATOM 2569 C CA . ASP A 1 351 ? 6.196 -5.339 -30.744 1.00 97.88 351 ASP A CA 1
ATOM 2570 C C . ASP A 1 351 ? 5.135 -5.048 -29.687 1.00 97.88 351 ASP A C 1
ATOM 2572 O O . ASP A 1 351 ? 4.960 -5.801 -28.730 1.00 97.88 351 ASP A O 1
ATOM 2576 N N . GLY A 1 352 ? 4.416 -3.939 -29.845 1.00 95.19 352 GLY A N 1
ATOM 2577 C CA . GLY A 1 352 ? 3.291 -3.628 -28.974 1.00 95.19 352 GLY A CA 1
ATOM 2578 C C . GLY A 1 352 ? 1.999 -4.375 -29.329 1.00 95.19 352 GLY A C 1
ATOM 2579 O O . GLY A 1 352 ? 1.034 -4.285 -28.573 1.00 95.19 352 GLY A O 1
ATOM 2580 N N . GLY A 1 353 ? 1.942 -5.075 -30.469 1.00 93.62 353 GLY A N 1
ATOM 2581 C CA . GLY A 1 353 ? 0.747 -5.777 -30.934 1.00 93.62 353 GLY A CA 1
ATOM 2582 C C . GLY A 1 353 ? -0.484 -4.868 -31.020 1.00 93.62 353 GLY A C 1
ATOM 2583 O O . GLY A 1 353 ? -0.452 -3.810 -31.656 1.00 93.62 353 GLY A O 1
ATOM 2584 N N . GLU A 1 354 ? -1.572 -5.287 -30.371 1.00 94.19 354 GLU A N 1
ATOM 2585 C CA . GLU A 1 354 ? -2.821 -4.516 -30.245 1.00 94.19 354 GLU A CA 1
ATOM 2586 C C . GLU A 1 354 ? -2.857 -3.614 -28.996 1.00 94.19 354 GLU A C 1
ATOM 2588 O O . GLU A 1 354 ? -3.806 -2.851 -28.816 1.00 94.19 354 GLU A O 1
ATOM 2593 N N . TYR A 1 355 ? -1.836 -3.686 -28.138 1.00 96.69 355 TYR A N 1
ATOM 2594 C CA . TYR A 1 355 ? -1.824 -3.046 -26.826 1.00 96.69 355 TYR A CA 1
ATOM 2595 C C . TYR A 1 355 ? -1.263 -1.623 -26.854 1.00 96.69 355 TYR A C 1
ATOM 2597 O O . TYR A 1 355 ? -0.535 -1.208 -27.764 1.00 96.69 355 TYR A O 1
ATOM 2605 N N . THR A 1 356 ? -1.603 -0.872 -25.809 1.00 94.50 356 THR A N 1
ATOM 2606 C CA . THR A 1 356 ? -1.184 0.510 -25.598 1.00 94.50 356 THR A CA 1
ATOM 2607 C C . THR A 1 356 ? -0.112 0.606 -24.520 1.00 94.50 356 THR A C 1
ATOM 2609 O O . THR A 1 356 ? -0.305 0.152 -23.396 1.00 94.50 356 THR A O 1
ATOM 2612 N N . LEU A 1 357 ? 0.993 1.276 -24.840 1.00 93.50 357 LEU A N 1
ATOM 2613 C CA . LEU A 1 357 ? 1.998 1.718 -23.883 1.00 93.50 357 LEU A CA 1
ATOM 2614 C C . LEU A 1 357 ? 1.895 3.238 -23.708 1.00 93.50 357 LEU A C 1
ATOM 2616 O O . LEU A 1 357 ? 2.138 4.005 -24.643 1.00 93.50 357 LEU A O 1
ATOM 2620 N N . THR A 1 358 ? 1.530 3.661 -22.502 1.00 90.19 358 THR A N 1
ATOM 2621 C CA . THR A 1 358 ? 1.375 5.068 -22.118 1.00 90.19 358 THR A CA 1
ATOM 2622 C C . THR A 1 358 ? 2.505 5.476 -21.185 1.00 90.19 358 THR A C 1
ATOM 2624 O O . THR A 1 358 ? 2.806 4.760 -20.229 1.00 90.19 358 THR A O 1
ATOM 2627 N N . VAL A 1 359 ? 3.104 6.640 -21.429 1.00 87.50 359 VAL A N 1
ATOM 2628 C CA . VAL A 1 359 ? 4.025 7.277 -20.481 1.00 87.50 359 VAL A CA 1
ATOM 2629 C C . VAL A 1 359 ? 3.411 8.583 -19.993 1.00 87.50 359 VAL A C 1
ATOM 2631 O O . VAL A 1 359 ? 3.095 9.466 -20.794 1.00 87.50 359 VAL A O 1
ATOM 2634 N N . GLU A 1 360 ? 3.183 8.663 -18.681 1.00 82.25 360 GLU A N 1
ATOM 2635 C CA . GLU A 1 360 ? 2.391 9.723 -18.042 1.00 82.25 360 GLU A CA 1
ATOM 2636 C C . GLU A 1 360 ? 3.245 10.929 -17.627 1.00 82.25 360 GLU A C 1
ATOM 2638 O O . GLU A 1 360 ? 2.845 12.068 -17.872 1.00 82.25 360 GLU A O 1
ATOM 2643 N N . ASP A 1 361 ? 4.440 10.677 -17.083 1.00 74.31 361 ASP A N 1
ATOM 2644 C CA . ASP A 1 361 ? 5.261 11.694 -16.407 1.00 74.31 361 ASP A CA 1
ATOM 2645 C C . ASP A 1 361 ? 6.579 12.039 -17.130 1.00 74.31 361 ASP A C 1
ATOM 2647 O O . ASP A 1 361 ? 7.389 12.808 -16.611 1.00 74.31 361 ASP A O 1
ATOM 2651 N N . ASP A 1 362 ? 6.803 11.507 -18.332 1.00 74.38 362 ASP A N 1
ATOM 2652 C CA . ASP A 1 362 ? 8.031 11.719 -19.111 1.00 74.38 362 ASP A CA 1
ATOM 2653 C C . ASP A 1 362 ? 7.734 12.324 -20.491 1.00 74.38 362 ASP A C 1
ATOM 2655 O O . ASP A 1 362 ? 6.599 12.291 -20.977 1.00 74.38 362 ASP A O 1
ATOM 2659 N N . THR A 1 363 ? 8.756 12.884 -21.142 1.00 74.94 363 THR A N 1
ATOM 2660 C CA . THR A 1 363 ? 8.612 13.586 -22.423 1.00 74.94 363 THR A CA 1
ATOM 2661 C C . THR A 1 363 ? 8.343 12.652 -23.598 1.00 74.94 363 THR A C 1
ATOM 2663 O O . THR A 1 363 ? 7.692 13.079 -24.557 1.00 74.94 363 THR A O 1
ATOM 2666 N N . GLU A 1 364 ? 8.772 11.390 -23.528 1.00 85.69 364 GLU A N 1
ATOM 2667 C CA . GLU A 1 364 ? 8.530 10.407 -24.582 1.00 85.69 364 GLU A CA 1
ATOM 2668 C C . GLU A 1 364 ? 8.291 8.978 -24.102 1.00 85.69 364 GLU A C 1
ATOM 2670 O O . GLU A 1 364 ? 8.655 8.618 -22.991 1.00 85.69 364 GLU A O 1
ATOM 2675 N N . VAL A 1 365 ? 7.677 8.147 -24.956 1.00 88.31 365 VAL A N 1
ATOM 2676 C CA . VAL A 1 365 ? 7.555 6.704 -24.686 1.00 88.31 365 VAL A CA 1
ATOM 2677 C C . VAL A 1 365 ? 8.887 6.003 -24.937 1.00 88.31 365 VAL A C 1
ATOM 2679 O O . VAL A 1 365 ? 9.340 5.228 -24.098 1.00 88.31 365 VAL A O 1
ATOM 2682 N N . PHE A 1 366 ? 9.539 6.314 -26.060 1.00 91.44 366 PHE A N 1
ATOM 2683 C CA . PHE A 1 366 ? 10.853 5.781 -26.416 1.00 91.44 366 PHE A CA 1
ATOM 2684 C C . PHE A 1 366 ? 11.871 6.889 -26.662 1.00 91.44 366 PHE A C 1
ATOM 2686 O O . PHE A 1 366 ? 11.581 7.850 -27.375 1.00 91.44 366 PHE A O 1
ATOM 2693 N N . TYR A 1 367 ? 13.094 6.695 -26.175 1.00 91.06 367 TYR A N 1
ATOM 2694 C CA . TYR A 1 367 ? 14.242 7.551 -26.468 1.00 91.06 367 TYR A CA 1
ATOM 2695 C C . TYR A 1 367 ? 15.404 6.714 -27.023 1.00 91.06 367 TYR A C 1
ATOM 2697 O O . TYR A 1 367 ? 15.844 5.755 -26.393 1.00 91.06 367 TYR A O 1
ATOM 2705 N N . SER A 1 368 ? 15.914 7.066 -28.206 1.00 90.19 368 SER A N 1
ATOM 2706 C CA . SER A 1 368 ? 17.069 6.406 -28.832 1.00 90.19 368 SER A CA 1
ATOM 2707 C C . SER A 1 368 ? 18.298 7.311 -28.790 1.00 90.19 368 SER A C 1
ATOM 2709 O O . SER A 1 368 ? 18.374 8.295 -29.530 1.00 90.19 368 SER A O 1
ATOM 2711 N N . GLY A 1 369 ? 19.271 6.958 -27.947 1.00 87.25 369 GLY A N 1
ATOM 2712 C CA . GLY A 1 369 ? 20.518 7.702 -27.750 1.00 87.25 369 GLY A CA 1
ATOM 2713 C C . GLY A 1 369 ? 21.723 7.163 -28.533 1.00 87.25 369 GLY A C 1
ATOM 2714 O O . GLY A 1 369 ? 22.695 7.891 -28.720 1.00 87.25 369 GLY A O 1
ATOM 2715 N N . GLY A 1 370 ? 21.692 5.917 -29.027 1.00 82.38 370 GLY A N 1
ATOM 2716 C CA . GLY A 1 370 ? 22.871 5.347 -29.704 1.00 82.38 370 GLY A CA 1
ATOM 2717 C C . GLY A 1 370 ? 22.799 3.910 -30.237 1.00 82.38 370 GLY A C 1
ATOM 2718 O O . GLY A 1 370 ? 23.773 3.472 -30.846 1.00 82.38 370 GLY A O 1
ATOM 2719 N N . GLY A 1 371 ? 21.699 3.174 -30.035 1.00 90.25 371 GLY A N 1
ATOM 2720 C CA . GLY A 1 371 ? 21.564 1.756 -30.417 1.00 90.25 371 GLY A CA 1
ATOM 2721 C C . GLY A 1 371 ? 20.688 1.495 -31.646 1.00 90.25 371 GLY A C 1
ATOM 2722 O O . GLY A 1 371 ? 20.469 2.378 -32.470 1.00 90.25 371 GLY A O 1
ATOM 2723 N N . SER A 1 372 ? 20.195 0.268 -31.782 1.00 94.25 372 SER A N 1
ATOM 2724 C CA . SER A 1 372 ? 19.232 -0.159 -32.801 1.00 94.25 372 SER A CA 1
ATOM 2725 C C . SER A 1 372 ? 17.881 -0.431 -32.139 1.00 94.25 372 SER A C 1
ATOM 2727 O O . SER A 1 372 ? 17.783 -1.261 -31.238 1.00 94.25 372 SER A O 1
ATOM 2729 N N . LEU A 1 373 ? 16.844 0.289 -32.569 1.00 96.06 373 LEU A N 1
ATOM 2730 C CA . LEU A 1 373 ? 15.464 0.092 -32.133 1.00 96.06 373 LEU A CA 1
ATOM 2731 C C . LEU A 1 373 ? 14.585 -0.214 -33.342 1.00 96.06 373 LEU A C 1
ATOM 2733 O O . LEU A 1 373 ? 14.461 0.606 -34.248 1.00 96.06 373 LEU A O 1
ATOM 2737 N N . THR A 1 374 ? 13.924 -1.364 -33.346 1.00 96.56 374 THR A N 1
ATOM 2738 C CA . THR A 1 374 ? 12.893 -1.687 -34.338 1.00 96.56 374 THR A CA 1
ATOM 2739 C C . THR A 1 374 ? 11.530 -1.747 -33.666 1.00 96.56 374 THR A C 1
ATOM 2741 O O . THR A 1 374 ? 11.384 -2.449 -32.676 1.00 96.56 374 THR A O 1
ATOM 2744 N N . ILE A 1 375 ? 10.527 -1.047 -34.195 1.00 95.94 375 ILE A N 1
ATOM 2745 C CA . ILE A 1 375 ? 9.141 -1.116 -33.710 1.00 95.94 375 ILE A CA 1
ATOM 2746 C C . ILE A 1 375 ? 8.260 -1.738 -34.795 1.00 95.94 375 ILE A C 1
ATOM 2748 O O . ILE A 1 375 ? 8.242 -1.262 -35.937 1.00 95.94 375 ILE A O 1
ATOM 2752 N N . THR A 1 376 ? 7.546 -2.811 -34.452 1.00 95.94 376 THR A N 1
ATOM 2753 C CA . THR A 1 376 ? 6.736 -3.600 -35.403 1.00 95.94 376 THR A CA 1
ATOM 2754 C C . THR A 1 376 ? 5.226 -3.442 -35.216 1.00 95.94 376 THR A C 1
ATOM 2756 O O . THR A 1 376 ? 4.479 -3.654 -36.169 1.00 95.94 376 THR A O 1
ATOM 2759 N N . GLY A 1 377 ? 4.762 -2.999 -34.045 1.00 92.62 377 GLY A N 1
ATOM 2760 C CA . GLY A 1 377 ? 3.337 -2.900 -33.706 1.00 92.62 377 GLY A CA 1
ATOM 2761 C C . GLY A 1 377 ? 3.085 -2.140 -32.402 1.00 92.62 377 GLY A C 1
ATOM 2762 O O . GLY A 1 377 ? 4.037 -1.730 -31.739 1.00 92.62 377 GLY A O 1
ATOM 2763 N N . GLY A 1 378 ? 1.814 -1.945 -32.030 1.00 94.50 378 GLY A N 1
ATOM 2764 C CA . GLY A 1 378 ? 1.397 -1.278 -30.786 1.00 94.50 378 GLY A CA 1
ATOM 2765 C C . GLY A 1 378 ? 0.808 0.122 -30.932 1.00 94.50 378 GLY A C 1
ATOM 2766 O O . GLY A 1 378 ? 0.836 0.739 -31.999 1.00 94.50 378 GLY A O 1
ATOM 2767 N N . ARG A 1 379 ? 0.294 0.655 -29.822 1.00 94.06 379 ARG A N 1
ATOM 2768 C CA . ARG A 1 379 ? -0.114 2.057 -29.675 1.00 94.06 379 ARG A CA 1
ATOM 2769 C C . ARG A 1 379 ? 0.730 2.734 -28.594 1.00 94.06 379 ARG A C 1
ATOM 2771 O O . ARG A 1 379 ? 0.862 2.210 -27.498 1.00 94.06 379 ARG A O 1
ATOM 2778 N N . PHE A 1 380 ? 1.272 3.910 -28.884 1.00 91.62 380 PHE A N 1
ATOM 2779 C CA . PHE A 1 380 ? 2.200 4.615 -27.997 1.00 91.62 380 PHE A CA 1
ATOM 2780 C C . PHE A 1 380 ? 1.672 6.010 -27.683 1.00 91.62 380 PHE A C 1
ATOM 2782 O O . PHE A 1 380 ? 1.532 6.822 -28.600 1.00 91.62 380 PHE A O 1
ATOM 2789 N N . ASP A 1 381 ? 1.359 6.277 -26.415 1.00 85.81 381 ASP A N 1
ATOM 2790 C CA . ASP A 1 381 ? 0.816 7.557 -25.941 1.00 85.81 381 ASP A CA 1
ATOM 2791 C C . ASP A 1 381 ? 1.834 8.273 -25.042 1.00 85.81 381 ASP A C 1
ATOM 2793 O O . ASP A 1 381 ? 2.045 7.900 -23.887 1.00 85.81 381 ASP A O 1
ATOM 2797 N N . GLY A 1 382 ? 2.496 9.290 -25.598 1.00 76.06 382 GLY A N 1
ATOM 2798 C CA . GLY A 1 382 ? 3.398 10.169 -24.857 1.00 76.06 382 GLY A CA 1
ATOM 2799 C C . GLY A 1 382 ? 2.638 11.395 -24.364 1.00 76.06 382 GLY A C 1
ATOM 2800 O O . GLY A 1 382 ? 2.416 12.336 -25.135 1.00 76.06 382 GLY A O 1
ATOM 2801 N N . ARG A 1 383 ? 2.233 11.392 -23.088 1.00 70.06 383 ARG A N 1
ATOM 2802 C CA . ARG A 1 383 ? 1.313 12.401 -22.532 1.00 70.06 383 ARG A CA 1
ATOM 2803 C C . ARG A 1 383 ? 1.915 13.801 -22.447 1.00 70.06 383 ARG A C 1
ATOM 2805 O O . ARG A 1 383 ? 1.166 14.770 -22.546 1.00 70.06 383 ARG A O 1
ATOM 2812 N N . MET A 1 384 ? 3.232 13.930 -22.272 1.00 66.75 384 MET A N 1
ATOM 2813 C CA . MET A 1 384 ? 3.862 15.246 -22.112 1.00 66.75 384 MET A CA 1
ATOM 2814 C C . MET A 1 384 ? 4.297 15.883 -23.434 1.00 66.75 384 MET A C 1
ATOM 2816 O O . MET A 1 384 ? 4.096 17.085 -23.604 1.00 66.75 384 MET A O 1
ATOM 2820 N N . ARG A 1 385 ? 4.934 15.139 -24.357 1.00 70.19 385 ARG A N 1
ATOM 2821 C CA . ARG A 1 385 ? 5.575 15.777 -25.523 1.00 70.19 385 ARG A CA 1
ATOM 2822 C C . ARG A 1 385 ? 5.538 14.979 -26.821 1.00 70.19 385 ARG A C 1
ATOM 2824 O O . ARG A 1 385 ? 4.908 15.432 -27.767 1.00 70.19 385 ARG A O 1
ATOM 2831 N N . SER A 1 386 ? 6.216 13.839 -26.896 1.00 76.69 386 SER A N 1
ATOM 2832 C CA . SER A 1 386 ? 6.343 13.033 -28.120 1.00 76.69 386 SER A CA 1
ATOM 2833 C C . SER A 1 386 ? 6.184 11.550 -27.808 1.00 76.69 386 SER A C 1
ATOM 2835 O O . SER A 1 386 ? 6.252 11.162 -26.654 1.00 76.69 386 SER A O 1
ATOM 2837 N N . SER A 1 387 ? 5.951 10.686 -28.792 1.00 83.38 387 SER A N 1
ATOM 2838 C CA . SER A 1 387 ? 5.952 9.236 -28.530 1.00 83.38 387 SER A CA 1
ATOM 2839 C C . SER A 1 387 ? 7.351 8.637 -28.695 1.00 83.38 387 SER A C 1
ATOM 2841 O O . SER A 1 387 ? 7.671 7.638 -28.060 1.00 83.38 387 SER A O 1
ATOM 2843 N N . LEU A 1 388 ? 8.187 9.237 -29.545 1.00 87.75 388 LEU A N 1
ATOM 2844 C CA . LEU A 1 388 ? 9.517 8.742 -29.883 1.00 87.75 388 LEU A CA 1
ATOM 2845 C C . LEU A 1 388 ? 10.491 9.914 -30.072 1.00 87.75 388 LEU A 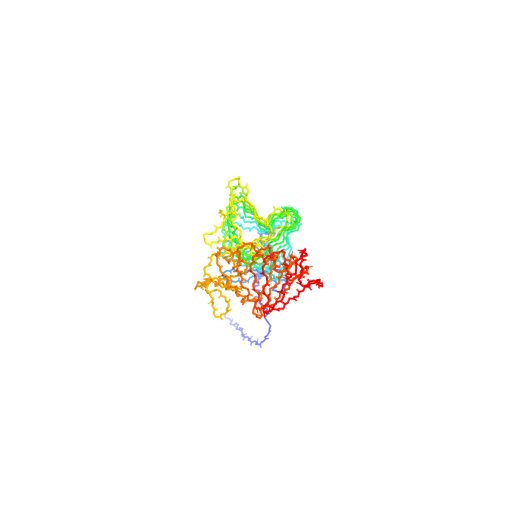C 1
ATOM 2847 O O . LEU A 1 388 ? 10.241 10.821 -30.864 1.00 87.75 388 LEU A O 1
ATOM 2851 N N . SER A 1 389 ? 11.641 9.858 -29.409 1.00 88.06 389 SER A N 1
ATOM 2852 C CA . SER A 1 389 ? 12.758 10.784 -29.607 1.00 88.06 389 SER A CA 1
ATOM 2853 C C . SER A 1 389 ? 13.984 10.031 -30.121 1.00 88.06 389 SER A C 1
ATOM 2855 O O . SER A 1 389 ? 14.293 8.937 -29.644 1.00 88.06 389 SER A O 1
ATOM 2857 N N . VAL A 1 390 ? 14.674 10.593 -31.116 1.00 86.69 390 VAL A N 1
ATOM 2858 C CA . VAL A 1 390 ? 15.855 9.970 -31.732 1.00 86.69 390 VAL A CA 1
ATOM 2859 C C . VAL A 1 390 ? 16.990 10.982 -31.767 1.00 86.69 390 VAL A C 1
ATOM 2861 O O . VAL A 1 390 ? 16.969 11.925 -32.556 1.00 86.69 390 VAL A O 1
ATOM 2864 N N . GLU A 1 391 ? 17.994 10.763 -30.923 1.00 84.94 391 GLU A N 1
ATOM 2865 C CA . GLU A 1 391 ? 19.213 11.578 -30.859 1.00 84.94 391 GLU A CA 1
ATOM 2866 C C . GLU A 1 391 ? 20.437 10.821 -31.390 1.00 84.94 391 GLU A C 1
ATOM 2868 O O . GLU A 1 391 ? 21.367 11.424 -31.926 1.00 84.94 391 GLU A O 1
ATOM 2873 N N . GLY A 1 392 ? 20.411 9.489 -31.338 1.00 82.38 392 GLY A N 1
ATOM 2874 C CA . GLY A 1 392 ? 21.464 8.635 -31.870 1.00 82.38 392 GLY A CA 1
ATOM 2875 C C . GLY A 1 392 ? 20.969 7.234 -32.214 1.00 82.38 392 GLY A C 1
ATOM 2876 O O . GLY A 1 392 ? 19.867 6.829 -31.839 1.00 82.38 392 GLY A O 1
ATOM 2877 N N . GLY A 1 393 ? 21.800 6.492 -32.947 1.00 88.75 393 GLY A N 1
ATOM 2878 C CA . GLY A 1 393 ? 21.494 5.122 -33.352 1.00 88.75 393 GLY A CA 1
ATOM 2879 C C . GLY A 1 393 ? 20.645 5.001 -34.623 1.00 88.75 393 GLY A C 1
ATOM 2880 O O . GLY A 1 393 ? 20.597 5.911 -35.454 1.00 88.75 393 GLY A O 1
ATOM 2881 N N . THR A 1 394 ? 20.008 3.842 -34.785 1.00 90.81 394 THR A N 1
ATOM 2882 C CA . THR A 1 394 ? 19.107 3.501 -35.891 1.00 90.81 394 THR A CA 1
ATOM 2883 C C . THR A 1 394 ? 17.737 3.153 -35.334 1.00 90.81 394 THR A C 1
ATOM 2885 O O . THR A 1 394 ? 17.625 2.272 -34.488 1.00 90.81 394 THR A O 1
ATOM 2888 N N . VAL A 1 395 ? 16.694 3.806 -35.848 1.00 92.75 395 VAL A N 1
ATOM 2889 C CA . VAL A 1 395 ? 15.308 3.448 -35.540 1.00 92.75 395 VAL A CA 1
ATOM 2890 C C . VAL A 1 395 ? 14.600 2.997 -36.810 1.00 92.75 395 VAL A C 1
ATOM 2892 O O . VAL A 1 395 ? 14.577 3.732 -37.797 1.00 92.75 395 VAL A O 1
ATOM 2895 N N . THR A 1 396 ? 14.017 1.801 -36.775 1.00 93.38 396 THR A N 1
ATOM 2896 C CA . THR A 1 396 ? 13.235 1.219 -37.870 1.00 93.38 396 THR A CA 1
ATOM 2897 C C . THR A 1 396 ? 11.786 1.067 -37.427 1.00 93.38 396 THR A C 1
ATOM 2899 O O . THR A 1 396 ? 11.505 0.412 -36.428 1.00 93.38 396 THR A O 1
ATOM 2902 N N . LEU A 1 397 ? 10.849 1.653 -38.170 1.00 92.81 397 LEU A N 1
ATOM 2903 C CA . LEU A 1 397 ? 9.419 1.566 -37.878 1.00 92.81 397 LEU A CA 1
ATOM 2904 C C . LEU A 1 397 ? 8.742 0.776 -38.995 1.00 92.81 397 LEU A C 1
ATOM 2906 O O . LEU A 1 397 ? 8.676 1.243 -40.127 1.00 92.81 397 LEU A O 1
ATOM 2910 N N . THR A 1 398 ? 8.245 -0.414 -38.679 1.00 91.44 398 THR A N 1
ATOM 2911 C CA . THR A 1 398 ? 7.499 -1.260 -39.633 1.00 91.44 398 THR A CA 1
ATOM 2912 C C . THR A 1 398 ? 6.011 -1.352 -39.297 1.00 91.44 398 THR A C 1
ATOM 2914 O O . THR A 1 398 ? 5.218 -1.799 -40.123 1.00 91.44 398 THR A O 1
ATOM 2917 N N . GLY A 1 399 ? 5.623 -0.852 -38.122 1.00 87.88 399 GLY A N 1
ATOM 2918 C CA . GLY A 1 399 ? 4.243 -0.701 -37.686 1.00 87.88 399 GLY A CA 1
ATOM 2919 C C . GLY A 1 399 ? 4.139 0.151 -36.421 1.00 87.88 399 GLY A C 1
ATOM 2920 O O . GLY A 1 399 ? 5.112 0.770 -35.986 1.00 87.88 399 GLY A O 1
ATOM 2921 N N . GLY A 1 400 ? 2.938 0.189 -35.846 1.00 89.50 400 GLY A N 1
ATOM 2922 C CA . GLY A 1 400 ? 2.621 0.952 -34.639 1.00 89.50 400 GLY A CA 1
ATOM 2923 C C . GLY A 1 400 ? 1.889 2.275 -34.898 1.00 89.50 400 GLY A C 1
ATOM 2924 O O . GLY A 1 400 ? 1.936 2.849 -35.985 1.00 89.50 400 GLY A O 1
ATOM 2925 N N . THR A 1 401 ? 1.177 2.755 -33.879 1.00 88.81 401 THR A N 1
ATOM 2926 C CA . THR A 1 401 ? 0.460 4.036 -33.872 1.00 88.81 401 THR A CA 1
ATOM 2927 C C . THR A 1 401 ? 1.021 4.932 -32.778 1.00 88.81 401 THR A C 1
ATOM 2929 O O . THR A 1 401 ? 0.912 4.613 -31.598 1.00 88.81 401 THR A O 1
ATOM 2932 N N . PHE A 1 402 ? 1.564 6.084 -33.154 1.00 87.75 402 PHE A N 1
ATOM 2933 C CA . PHE A 1 402 ? 2.201 7.022 -32.233 1.00 87.75 402 PHE A CA 1
ATOM 2934 C C . PHE A 1 402 ? 1.291 8.233 -32.018 1.00 87.75 402 PHE A C 1
ATOM 2936 O O . PHE A 1 402 ? 0.889 8.894 -32.977 1.00 87.75 402 PHE A O 1
ATOM 2943 N N . THR A 1 403 ? 0.927 8.490 -30.765 1.00 81.31 403 THR A N 1
ATOM 2944 C CA . THR A 1 403 ? 0.109 9.630 -30.340 1.00 81.31 403 THR A CA 1
ATOM 2945 C C . THR A 1 403 ? 0.897 10.471 -29.342 1.00 81.31 403 THR A C 1
ATOM 2947 O O . THR A 1 403 ? 1.505 9.948 -28.407 1.00 81.31 403 THR A O 1
ATOM 2950 N N . ALA A 1 404 ? 0.889 11.782 -29.548 1.00 68.75 404 ALA A N 1
ATOM 2951 C CA . ALA A 1 404 ? 1.572 12.747 -28.706 1.00 68.75 404 ALA A CA 1
ATOM 2952 C C . ALA A 1 404 ? 0.624 13.907 -28.387 1.00 68.75 404 ALA A C 1
ATOM 2954 O O . ALA A 1 404 ? -0.219 14.265 -29.215 1.00 68.75 404 ALA A O 1
ATOM 2955 N N . ALA A 1 405 ? 0.757 14.485 -27.191 1.00 64.38 405 ALA A N 1
ATOM 2956 C CA . ALA A 1 405 ? 0.001 15.678 -26.809 1.00 64.38 405 ALA A CA 1
ATOM 2957 C C . ALA A 1 405 ? 0.457 16.937 -27.573 1.00 64.38 405 ALA A C 1
ATOM 2959 O O . ALA A 1 405 ? -0.339 17.855 -27.775 1.00 64.38 405 ALA A O 1
ATOM 2960 N N . ASP A 1 406 ? 1.715 16.968 -28.025 1.00 59.72 406 ASP A N 1
ATOM 2961 C CA . ASP A 1 406 ? 2.260 18.015 -28.888 1.00 59.72 406 ASP A CA 1
ATOM 2962 C C . ASP A 1 406 ? 2.271 17.572 -30.367 1.00 59.72 406 ASP A C 1
ATOM 2964 O O . ASP A 1 406 ? 2.173 16.389 -30.693 1.00 59.72 406 ASP A O 1
ATOM 2968 N N . THR A 1 407 ? 2.425 18.512 -31.304 1.00 52.28 407 THR A N 1
ATOM 2969 C CA . THR A 1 407 ? 2.430 18.217 -32.761 1.00 52.28 407 THR A CA 1
ATOM 2970 C C . THR A 1 407 ? 3.668 17.446 -33.248 1.00 52.28 407 THR A C 1
ATOM 2972 O O . THR A 1 407 ? 3.754 17.091 -34.426 1.00 52.28 407 THR A O 1
ATOM 2975 N N . THR A 1 408 ? 4.628 17.170 -32.360 1.00 56.75 408 THR A N 1
ATOM 2976 C CA . THR A 1 408 ? 5.886 16.488 -32.687 1.00 56.75 408 THR A CA 1
ATOM 2977 C C . THR A 1 408 ? 5.820 15.022 -32.269 1.00 56.75 408 THR A C 1
ATOM 2979 O O . THR A 1 408 ? 6.034 14.679 -31.113 1.00 56.75 408 THR A O 1
ATOM 2982 N N . ILE A 1 409 ? 5.543 14.144 -33.234 1.00 59.66 409 ILE A N 1
ATOM 2983 C CA . ILE A 1 409 ? 5.486 12.688 -33.016 1.00 59.66 409 ILE A CA 1
ATOM 2984 C C . ILE A 1 409 ? 6.900 12.089 -32.912 1.00 59.66 409 ILE A C 1
ATOM 2986 O O . ILE A 1 409 ? 7.119 11.169 -32.125 1.00 59.66 409 ILE A O 1
ATOM 2990 N N . ILE A 1 410 ? 7.852 12.642 -33.680 1.00 64.38 410 ILE A N 1
ATOM 2991 C CA . ILE A 1 410 ? 9.274 12.272 -33.695 1.00 64.38 410 ILE A CA 1
ATOM 2992 C C . ILE A 1 410 ? 10.118 13.548 -33.628 1.00 64.38 410 ILE A C 1
ATOM 2994 O O . ILE A 1 410 ? 9.996 14.403 -34.507 1.00 64.38 410 ILE A O 1
ATOM 2998 N N . SER A 1 411 ? 10.983 13.675 -32.619 1.00 58.59 411 SER A N 1
ATOM 2999 C CA . SER A 1 411 ? 11.893 14.821 -32.463 1.00 58.59 411 SER A CA 1
ATOM 3000 C C . SER A 1 411 ? 13.340 14.443 -32.818 1.00 58.59 411 SER A C 1
ATOM 3002 O O . SER A 1 411 ? 13.997 13.787 -32.012 1.00 58.59 411 SER A O 1
ATOM 3004 N N . PRO A 1 412 ? 13.877 14.851 -33.987 1.00 55.16 412 PRO A N 1
ATOM 3005 C CA . PRO A 1 412 ? 15.302 14.736 -34.277 1.00 55.16 412 PRO A CA 1
ATOM 3006 C C . PRO A 1 412 ? 16.042 15.950 -33.699 1.00 55.16 412 PRO A C 1
ATOM 3008 O O . PRO A 1 412 ? 16.030 17.034 -34.289 1.00 55.16 412 PRO A O 1
ATOM 3011 N N . ASN A 1 413 ? 16.707 15.800 -32.556 1.00 45.28 413 ASN A N 1
ATOM 3012 C CA . ASN A 1 413 ? 17.607 16.851 -32.086 1.00 45.28 413 ASN A CA 1
ATOM 3013 C C . ASN A 1 413 ? 18.922 16.774 -32.886 1.00 45.28 413 ASN A C 1
ATOM 3015 O O . ASN A 1 413 ? 19.666 15.808 -32.793 1.00 45.28 413 ASN A O 1
ATOM 3019 N N . TYR A 1 414 ? 19.198 17.831 -33.659 1.00 39.06 414 TYR A N 1
ATOM 3020 C CA . TYR A 1 414 ? 20.390 18.079 -34.492 1.00 39.06 414 TYR A CA 1
ATOM 3021 C C . TYR A 1 414 ? 20.511 17.336 -35.839 1.00 39.06 414 TYR A C 1
ATOM 3023 O O . TYR A 1 414 ? 21.005 16.222 -35.946 1.00 39.06 414 TYR A O 1
ATOM 3031 N N . SER A 1 415 ? 20.162 18.068 -36.908 1.00 36.09 415 SER A N 1
ATOM 3032 C CA . SER A 1 415 ? 20.723 18.045 -38.277 1.00 36.09 415 SER A CA 1
ATOM 3033 C C . SER A 1 415 ? 21.437 16.770 -38.770 1.00 36.09 415 SER A C 1
ATOM 3035 O O . SER A 1 415 ? 22.553 16.847 -39.291 1.00 36.09 415 SER A O 1
ATOM 3037 N N . ARG A 1 416 ? 20.793 15.605 -38.690 1.00 38.50 416 ARG A N 1
ATOM 3038 C CA . ARG A 1 416 ? 21.119 14.437 -39.518 1.00 38.50 416 ARG A CA 1
ATOM 3039 C C . ARG A 1 416 ? 19.835 13.853 -40.094 1.00 38.50 416 ARG A C 1
ATOM 3041 O O . ARG A 1 416 ? 18.840 13.697 -39.400 1.00 38.50 416 ARG A O 1
ATOM 3048 N N . GLN A 1 417 ? 19.841 13.618 -41.404 1.00 36.50 417 GLN A N 1
ATOM 3049 C CA . GLN A 1 417 ? 18.720 13.021 -42.124 1.00 36.50 417 GLN A CA 1
ATOM 3050 C C . GLN A 1 417 ? 18.559 11.563 -41.682 1.00 36.50 417 GLN A C 1
ATOM 3052 O O . GLN A 1 417 ? 19.451 10.752 -41.924 1.00 36.50 417 GLN A O 1
ATOM 3057 N N . TYR A 1 418 ? 17.426 11.231 -41.067 1.00 40.25 418 TYR A N 1
ATOM 3058 C CA . TYR A 1 418 ? 17.042 9.847 -40.805 1.00 40.25 418 TYR A CA 1
ATOM 3059 C C . TYR A 1 418 ? 16.278 9.308 -42.013 1.00 40.25 418 TYR A C 1
ATOM 3061 O O . TYR A 1 418 ? 15.378 9.961 -42.548 1.00 40.25 418 TYR A O 1
ATOM 3069 N N . LYS A 1 419 ? 16.672 8.124 -42.478 1.00 31.77 419 LYS A N 1
ATOM 3070 C CA . LYS A 1 419 ? 16.024 7.443 -43.593 1.00 31.77 419 LYS A CA 1
ATOM 3071 C C . LYS A 1 419 ? 14.830 6.666 -43.037 1.00 31.77 419 LYS A C 1
ATOM 3073 O O . LYS A 1 419 ? 14.999 5.566 -42.528 1.00 31.77 419 LYS A O 1
ATOM 3078 N N . LEU A 1 420 ? 13.640 7.262 -43.116 1.00 34.31 420 LEU A N 1
ATOM 3079 C CA . LEU A 1 420 ? 12.389 6.506 -43.034 1.00 34.31 420 LEU A CA 1
ATOM 3080 C C . LEU A 1 420 ? 12.392 5.557 -44.239 1.00 34.31 420 LEU A C 1
ATOM 3082 O O . LEU A 1 420 ? 12.404 6.029 -45.380 1.00 34.31 420 LEU A O 1
ATOM 3086 N N . THR A 1 421 ? 12.500 4.254 -43.989 1.00 35.72 421 THR A N 1
ATOM 3087 C CA . THR A 1 421 ? 12.454 3.219 -45.031 1.00 35.72 421 THR A CA 1
ATOM 3088 C C . THR A 1 421 ? 11.237 2.355 -44.816 1.00 35.72 421 THR A C 1
ATOM 3090 O O . THR A 1 421 ? 10.986 2.041 -43.633 1.00 35.72 421 THR A O 1
#

Mean predicted aligned error: 11.58 Å

Foldseek 3Di:
DDDDDDDDDDDDDDDDDPDDDDDDDDDDDDDDDDDPPPPDDDPQDFDDPVQFQKWKQFPNDITGHNAQQSRLVVQDDAGEMEIEGPEAHEDADESEAEARRHYEYAPDAYEYEYLAANHEYHAEEYEYDEHEYEHDHAAHEVYEPAAHEYEYQEYEFEAEHQYEDYEHNAYEYEYQEYEFEYEDQYERYEFAAYEYEYQEYEFEYEAYESYEYHQNYAAAYNKYKFAYDHHARYAYHHPQDWQVRNYDPQKFKDAPVARTDPPGSDRGHHGIIIIHGNDQADQDPVCAGPPRRQRWFKWKDDPNDIGIDSHVNVSLVVQQVNLGEMEMETDEADEDQDAREADASGHYEYEPAAYEYEHANDQENYEYQAEHYEYQEYEAEDEHHEHYEYAYYAYAYNYYHIHYPDPPNYDHDDDDDHDHD

Radius of gyration: 32.06 Å; Cα contacts (8 Å, |Δi|>4): 1265; chains: 1; bounding box: 92×47×106 Å

pLDDT: mean 84.95, std 21.49, range [23.17, 98.88]

Nearest PDB structures (foldseek):
  2b0r-assembly1_A  TM=2.989E-01  e=5.706E+00  Cryptosporidium parvum
  1k4z-assembly1_A  TM=2.466E-01  e=3.781E+00  Saccharomyces cerevisiae
  3wwg-assembly1_A  TM=1.893E-01  e=7.172E+00  Aspergillus niger